Protein 4HBS (pdb70)

Radius of gyration: 21.09 Å; Cα contacts (8 Å, |Δi|>4): 948; chains: 1; bounding box: 51×58×43 Å

Nearest PDB structures (foldseek):
  4hbs-assembly1_A  TM=1.002E+00  e=2.192E-80  Bacteroides ovatus ATCC 8483
  6ff7-assembly1_v  TM=3.387E-01  e=4.790E-02  Homo sapiens
  7onb-assembly1_A  TM=3.421E-01  e=1.620E-01  Homo sapiens

Secondary structure (DSSP, 8-state):
---------GGG-EE----SSS-TT-EEEEEHHHHHHT--SEEEEE-SEEEEEE-TTS-EEEEESS-EEEEEETTTEEEEEE--S-B--BPTT-SGGGB----EESB-S-TTSTTBT-EE-SS--TT----HHHHHTT---SSEEEEE------S----EEEEE---SS---EEEEEEEEE---S-TTSS---EEEEEEEEE--SS-TT---B-TTS-BEEEEEETTEEEEEEESSS-TTSP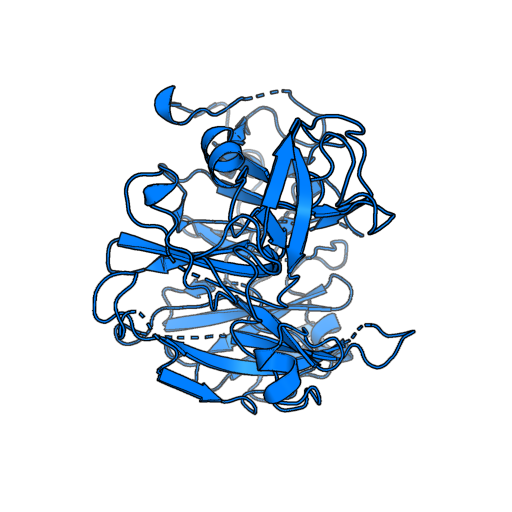EEEEEE-TTS-EEEESSPPPHHHHHHT-SS-TT--------EETTEE---B----SEE--BBSSSSS--B-----EE--SB-S-SS--B-S-B--EE-GGG-SSS-EEEE--B--SSGGGGSSSTTGGGSSS--EEEEESGGGGGTTS---

Sequence (393 aa):
NSEVKPQIDSEWNLELPNRSGQYWKVFVYKDLKYNALFTRSLGWNGGDGVFTTGLPDGNIFWSFNDSFYGVINENRSRGNCSFPRNSIVQTPGEKDENLVWLADYVQTNDPNADRYYQVRTHIRHPKATLSDEKIQAGEIDQDYLYWAGDATIYNNQQLWGAVDNTDPNNLRRFGTCLATYSLEGKPGDATYKLISRNDNFNDHTLGYGDTWEDEDGHIYLYTTSNYKVAVARTATRDLGSQWEYYVADPQGHFSWTTQYPSTQDAENSTIIPLESACSPWVFKKGDTYYIGQSWWFGRDVLFRSKHPYGPFVDQKTLFTLPEFLDKIGEQRYQHVYVNIHPALSRTGELVISTNTDCSNFWWDNFNAPGSADFYRPYFYRVFNWESLYDNDAPL

B-factor: mean 57.16, std 15.08, range [25.43, 150.7]

Foldseek 3Di:
DPDQDDDDDVVQVWAWDPDPQADPSKIKTFRVLVVVLQCDFAFFQFFADWAWDQAPVQKIKTKTAFTWHGGQDPQRFDDATATARMFIIAHPDSDNVRRQGPFQQLDCDDNPDPSHRYGYHPDAQPVFDDDPVVSNVRDYTDAKGWGDFHDDADPQKWWTFIFGCPDVVPSFTFWIKIWIAHCPDDRVDPRVDGPDIDSVLTRDRWQFRSEECDPVFKRKTWTDDQQFIWIKIAPGSPPSHQIWGFWADPVRDTDTHSDDDDSVGRRSLGLEDPPAGFGDYWDDDDQKIDWGAGQLFQFIKFIDSDPRHRTYDMGGNDGHDCFCPFDDGRHADHKHKDWDPSPDPDPWTKMKIAAHHPDPCCCRDDNRSSPRRHITIMTMPPSVCRCVPPDDD

Solvent-accessible surface area: 17628 Å² total

Structure (mmCIF, N/CA/C/O backbone):
data_4HBS
#
_entry.id   4HBS
#
_cell.length_a   104.400
_cell.length_b   104.400
_cell.length_c   116.131
_cell.angle_alpha   90.000
_cell.angle_beta   90.000
_cell.angle_gamma   120.000
#
_symmetry.space_group_name_H-M   'P 31 2 1'
#
loop_
_entity.id
_entity.type
_entity.pdbx_description
1 polymer 'Putative hydrolase'
2 non-polymer GLYCEROL
3 water water
#
loop_
_atom_site.group_PDB
_atom_site.id
_atom_site.type_symbol
_atom_site.label_atom_id
_atom_site.label_alt_id
_atom_site.label_comp_id
_atom_site.label_asym_id
_atom_site.label_entity_id
_atom_site.label_seq_id
_atom_site.pdbx_PDB_ins_code
_atom_site.Cartn_x
_atom_site.Cartn_y
_atom_site.Cartn_z
_atom_site.occupancy
_atom_site.B_iso_or_equiv
_atom_site.auth_seq_id
_atom_site.auth_comp_id
_atom_site.auth_asym_id
_atom_site.auth_atom_id
_atom_site.pdbx_PDB_model_num
ATOM 1 N N . ASN A 1 10 ? 46.884 38.126 1.254 1.00 105.11 28 ASN A N 1
ATOM 2 C CA . ASN A 1 10 ? 46.178 37.150 0.427 1.00 104.61 28 ASN A CA 1
ATOM 3 C C . ASN A 1 10 ? 44.766 36.901 0.983 1.00 107.16 28 ASN A C 1
ATOM 4 O O . ASN A 1 10 ? 44.624 36.300 2.053 1.00 105.62 28 ASN A O 1
ATOM 9 N N . SER A 1 11 ? 43.721 37.367 0.248 1.00 103.39 29 SER A N 1
ATOM 10 C CA . SER A 1 11 ? 42.308 37.222 0.655 1.00 101.66 29 SER A CA 1
ATOM 11 C C . SER A 1 11 ? 41.719 35.814 0.376 1.00 101.20 29 SER A C 1
ATOM 12 O O . SER A 1 11 ? 40.590 35.549 0.805 1.00 100.73 29 SER A O 1
ATOM 15 N N . GLU A 1 12 ? 42.450 34.939 -0.363 1.00 93.79 30 GLU A N 1
ATOM 16 C CA . GLU A 1 12 ? 41.952 33.605 -0.700 1.00 91.23 30 GLU A CA 1
ATOM 17 C C . GLU A 1 12 ? 41.913 32.691 0.546 1.00 89.79 30 GLU A C 1
ATOM 18 O O . GLU A 1 12 ? 42.893 32.619 1.288 1.00 88.61 30 GLU A O 1
ATOM 20 N N . VAL A 1 13 ? 40.757 32.013 0.767 1.00 82.66 31 VAL A N 1
ATOM 21 C CA . VAL A 1 13 ? 40.526 31.076 1.871 1.00 78.70 31 VAL A CA 1
ATOM 22 C C . VAL A 1 13 ? 40.258 29.707 1.231 1.00 79.40 31 VAL A C 1
ATOM 23 O O . VAL A 1 13 ? 39.140 29.432 0.792 1.00 79.22 31 VAL A O 1
ATOM 27 N N . LYS A 1 14 ? 41.316 28.888 1.098 1.00 73.57 32 LYS A N 1
ATOM 28 C CA . LYS A 1 14 ? 41.228 27.556 0.467 1.00 72.15 32 LYS A CA 1
ATOM 29 C C . LYS A 1 14 ? 40.369 26.586 1.321 1.00 72.61 32 LYS A C 1
ATOM 30 O O . LYS A 1 14 ? 40.890 25.937 2.242 1.00 71.56 32 LYS A O 1
ATOM 40 N N . PRO A 1 16 ? 38.777 23.382 2.597 1.00 63.06 34 PRO A N 1
ATOM 41 C CA . PRO A 1 16 ? 39.190 21.988 2.382 1.00 61.96 34 PRO A CA 1
ATOM 42 C C . PRO A 1 16 ? 38.019 21.074 2.046 1.00 65.70 34 PRO A C 1
ATOM 43 O O . PRO A 1 16 ? 36.934 21.237 2.603 1.00 65.68 34 PRO A O 1
ATOM 47 N N . GLN A 1 17 ? 38.232 20.141 1.095 1.00 62.46 35 GLN A N 1
ATOM 48 C CA . GLN A 1 17 ? 37.210 19.181 0.666 1.00 63.26 35 GLN A CA 1
ATOM 49 C C . GLN A 1 17 ? 37.409 17.917 1.467 1.00 64.99 35 GLN A C 1
ATOM 50 O O . GLN A 1 17 ? 38.364 17.176 1.212 1.00 64.45 35 GLN A O 1
ATOM 56 N N . ILE A 1 18 ? 36.550 17.698 2.483 1.00 59.83 36 ILE A N 1
ATOM 57 C CA . ILE A 1 18 ? 36.658 16.550 3.385 1.00 57.60 36 ILE A CA 1
ATOM 58 C C . ILE A 1 18 ? 35.622 15.485 3.011 1.00 62.55 36 ILE A C 1
ATOM 59 O O . ILE A 1 18 ? 34.431 15.764 2.995 1.00 62.88 36 ILE A O 1
ATOM 64 N N . ASP A 1 19 ? 36.087 14.257 2.751 1.00 60.19 37 ASP A N 1
ATOM 65 C CA . ASP A 1 19 ? 35.215 13.108 2.499 1.00 61.63 37 ASP A CA 1
ATOM 66 C C . ASP A 1 19 ? 34.689 12.671 3.859 1.00 64.40 37 ASP A C 1
ATOM 67 O O . ASP A 1 19 ? 35.467 12.595 4.809 1.00 62.45 37 ASP A O 1
ATOM 72 N N . SER A 1 20 ? 33.382 12.418 3.974 1.00 62.96 38 SER A N 1
ATOM 73 C CA . SER A 1 20 ? 32.779 11.995 5.242 1.00 62.55 38 SER A CA 1
ATOM 74 C C . SER A 1 20 ? 33.334 10.636 5.686 1.00 66.88 38 SER A C 1
ATOM 75 O O . SER A 1 20 ? 33.381 10.374 6.892 1.00 66.28 38 SER A O 1
ATOM 78 N N . GLU A 1 21 ? 33.801 9.797 4.716 1.00 63.83 39 GLU A N 1
ATOM 79 C CA . GLU A 1 21 ? 34.430 8.497 4.991 1.00 63.32 39 GLU A CA 1
ATOM 80 C C . GLU A 1 21 ? 35.696 8.653 5.887 1.00 65.00 39 GLU A C 1
ATOM 81 O O . GLU A 1 21 ? 35.978 7.754 6.681 1.00 64.69 39 GLU A O 1
ATOM 87 N N . TRP A 1 22 ? 36.424 9.809 5.786 1.00 59.24 40 TRP A N 1
ATOM 88 C CA . TRP A 1 22 ? 37.641 10.092 6.569 1.00 56.29 40 TRP A CA 1
ATOM 89 C C . TRP A 1 22 ? 37.371 10.216 8.083 1.00 58.21 40 TRP A C 1
ATOM 90 O O . TRP A 1 22 ? 38.313 10.117 8.871 1.00 57.31 40 TRP A O 1
ATOM 101 N N . ASN A 1 23 ? 36.106 10.450 8.484 1.00 53.64 41 ASN A N 1
ATOM 102 C CA . ASN A 1 23 ? 35.673 10.582 9.875 1.00 51.86 41 ASN A CA 1
ATOM 103 C C . ASN A 1 23 ? 36.526 11.634 10.641 1.00 53.59 41 ASN A C 1
ATOM 104 O O . ASN A 1 23 ? 37.050 11.377 11.730 1.00 52.86 41 ASN A O 1
ATOM 109 N N . LEU A 1 24 ? 36.642 12.826 10.043 1.00 49.13 42 LEU A N 1
ATOM 110 C CA . LEU A 1 24 ? 37.325 13.968 10.641 1.00 47.42 42 LEU A CA 1
ATOM 111 C C . LEU A 1 24 ? 36.272 14.831 11.351 1.00 50.41 42 LEU A C 1
ATOM 112 O O . LEU A 1 24 ? 35.131 14.914 10.887 1.00 50.36 42 LEU A O 1
ATOM 117 N N . GLU A 1 25 ? 36.638 15.438 12.486 1.00 45.46 43 GLU A N 1
ATOM 118 C CA . GLU A 1 25 ? 35.741 16.299 13.251 1.00 45.58 43 GLU A CA 1
ATOM 119 C C . GLU A 1 25 ? 36.453 17.636 13.429 1.00 51.05 43 GLU A C 1
ATOM 120 O O . GLU A 1 25 ? 37.493 17.669 14.081 1.00 51.16 43 GLU A O 1
ATOM 126 N N . LEU A 1 26 ? 35.944 18.725 12.798 1.00 47.98 44 LEU A N 1
ATOM 127 C CA . LEU A 1 26 ? 36.586 20.043 12.878 1.00 47.72 44 LEU A CA 1
ATOM 128 C C . LEU A 1 26 ? 36.654 20.519 14.313 1.00 56.55 44 LEU A C 1
ATOM 129 O O . LEU A 1 26 ? 35.700 20.323 15.060 1.00 57.38 44 LEU A O 1
ATOM 142 N N . PRO A 1 28 ? 37.057 23.609 17.192 1.00 68.47 46 PRO A N 1
ATOM 143 C CA . PRO A 1 28 ? 36.682 25.030 17.208 1.00 70.80 46 PRO A CA 1
ATOM 144 C C . PRO A 1 28 ? 37.888 25.958 17.183 1.00 79.56 46 PRO A C 1
ATOM 145 O O . PRO A 1 28 ? 38.977 25.556 17.611 1.00 78.35 46 PRO A O 1
ATOM 149 N N . ASN A 1 29 ? 37.704 27.182 16.630 1.00 80.53 47 ASN A N 1
ATOM 150 C CA . ASN A 1 29 ? 38.749 28.220 16.634 1.00 81.82 47 ASN A CA 1
ATOM 151 C C . ASN A 1 29 ? 39.183 28.348 18.100 1.00 86.60 47 ASN A C 1
ATOM 152 O O . ASN A 1 29 ? 38.352 28.662 18.957 1.00 86.70 47 ASN A O 1
ATOM 157 N N . ARG A 1 30 ? 40.429 27.970 18.407 1.00 83.16 48 ARG A N 1
ATOM 158 C CA . ARG A 1 30 ? 40.882 27.901 19.792 1.00 83.02 48 ARG A CA 1
ATOM 159 C C . ARG A 1 30 ? 41.193 29.297 20.343 1.00 89.16 48 ARG A C 1
ATOM 160 O O . ARG A 1 30 ? 40.483 29.790 21.222 1.00 89.83 48 ARG A O 1
ATOM 168 N N . SER A 1 31 ? 42.207 29.945 19.736 1.00 85.88 49 SER A N 1
ATOM 169 C CA . SER A 1 31 ? 42.838 31.237 20.091 1.00 86.52 49 SER A CA 1
ATOM 170 C C . SER A 1 31 ? 44.249 31.236 19.482 1.00 89.09 49 SER A C 1
ATOM 171 O O . SER A 1 31 ? 44.648 32.196 18.813 1.00 89.26 49 SER A O 1
ATOM 174 N N . GLY A 1 32 ? 44.973 30.126 19.719 1.00 83.49 50 GLY A N 1
ATOM 175 C CA . GLY A 1 32 ? 46.313 29.883 19.195 1.00 81.56 50 GLY A CA 1
ATOM 176 C C . GLY A 1 32 ? 46.366 29.714 17.681 1.00 80.51 50 GLY A C 1
ATOM 177 O O . GLY A 1 32 ? 47.362 30.118 17.061 1.00 81.46 50 GLY A O 1
ATOM 178 N N . GLN A 1 33 ? 45.288 29.141 17.056 1.00 70.40 51 GLN A N 1
ATOM 179 C CA . GLN A 1 33 ? 45.276 28.939 15.599 1.00 67.47 51 GLN A CA 1
ATOM 180 C C . GLN A 1 33 ? 44.635 30.093 14.798 1.00 67.24 51 GLN A C 1
ATOM 181 O O . GLN A 1 33 ? 43.680 30.748 15.239 1.00 67.28 51 GLN A O 1
ATOM 187 N N . TYR A 1 34 ? 45.196 30.284 13.573 1.00 60.05 52 TYR A N 1
ATOM 188 C CA . TYR A 1 34 ? 44.824 31.261 12.539 1.00 58.75 52 TYR A CA 1
ATOM 189 C C . TYR A 1 34 ? 43.503 30.825 11.936 1.00 60.00 52 TYR A C 1
ATOM 190 O O . TYR A 1 34 ? 43.293 29.633 11.755 1.00 59.61 52 TYR A O 1
ATOM 199 N N . TRP A 1 35 ? 42.600 31.758 11.662 1.00 55.03 53 TRP A N 1
ATOM 200 C CA . TRP A 1 35 ? 41.268 31.439 11.116 1.00 54.02 53 TRP A CA 1
ATOM 201 C C 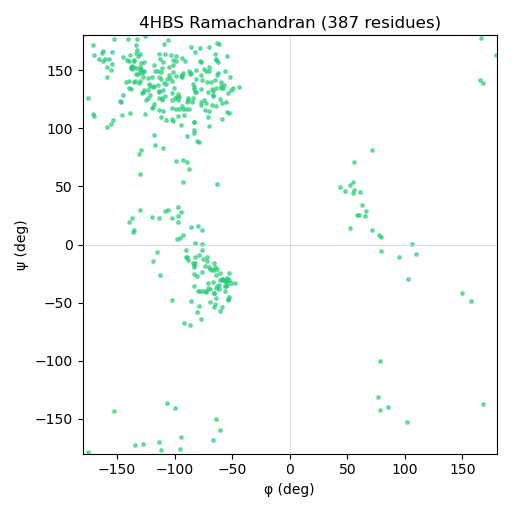. TRP A 1 35 ? 41.282 30.717 9.721 1.00 56.08 53 TRP A C 1
ATOM 202 O O . TRP A 1 35 ? 40.320 30.018 9.417 1.00 55.43 53 TRP A O 1
ATOM 213 N N . LYS A 1 36 ? 42.344 30.872 8.896 1.00 51.61 54 LYS A N 1
ATOM 214 C CA . LYS A 1 36 ? 42.419 30.173 7.593 1.00 51.37 54 LYS A CA 1
ATOM 215 C C . LYS A 1 36 ? 42.929 28.700 7.756 1.00 54.39 54 LYS A C 1
ATOM 216 O O . LYS A 1 36 ? 42.905 27.929 6.782 1.00 54.22 54 LYS A O 1
ATOM 222 N N . VAL A 1 37 ? 43.433 28.328 8.959 1.00 48.39 55 VAL A N 1
ATOM 223 C CA . VAL A 1 37 ? 43.961 26.995 9.210 1.00 46.16 55 VAL A CA 1
ATOM 224 C C . VAL A 1 37 ? 42.835 26.124 9.788 1.00 49.71 55 VAL A C 1
ATOM 225 O O . VAL A 1 37 ? 42.297 26.447 10.838 1.00 48.25 55 VAL A O 1
ATOM 229 N N . PHE A 1 38 ? 42.474 25.027 9.088 1.00 46.93 56 PHE A N 1
ATOM 230 C CA . PHE A 1 38 ? 41.421 24.105 9.527 1.00 46.05 56 PHE A CA 1
ATOM 231 C C . PHE A 1 38 ? 42.048 22.909 10.201 1.00 49.41 56 PHE A C 1
ATOM 232 O O . PHE A 1 38 ? 42.810 22.192 9.568 1.00 48.81 56 PHE A O 1
ATOM 240 N N . VAL A 1 39 ? 41.768 22.733 11.506 1.00 45.95 57 VAL A N 1
ATOM 241 C CA . VAL A 1 39 ? 42.289 21.640 12.330 1.00 44.51 57 VAL A CA 1
ATOM 242 C C . VAL A 1 39 ? 41.158 20.667 12.601 1.00 49.36 57 VAL A C 1
ATOM 243 O O . VAL A 1 39 ? 40.042 21.093 12.915 1.00 49.75 57 VAL A O 1
ATOM 247 N N . TYR A 1 40 ? 41.453 19.363 12.518 1.00 45.34 58 TYR A N 1
ATOM 248 C CA . TYR A 1 40 ? 40.471 18.310 12.728 1.00 44.39 58 TYR A CA 1
ATOM 249 C C . TYR A 1 40 ? 40.982 17.242 13.627 1.00 47.79 58 TYR A C 1
ATOM 250 O O . TYR A 1 40 ? 42.174 16.950 13.593 1.00 48.13 58 TYR A O 1
ATOM 259 N N . LYS A 1 41 ? 40.074 16.575 14.347 1.00 42.63 59 LYS A N 1
ATOM 260 C CA . LYS A 1 41 ? 40.392 15.381 15.110 1.00 41.26 59 LYS A CA 1
ATOM 261 C C . LYS A 1 41 ? 40.190 14.213 14.144 1.00 47.32 59 LYS A C 1
ATOM 262 O O . LYS A 1 41 ? 39.090 14.099 13.606 1.00 49.05 59 LYS A O 1
ATOM 268 N N . ASP A 1 42 ? 41.194 13.366 13.890 1.00 43.14 60 ASP A N 1
ATOM 269 C CA . ASP A 1 42 ? 40.978 12.203 13.009 1.00 44.09 60 ASP A CA 1
ATOM 270 C C . ASP A 1 42 ? 40.350 11.080 13.871 1.00 48.64 60 ASP A C 1
ATOM 271 O O . ASP A 1 42 ? 41.068 10.388 14.598 1.00 47.35 60 ASP A O 1
ATOM 276 N N . LEU A 1 43 ? 39.002 10.922 13.810 1.00 45.86 61 LEU A N 1
ATOM 277 C CA . LEU A 1 43 ? 38.311 9.927 14.632 1.00 44.86 61 LEU A CA 1
ATOM 278 C C . LEU A 1 43 ? 38.506 8.525 14.077 1.00 51.02 61 LEU A C 1
ATOM 279 O O . LEU A 1 43 ? 38.414 7.568 14.849 1.00 51.64 61 LEU A O 1
ATOM 284 N N . LYS A 1 44 ? 38.801 8.392 12.753 1.00 47.28 62 LYS A N 1
ATOM 285 C CA . LYS A 1 44 ? 39.068 7.089 12.113 1.00 46.92 62 LYS A CA 1
ATOM 286 C C . LYS A 1 44 ? 40.331 6.481 12.699 1.00 50.21 62 LYS A C 1
ATOM 287 O O . LYS A 1 44 ? 40.343 5.295 13.031 1.00 51.28 62 LYS A O 1
ATOM 293 N N . TYR A 1 45 ? 41.409 7.302 12.821 1.00 44.06 63 TYR A N 1
ATOM 294 C CA . TYR A 1 45 ? 42.690 6.840 13.361 1.00 41.02 63 TYR A CA 1
ATOM 295 C C . TYR A 1 45 ? 42.598 6.703 14.856 1.00 44.67 63 TYR A C 1
ATOM 296 O O . TYR A 1 45 ? 43.052 5.702 15.371 1.00 45.37 63 TYR A O 1
ATOM 305 N N . ASN A 1 46 ? 41.933 7.625 15.559 1.00 40.66 64 ASN A N 1
ATOM 306 C CA . ASN A 1 46 ? 41.732 7.466 17.004 1.00 39.61 64 ASN A CA 1
ATOM 307 C C . ASN A 1 46 ? 41.040 6.116 17.290 1.00 45.14 64 ASN A C 1
ATOM 308 O O . ASN A 1 46 ? 41.400 5.458 18.259 1.00 44.69 64 ASN A O 1
ATOM 313 N N . ALA A 1 47 ? 40.106 5.673 16.400 1.00 42.67 65 ALA A N 1
ATOM 314 C CA . ALA A 1 47 ? 39.405 4.389 16.543 1.00 42.51 65 ALA A CA 1
ATOM 315 C C . ALA A 1 47 ? 40.327 3.236 16.231 1.00 46.76 65 ALA A C 1
ATOM 316 O O . ALA A 1 47 ? 40.285 2.230 16.944 1.00 47.59 65 ALA A O 1
ATOM 318 N N . LEU A 1 48 ? 41.183 3.369 15.196 1.00 42.45 66 LEU A N 1
ATOM 319 C CA . LEU A 1 48 ? 42.139 2.312 14.857 1.00 42.45 66 LEU A CA 1
ATOM 320 C C . LEU A 1 48 ? 43.037 1.961 16.044 1.00 47.56 66 LEU A C 1
ATOM 321 O O . LEU A 1 48 ? 43.288 0.781 16.273 1.00 49.83 66 LEU A O 1
ATOM 326 N N . PHE A 1 49 ? 43.477 2.968 16.820 1.00 41.58 67 PHE A N 1
ATOM 327 C CA . PHE A 1 49 ? 44.335 2.760 17.979 1.00 39.67 67 PHE A CA 1
ATOM 328 C C . PHE A 1 49 ? 43.530 2.725 19.311 1.00 43.40 67 PHE A C 1
ATOM 329 O O . PHE A 1 49 ? 44.097 2.959 20.376 1.00 42.22 67 PHE A O 1
ATOM 337 N N . THR A 1 50 ? 42.219 2.371 19.242 1.00 41.30 68 THR A N 1
ATOM 338 C CA . THR A 1 50 ? 41.356 2.083 20.391 1.00 41.34 68 THR A CA 1
ATOM 339 C C . THR A 1 50 ? 41.143 0.603 20.263 1.00 47.67 68 THR A C 1
ATOM 340 O O . THR A 1 50 ? 40.187 0.187 19.604 1.00 49.89 68 THR A O 1
ATOM 344 N N . ARG A 1 51 ? 42.107 -0.201 20.768 1.00 42.70 69 ARG A N 1
ATOM 345 C CA . ARG A 1 51 ? 42.101 -1.662 20.617 1.00 42.72 69 ARG A CA 1
ATOM 346 C C . ARG A 1 51 ? 41.886 -2.364 21.952 1.00 47.57 69 ARG A C 1
ATOM 347 O O . ARG A 1 51 ? 42.103 -1.762 23.002 1.00 46.28 69 ARG A O 1
ATOM 355 N N . SER A 1 52 ? 41.439 -3.632 21.905 1.00 45.80 70 SER A N 1
ATOM 356 C CA . SER A 1 52 ? 41.142 -4.430 23.094 1.00 46.33 70 SER A CA 1
ATOM 357 C C . SER A 1 52 ? 42.066 -5.624 23.324 1.00 50.26 70 SER A C 1
ATOM 358 O O . SER A 1 52 ? 42.163 -6.072 24.468 1.00 51.16 70 SER A O 1
ATOM 361 N N . LEU A 1 53 ? 42.676 -6.189 22.262 1.00 45.07 71 LEU A N 1
ATOM 362 C CA . LEU A 1 53 ? 43.553 -7.353 22.371 1.00 44.15 71 LEU A CA 1
ATOM 363 C C . LEU A 1 53 ? 44.857 -7.053 21.684 1.00 49.27 71 LEU A C 1
ATOM 364 O O . LEU A 1 53 ? 44.838 -6.626 20.530 1.00 49.86 71 LEU A O 1
ATOM 369 N N . GLY A 1 54 ? 45.970 -7.309 22.355 1.00 45.86 72 GLY A N 1
ATOM 370 C CA . GLY A 1 54 ? 47.287 -7.022 21.795 1.00 45.44 72 GLY A CA 1
ATOM 371 C C . GLY A 1 54 ? 47.651 -5.584 22.073 1.00 47.34 72 GLY A C 1
ATOM 372 O O . GLY A 1 54 ? 47.345 -5.096 23.165 1.00 47.08 72 GLY A O 1
ATOM 373 N N . TRP A 1 55 ? 48.282 -4.872 21.102 1.00 42.19 73 TRP A N 1
ATOM 374 C CA . TRP A 1 55 ? 48.651 -3.463 21.341 1.00 40.32 73 TRP A CA 1
ATOM 375 C C . TRP A 1 55 ? 47.402 -2.714 21.739 1.00 44.67 73 TRP A C 1
ATOM 376 O O . TRP A 1 55 ? 46.428 -2.763 20.997 1.00 45.94 73 TRP A O 1
ATOM 387 N N . ASN A 1 56 ? 47.393 -2.071 22.902 1.00 39.04 74 ASN A N 1
ATOM 388 C CA . ASN A 1 56 ? 46.223 -1.323 23.336 1.00 38.41 74 ASN A CA 1
ATOM 389 C C . ASN A 1 56 ? 46.597 0.033 24.021 1.00 41.24 74 ASN A C 1
ATOM 390 O O . ASN A 1 56 ? 45.763 0.628 24.692 1.00 40.29 74 ASN A O 1
ATOM 395 N N . GLY A 1 57 ? 47.808 0.525 23.775 1.00 38.16 75 GLY A N 1
ATOM 396 C CA . GLY A 1 57 ? 48.319 1.761 24.362 1.00 37.15 75 GLY A CA 1
ATOM 397 C C . GLY A 1 57 ? 49.821 1.865 24.192 1.00 40.33 75 GLY A C 1
ATOM 398 O O . GLY A 1 57 ? 50.520 0.858 24.280 1.00 38.67 75 GLY A O 1
ATOM 399 N N . GLY A 1 58 ? 50.315 3.066 23.920 1.00 38.17 76 GLY A N 1
ATOM 400 C CA . GLY A 1 58 ? 51.725 3.254 23.630 1.00 38.02 76 GLY A CA 1
ATOM 401 C C . GLY A 1 58 ? 52.212 4.669 23.437 1.00 43.21 76 GLY A C 1
ATOM 402 O O . GLY A 1 58 ? 51.462 5.638 23.518 1.00 44.30 76 GLY A O 1
ATOM 403 N N . ASP A 1 59 ? 53.490 4.746 23.141 1.00 40.26 77 ASP A N 1
ATOM 404 C CA . ASP A 1 59 ? 54.366 5.913 23.087 1.00 39.94 77 ASP A CA 1
ATOM 405 C C . ASP A 1 59 ? 55.163 5.877 21.794 1.00 43.54 77 ASP A C 1
ATOM 406 O O . ASP A 1 59 ? 55.223 4.827 21.148 1.00 42.22 77 ASP A O 1
ATOM 411 N N . GLY A 1 60 ? 55.811 6.984 21.449 1.00 40.68 78 GLY A N 1
ATOM 412 C CA . GLY A 1 60 ? 56.568 7.096 20.206 1.00 40.43 78 GLY A CA 1
ATOM 413 C C . GLY A 1 60 ? 55.605 7.336 19.066 1.00 43.74 78 GLY A C 1
ATOM 414 O O . GLY A 1 60 ? 55.084 8.443 18.927 1.00 43.32 78 GLY A O 1
ATOM 415 N N . VAL A 1 61 ? 55.279 6.274 18.308 1.00 40.29 79 VAL A N 1
ATOM 416 C CA . VAL A 1 61 ? 54.311 6.322 17.204 1.00 40.50 79 VAL A CA 1
ATOM 417 C C . VAL A 1 61 ? 54.958 7.107 16.063 1.00 45.11 79 VAL A C 1
ATOM 418 O O . VAL A 1 61 ? 54.763 8.314 15.934 1.00 44.21 79 VAL A O 1
ATOM 422 N N . PHE A 1 62 ? 55.800 6.408 15.292 1.00 43.07 80 PHE A N 1
ATOM 423 C CA . PHE A 1 62 ? 56.549 6.952 14.154 1.00 43.15 80 PHE A CA 1
ATOM 424 C C . PHE A 1 62 ? 56.219 6.163 12.909 1.00 46.13 80 PHE A C 1
ATOM 425 O O . PHE A 1 62 ? 56.401 4.953 12.916 1.00 45.70 80 PHE A O 1
ATOM 433 N N . THR A 1 63 ? 55.793 6.835 11.824 1.00 42.95 81 THR A N 1
ATOM 434 C CA . THR A 1 63 ? 55.477 6.175 10.556 1.00 42.80 81 THR A CA 1
ATOM 435 C C . THR A 1 63 ? 56.611 6.338 9.553 1.00 48.59 81 THR A C 1
ATOM 436 O O . THR A 1 63 ? 57.436 7.254 9.659 1.00 48.48 81 THR A O 1
ATOM 440 N N . THR A 1 64 ? 56.633 5.440 8.570 1.00 46.04 82 THR A N 1
ATOM 441 C CA . THR A 1 64 ? 57.589 5.432 7.478 1.00 46.44 82 THR A CA 1
ATOM 442 C C . THR A 1 64 ? 56.926 4.714 6.335 1.00 51.66 82 THR A C 1
ATOM 443 O O . THR A 1 64 ? 56.809 3.483 6.378 1.00 51.93 82 THR A O 1
ATOM 447 N N . GLY A 1 65 ? 56.459 5.470 5.339 1.00 48.24 83 GLY A N 1
ATOM 448 C CA . GLY A 1 65 ? 55.859 4.884 4.151 1.00 49.41 83 GLY A CA 1
ATOM 449 C C . GLY A 1 65 ? 56.877 3.990 3.469 1.00 55.71 83 GLY A C 1
ATOM 450 O O . GLY A 1 65 ? 58.064 4.348 3.414 1.00 56.18 83 GLY A O 1
ATOM 451 N N . LEU A 1 66 ? 56.448 2.784 3.027 1.00 52.80 84 LEU A N 1
ATOM 452 C CA . LEU A 1 66 ? 57.337 1.816 2.381 1.00 53.58 84 LEU A CA 1
ATOM 453 C C . LEU A 1 66 ? 57.114 1.811 0.873 1.00 60.79 84 LEU A C 1
ATOM 454 O O . LEU A 1 66 ? 56.085 2.305 0.406 1.00 61.70 84 LEU A O 1
ATOM 459 N N . PRO A 1 67 ? 58.051 1.257 0.073 1.00 59.06 85 PRO A N 1
ATOM 460 C CA . PRO A 1 67 ? 57.857 1.274 -1.394 1.00 60.47 85 PRO A CA 1
ATOM 461 C C . PRO A 1 67 ? 56.766 0.322 -1.928 1.00 64.80 85 PRO A C 1
ATOM 462 O O . PRO A 1 67 ? 56.365 0.474 -3.081 1.00 66.11 85 PRO A O 1
ATOM 466 N N . ASP A 1 68 ? 56.289 -0.646 -1.109 1.00 59.76 86 ASP A N 1
ATOM 467 C CA . ASP A 1 68 ? 55.254 -1.611 -1.522 1.00 59.98 86 ASP A CA 1
ATOM 468 C C . ASP A 1 68 ? 53.819 -1.138 -1.175 1.00 62.20 86 ASP A C 1
ATOM 469 O O . ASP A 1 68 ? 52.878 -1.915 -1.333 1.00 62.62 86 ASP A O 1
ATOM 474 N N . GLY A 1 69 ? 53.663 0.110 -0.717 1.00 56.59 87 GLY A N 1
ATOM 475 C CA . GLY A 1 69 ? 52.362 0.667 -0.376 1.00 55.48 87 GLY A CA 1
ATOM 476 C C . GLY A 1 69 ? 51.990 0.556 1.087 1.00 58.37 87 GLY A C 1
ATOM 477 O O . GLY A 1 69 ? 51.001 1.164 1.505 1.00 57.77 87 GLY A O 1
ATOM 478 N N . ASN A 1 70 ? 52.763 -0.220 1.887 1.00 53.98 88 ASN A N 1
ATOM 479 C CA . ASN A 1 70 ? 52.498 -0.371 3.319 1.00 51.55 88 ASN A CA 1
ATOM 480 C C . ASN A 1 70 ? 53.164 0.759 4.077 1.00 53.45 88 ASN A C 1
ATOM 481 O O . ASN A 1 70 ? 53.952 1.508 3.496 1.00 53.33 88 ASN A O 1
ATOM 486 N N . ILE A 1 71 ? 52.842 0.885 5.383 1.00 48.02 89 ILE A N 1
ATOM 487 C CA . ILE A 1 71 ? 53.405 1.901 6.282 1.00 45.82 89 ILE A CA 1
ATOM 488 C C . ILE A 1 71 ? 53.964 1.188 7.496 1.00 50.39 89 ILE A C 1
ATOM 489 O O . ILE A 1 71 ? 53.288 0.333 8.074 1.00 49.75 89 ILE A O 1
ATOM 494 N N . PHE A 1 72 ? 55.187 1.551 7.894 1.00 47.20 90 PHE A N 1
ATOM 495 C CA . PHE A 1 72 ? 55.858 0.962 9.047 1.00 45.92 90 PHE A CA 1
ATOM 496 C C . PHE A 1 72 ? 55.628 1.863 10.267 1.00 47.94 90 PHE A C 1
ATOM 497 O O . PHE A 1 72 ? 55.922 3.044 10.203 1.00 46.62 90 PHE A O 1
ATOM 505 N N . TRP A 1 73 ? 55.128 1.299 11.371 1.00 44.06 91 TRP A N 1
ATOM 506 C CA . TRP A 1 73 ? 54.888 2.027 12.624 1.00 42.30 91 TRP A CA 1
ATOM 507 C C . TRP A 1 73 ? 55.811 1.501 13.688 1.00 45.05 91 TRP A C 1
ATOM 508 O O . TRP A 1 73 ? 55.866 0.281 13.851 1.00 46.22 91 TRP A O 1
ATOM 519 N N . SER A 1 74 ? 56.510 2.381 14.431 1.00 38.73 92 SER A N 1
ATOM 520 C CA . SER A 1 74 ? 57.348 1.955 15.558 1.00 37.79 92 SER A CA 1
ATOM 521 C C . SER A 1 74 ? 56.849 2.602 16.831 1.00 42.76 92 SER A C 1
ATOM 522 O O . SER A 1 74 ? 56.394 3.751 16.811 1.00 43.56 92 SER A O 1
ATOM 525 N N . PHE A 1 75 ? 56.921 1.864 17.940 1.00 38.71 93 PHE A N 1
ATOM 526 C CA . PHE A 1 75 ? 56.465 2.336 19.239 1.00 37.63 93 PHE A CA 1
ATOM 527 C C . PHE A 1 75 ? 57.529 2.132 20.252 1.00 45.31 93 PHE A C 1
ATOM 528 O O . PHE A 1 75 ? 58.377 1.250 20.101 1.00 46.46 93 PHE A O 1
ATOM 536 N N . ASN A 1 76 ? 57.462 2.933 21.318 1.00 42.51 94 ASN A N 1
ATOM 537 C CA . ASN A 1 76 ? 58.355 2.876 22.464 1.00 41.37 94 ASN A CA 1
ATOM 538 C C . ASN A 1 76 ? 57.566 2.099 23.516 1.00 45.60 94 ASN A C 1
ATOM 539 O O . ASN A 1 76 ? 56.887 1.126 23.134 1.00 48.04 94 ASN A O 1
ATOM 544 N N . ASP A 1 77 ? 57.621 2.478 24.807 1.00 38.94 95 ASP A N 1
ATOM 545 C CA . ASP A 1 77 ? 56.932 1.733 25.851 1.00 37.15 95 ASP A CA 1
ATOM 546 C C . ASP A 1 77 ? 55.449 1.594 25.515 1.00 42.15 95 ASP A C 1
ATOM 547 O O . ASP A 1 77 ? 54.768 2.609 25.410 1.00 41.06 95 ASP A O 1
ATOM 552 N N . SER A 1 78 ? 54.972 0.343 25.252 1.00 40.02 96 SER A N 1
ATOM 553 C CA . SER A 1 78 ? 53.580 0.072 24.874 1.00 39.97 96 SER A CA 1
ATOM 554 C C . SER A 1 78 ? 52.969 -1.069 25.664 1.00 42.92 96 SER A C 1
ATOM 555 O O . SER A 1 78 ? 53.658 -2.026 25.965 1.00 42.79 96 SER A O 1
ATOM 558 N N . PHE A 1 79 ? 51.647 -0.988 25.935 1.00 38.58 97 PHE A N 1
ATOM 559 C CA . PHE A 1 79 ? 50.886 -2.024 26.628 1.00 37.63 97 PHE A CA 1
ATOM 560 C C . PHE A 1 79 ? 50.353 -3.047 25.625 1.00 41.15 97 PHE A C 1
ATOM 561 O O . PHE A 1 79 ? 49.638 -2.685 24.695 1.00 40.28 97 PHE A O 1
ATOM 569 N N . TYR A 1 80 ? 50.681 -4.318 25.841 1.00 37.33 98 TYR A N 1
ATOM 570 C CA . TYR A 1 80 ? 50.213 -5.431 25.045 1.00 37.16 98 TYR A CA 1
ATOM 571 C C . TYR A 1 80 ? 49.476 -6.319 25.975 1.00 43.05 98 TYR A C 1
ATOM 572 O O . TYR A 1 80 ? 50.073 -6.775 26.937 1.00 42.81 98 TYR A O 1
ATOM 581 N N . GLY A 1 81 ? 48.180 -6.511 25.752 1.00 40.76 99 GLY A N 1
ATOM 582 C CA . GLY A 1 81 ? 47.371 -7.326 26.639 1.00 40.93 99 GLY A CA 1
ATOM 583 C C . GLY A 1 81 ? 45.886 -7.209 26.402 1.00 45.34 99 GLY A C 1
ATOM 584 O O . GLY A 1 81 ? 45.442 -7.174 25.254 1.00 45.12 99 GLY A O 1
ATOM 585 N N . VAL A 1 82 ? 45.115 -7.114 27.494 1.00 42.53 100 VAL A N 1
ATOM 586 C CA . VAL A 1 82 ? 43.653 -7.138 27.473 1.00 43.04 100 VAL A CA 1
ATOM 587 C C . VAL A 1 82 ? 43.013 -5.843 28.026 1.00 46.50 100 VAL A C 1
ATOM 588 O O . VAL A 1 82 ? 43.405 -5.368 29.090 1.00 45.80 100 VAL A O 1
ATOM 592 N N . ILE A 1 83 ? 41.987 -5.319 27.316 1.00 43.08 101 ILE A N 1
ATOM 593 C CA . ILE A 1 83 ? 41.189 -4.163 27.770 1.00 42.34 101 ILE A CA 1
ATOM 594 C C . ILE A 1 83 ? 39.809 -4.709 28.089 1.00 49.80 101 ILE A C 1
ATOM 595 O O . ILE A 1 83 ? 39.195 -5.363 27.236 1.00 51.65 101 ILE A O 1
ATOM 600 N N . ASN A 1 84 ? 39.318 -4.446 29.302 1.00 45.58 102 ASN A N 1
ATOM 601 C CA . ASN A 1 84 ? 38.042 -4.957 29.762 1.00 46.39 102 ASN A CA 1
ATOM 602 C C . ASN A 1 84 ? 36.922 -3.940 29.546 1.00 52.54 102 ASN A C 1
ATOM 603 O O . ASN A 1 84 ? 37.119 -2.906 28.908 1.00 51.66 102 ASN A O 1
ATOM 608 N N . GLU A 1 85 ? 35.730 -4.285 30.019 1.00 52.31 103 GLU A N 1
ATOM 609 C CA . GLU A 1 85 ? 34.526 -3.460 29.949 1.00 53.98 103 GLU A CA 1
ATOM 610 C C . GLU A 1 85 ? 34.818 -1.983 30.316 1.00 57.55 103 GLU A C 1
ATOM 611 O O . GLU A 1 85 ? 35.536 -1.709 31.295 1.00 56.53 103 GLU A O 1
ATOM 617 N N . ASN A 1 86 ? 34.259 -1.044 29.506 1.00 53.67 104 ASN A N 1
ATOM 618 C CA . ASN A 1 86 ? 34.390 0.419 29.655 1.00 51.44 104 ASN A CA 1
ATOM 619 C C . ASN A 1 86 ? 35.844 0.880 29.547 1.00 51.44 104 ASN A C 1
ATOM 620 O O . ASN A 1 86 ? 36.288 1.733 30.312 1.00 49.88 104 ASN A O 1
ATOM 625 N N . ARG A 1 87 ? 36.573 0.351 28.554 1.00 47.06 105 ARG A N 1
ATOM 626 C CA . ARG A 1 87 ? 37.965 0.731 28.299 1.00 44.60 105 ARG A CA 1
ATOM 627 C C . ARG A 1 87 ? 38.804 0.711 29.579 1.00 47.43 105 ARG A C 1
ATOM 628 O O . ARG A 1 87 ? 39.543 1.648 29.840 1.00 47.61 105 ARG A O 1
ATOM 636 N N . SER A 1 88 ? 38.666 -0.351 30.379 1.00 43.13 106 SER A N 1
ATOM 637 C CA . SER A 1 88 ? 39.385 -0.512 31.629 1.00 41.93 106 SER A CA 1
ATOM 638 C C . SER A 1 88 ? 40.514 -1.463 31.358 1.00 46.36 106 SER A C 1
ATOM 639 O O . SER A 1 88 ? 40.250 -2.629 31.108 1.00 48.52 106 SER A O 1
ATOM 642 N N . ARG A 1 89 ? 41.763 -0.973 31.281 1.00 41.16 107 ARG A N 1
ATOM 643 C CA . ARG A 1 89 ? 42.897 -1.837 30.947 1.00 40.31 107 ARG A CA 1
ATOM 644 C C . ARG A 1 89 ? 43.119 -2.894 32.023 1.00 47.62 107 ARG A C 1
ATOM 645 O O . ARG A 1 89 ? 43.086 -2.584 33.210 1.00 47.98 107 ARG A O 1
ATOM 653 N N . GLY A 1 90 ? 43.323 -4.132 31.575 1.00 45.82 108 GLY A N 1
ATOM 654 C CA . GLY A 1 90 ? 43.544 -5.284 32.433 1.00 47.23 108 GLY A CA 1
ATOM 655 C C . GLY A 1 90 ? 44.987 -5.744 32.402 1.00 53.65 108 GLY A C 1
ATOM 656 O O . GLY A 1 90 ? 45.900 -4.912 32.434 1.00 53.09 108 GLY A O 1
ATOM 657 N N . ASN A 1 91 ? 45.205 -7.077 32.310 1.00 52.11 109 ASN A N 1
ATOM 658 C CA . ASN A 1 91 ? 46.545 -7.652 32.324 1.00 52.28 109 ASN A CA 1
ATOM 659 C C . ASN A 1 91 ? 47.325 -7.349 31.047 1.00 56.27 109 ASN A C 1
ATOM 660 O O . ASN A 1 91 ? 46.947 -7.826 29.982 1.00 56.55 109 ASN A O 1
ATOM 665 N N . CYS A 1 92 ? 48.442 -6.567 31.171 1.00 52.36 110 CYS A N 1
ATOM 666 C CA . CYS A 1 92 ? 49.293 -6.156 30.046 1.00 50.89 110 CYS A CA 1
ATOM 667 C C . CYS A 1 92 ? 50.775 -6.306 30.334 1.00 50.14 110 CYS A C 1
ATOM 668 O O . CYS A 1 92 ? 51.215 -6.261 31.475 1.00 50.09 110 CYS A O 1
ATOM 671 N N . SER A 1 93 ? 51.537 -6.370 29.250 1.00 43.56 111 SER A N 1
ATOM 672 C CA . SER A 1 93 ? 52.989 -6.392 29.197 1.00 42.07 111 SER A CA 1
ATOM 673 C C . SER A 1 93 ? 53.397 -4.988 28.883 1.00 44.76 111 SER A C 1
ATOM 674 O O . SER A 1 93 ? 52.608 -4.289 28.265 1.00 45.37 111 SER A O 1
ATOM 677 N N . PHE A 1 94 ? 54.616 -4.566 29.190 1.00 39.09 112 PHE A N 1
ATOM 678 C CA . PHE A 1 94 ? 55.018 -3.208 28.847 1.00 36.89 112 PHE A CA 1
ATOM 679 C C . PHE A 1 94 ? 56.371 -3.210 28.105 1.00 41.73 112 PHE A C 1
ATOM 680 O O . PHE A 1 94 ? 57.326 -2.552 28.561 1.00 42.88 112 PHE A O 1
ATOM 688 N N . PRO A 1 95 ? 56.449 -3.888 26.910 1.00 36.34 113 PRO A N 1
ATOM 689 C CA . PRO A 1 95 ? 57.704 -3.905 26.132 1.00 35.68 113 PRO A CA 1
ATOM 690 C C . PRO A 1 95 ? 58.299 -2.524 25.873 1.00 39.56 113 PRO A C 1
ATOM 691 O O . PRO A 1 95 ? 57.555 -1.582 25.631 1.00 38.50 113 PRO A O 1
ATOM 695 N N . ARG A 1 96 ? 59.639 -2.414 25.878 1.00 37.61 114 ARG A N 1
ATOM 696 C CA . ARG A 1 96 ? 60.305 -1.123 25.659 1.00 37.01 114 ARG A CA 1
ATOM 697 C C . ARG A 1 96 ? 60.183 -0.622 24.237 1.00 42.38 114 ARG A C 1
ATOM 698 O O . ARG A 1 96 ? 60.280 0.580 24.026 1.00 42.64 114 ARG A O 1
ATOM 706 N N . ASN A 1 97 ? 59.887 -1.491 23.294 1.00 40.29 115 ASN A N 1
ATOM 707 C CA . ASN A 1 97 ? 59.643 -1.087 21.921 1.00 40.79 115 ASN A CA 1
ATOM 708 C C . ASN A 1 97 ? 58.992 -2.227 21.162 1.00 46.59 115 ASN A C 1
ATOM 709 O O . ASN A 1 97 ? 59.081 -3.393 21.564 1.00 46.41 115 ASN A O 1
ATOM 714 N N . SER A 1 98 ? 58.343 -1.881 20.069 1.00 43.08 116 SER A N 1
ATOM 715 C CA . SER A 1 98 ? 57.660 -2.839 19.218 1.00 43.00 116 SER A CA 1
ATOM 716 C C . SER A 1 98 ? 57.393 -2.199 17.892 1.00 45.71 116 SER A C 1
ATOM 717 O O . SER A 1 98 ? 57.541 -0.978 17.759 1.00 44.41 116 SER A O 1
ATOM 720 N N . ILE A 1 99 ? 57.053 -3.009 16.892 1.00 41.87 117 ILE A N 1
ATOM 721 C CA . ILE A 1 99 ? 56.783 -2.497 15.562 1.00 41.21 117 ILE A CA 1
ATOM 722 C C . ILE A 1 99 ? 55.503 -3.128 15.007 1.00 43.96 117 ILE A C 1
ATOM 723 O O . ILE A 1 99 ? 54.961 -4.097 15.557 1.00 44.73 117 ILE A O 1
ATOM 736 N N . VAL A 1 101 ? 53.156 -3.183 10.869 1.00 43.99 119 VAL A N 1
ATOM 737 C CA . VAL A 1 101 ? 53.059 -2.832 9.444 1.00 45.13 119 VAL A CA 1
ATOM 738 C C . VAL A 1 101 ? 51.600 -2.594 9.124 1.00 49.92 119 VAL A C 1
ATOM 739 O O . VAL A 1 101 ? 50.790 -3.488 9.347 1.00 50.15 119 VAL A O 1
ATOM 743 N N . GLN A 1 102 ? 51.262 -1.410 8.602 1.00 46.42 120 GLN A N 1
ATOM 744 C CA . GLN A 1 102 ? 49.903 -1.088 8.182 1.00 46.71 120 GLN A CA 1
ATOM 745 C C . GLN A 1 102 ? 49.811 -1.320 6.704 1.00 53.91 120 GLN A C 1
ATOM 746 O O . GLN A 1 102 ? 50.589 -0.717 5.969 1.00 54.86 120 GLN A O 1
ATOM 752 N N . THR A 1 103 ? 48.855 -2.153 6.249 1.00 51.38 121 THR A N 1
ATOM 753 C CA . THR A 1 103 ? 48.641 -2.419 4.825 1.00 52.41 121 THR A CA 1
ATOM 754 C C . THR A 1 103 ? 47.487 -1.555 4.320 1.00 58.09 121 THR A C 1
ATOM 755 O O . THR A 1 103 ? 46.670 -1.116 5.127 1.00 56.49 121 THR A O 1
ATOM 759 N N . PRO A 1 104 ? 47.334 -1.341 2.992 1.00 57.30 122 PRO A N 1
ATOM 760 C CA . PRO A 1 104 ? 46.180 -0.550 2.509 1.00 57.80 122 PRO A CA 1
ATOM 761 C C . PRO A 1 104 ? 44.827 -1.141 2.942 1.00 62.79 122 PRO A C 1
ATOM 762 O O . PRO A 1 104 ? 44.658 -2.362 2.862 1.00 64.06 122 PRO A O 1
ATOM 766 N N . GLY A 1 105 ? 43.908 -0.286 3.426 1.00 58.28 123 GLY A N 1
ATOM 767 C CA . GLY A 1 105 ? 42.572 -0.712 3.854 1.00 58.39 123 GLY A CA 1
ATOM 768 C C . GLY A 1 105 ? 41.959 0.122 4.964 1.00 61.12 123 GLY A C 1
ATOM 769 O O . GLY A 1 105 ? 40.760 0.406 4.933 1.00 61.85 123 GLY A O 1
ATOM 770 N N . GLU A 1 106 ? 42.777 0.486 5.972 1.00 55.22 124 GLU A N 1
ATOM 771 C CA . GLU A 1 106 ? 42.399 1.298 7.141 1.00 53.05 124 GLU A CA 1
ATOM 772 C C . GLU A 1 106 ? 41.306 0.641 8.048 1.00 57.50 124 GLU A C 1
ATOM 773 O O . GLU A 1 106 ? 40.514 1.344 8.697 1.00 57.24 124 GLU A O 1
ATOM 779 N N . LYS A 1 107 ? 41.342 -0.699 8.153 1.00 54.04 125 LYS A N 1
ATOM 780 C CA . LYS A 1 107 ? 40.516 -1.491 9.069 1.00 53.66 125 LYS A CA 1
ATOM 781 C C . LYS A 1 107 ? 41.517 -2.109 10.098 1.00 55.92 125 LYS A C 1
ATOM 782 O O . LYS A 1 107 ? 42.717 -2.076 9.835 1.00 54.87 125 LYS A O 1
ATOM 788 N N . ASP A 1 108 ? 41.068 -2.631 11.260 1.00 51.70 126 ASP A N 1
ATOM 789 C CA . ASP A 1 108 ? 42.017 -3.191 12.242 1.00 50.28 126 ASP A CA 1
ATOM 790 C C . ASP A 1 108 ? 42.795 -4.356 11.675 1.00 55.99 126 ASP A C 1
ATOM 791 O O . ASP A 1 108 ? 43.965 -4.532 12.016 1.00 55.64 126 ASP A O 1
ATOM 796 N N . GLU A 1 109 ? 42.148 -5.155 10.810 1.00 54.47 127 GLU A N 1
ATOM 797 C CA . GLU A 1 109 ? 42.786 -6.274 10.109 1.00 55.23 127 GLU A CA 1
ATOM 798 C C . GLU A 1 109 ? 44.060 -5.833 9.367 1.00 58.95 127 GLU A C 1
ATOM 799 O O . GLU A 1 109 ? 44.926 -6.671 9.124 1.00 60.03 127 GLU A O 1
ATOM 805 N N . ASN A 1 110 ? 44.169 -4.533 8.999 1.00 53.82 128 ASN A N 1
ATOM 806 C CA . ASN A 1 110 ? 45.318 -4.005 8.276 1.00 52.95 128 ASN A CA 1
ATOM 807 C C . ASN A 1 110 ? 46.491 -3.634 9.188 1.00 55.73 128 ASN A C 1
ATOM 808 O O . ASN A 1 110 ? 47.591 -3.472 8.679 1.00 56.23 128 ASN A O 1
ATOM 813 N N . LEU A 1 111 ? 46.286 -3.509 10.507 1.00 50.32 129 LEU A N 1
ATOM 814 C CA . LEU A 1 111 ? 47.377 -3.235 11.441 1.00 48.06 129 LEU A CA 1
ATOM 815 C C . LEU A 1 111 ? 48.048 -4.570 11.765 1.00 51.62 129 LEU A C 1
ATOM 816 O O . LEU A 1 111 ? 47.538 -5.310 12.604 1.00 52.68 129 LEU A O 1
ATOM 821 N N . VAL A 1 112 ? 49.144 -4.913 11.062 1.00 46.70 130 VAL A N 1
ATOM 822 C CA . VAL A 1 112 ? 49.842 -6.197 11.252 1.00 46.75 130 VAL A CA 1
ATOM 823 C C . VAL A 1 112 ? 50.923 -6.052 12.336 1.00 49.94 130 VAL A C 1
ATOM 824 O O . VAL A 1 112 ? 52.064 -5.703 12.030 1.00 49.14 130 VAL A O 1
ATOM 828 N N . TRP A 1 113 ? 50.564 -6.366 13.595 1.00 46.43 131 TRP A N 1
ATOM 829 C CA . TRP A 1 113 ? 51.480 -6.258 14.742 1.00 45.54 131 TRP A CA 1
ATOM 830 C C . TRP A 1 113 ? 52.539 -7.345 14.645 1.00 51.80 131 TRP A C 1
ATOM 831 O O . TRP A 1 113 ? 52.209 -8.531 14.801 1.00 53.67 131 TRP A O 1
ATOM 842 N N . LEU A 1 114 ? 53.808 -6.965 14.357 1.00 47.06 132 LEU A N 1
ATOM 843 C CA . LEU A 1 114 ? 54.910 -7.928 14.224 1.00 47.35 132 LEU A CA 1
ATOM 844 C C . LEU A 1 114 ? 55.494 -8.134 15.602 1.00 51.68 132 LEU A C 1
ATOM 845 O O . LEU A 1 114 ? 56.662 -7.802 15.865 1.00 51.46 132 LEU A O 1
ATOM 850 N N . ALA A 1 115 ? 54.672 -8.716 16.487 1.00 47.74 133 ALA A N 1
ATOM 851 C CA . ALA A 1 115 ? 54.969 -8.844 17.887 1.00 46.73 133 ALA A CA 1
ATOM 852 C C . ALA A 1 115 ? 55.459 -10.215 18.302 1.00 51.59 133 ALA A C 1
ATOM 853 O O . ALA A 1 115 ? 55.041 -11.235 17.760 1.00 52.71 133 ALA A O 1
ATOM 855 N N . ASP A 1 116 ? 56.321 -10.209 19.332 1.00 47.74 134 ASP A N 1
ATOM 856 C CA . ASP A 1 116 ? 56.926 -11.375 19.984 1.00 47.44 134 ASP A CA 1
ATOM 857 C C . ASP A 1 116 ? 55.975 -11.792 21.114 1.00 50.24 134 ASP A C 1
ATOM 858 O O . ASP A 1 116 ? 56.262 -11.552 22.281 1.00 49.47 134 ASP A O 1
ATOM 863 N N . TYR A 1 117 ? 54.809 -12.355 20.763 1.00 46.44 135 TYR A N 1
ATOM 864 C CA . TYR A 1 117 ? 53.807 -12.719 21.771 1.00 45.30 135 TYR A CA 1
ATOM 865 C C . TYR A 1 117 ? 54.295 -13.775 22.735 1.00 49.06 135 TYR A C 1
ATOM 866 O O . TYR A 1 117 ? 55.030 -14.670 22.334 1.00 49.37 135 TYR A O 1
ATOM 875 N N . VAL A 1 118 ? 53.852 -13.689 24.006 1.00 44.75 136 VAL A N 1
ATOM 876 C CA . VAL A 1 118 ? 54.187 -14.676 25.033 1.00 44.37 136 VAL A CA 1
ATOM 877 C C . VAL A 1 118 ? 53.276 -15.877 24.781 1.00 50.19 136 VAL A C 1
ATOM 878 O O . VAL A 1 118 ? 53.772 -17.005 24.592 1.00 51.94 136 VAL A O 1
ATOM 882 N N . GLN A 1 119 ? 51.956 -15.626 24.693 1.00 45.26 137 GLN A N 1
ATOM 883 C CA . GLN A 1 119 ? 50.979 -16.670 24.353 1.00 46.32 137 GLN A CA 1
ATOM 884 C C . GLN A 1 119 ? 49.685 -16.009 23.819 1.00 52.75 137 GLN A C 1
ATOM 885 O O . GLN A 1 119 ? 49.311 -14.911 24.265 1.00 50.89 137 GLN A O 1
ATOM 891 N N . THR A 1 120 ? 49.037 -16.660 22.836 1.00 51.79 138 THR A N 1
ATOM 892 C CA . THR A 1 120 ? 47.782 -16.173 22.231 1.00 52.15 138 THR A CA 1
ATOM 893 C C . THR A 1 120 ? 46.793 -17.339 22.055 1.00 59.32 138 THR A C 1
ATOM 894 O O . THR A 1 120 ? 45.853 -17.220 21.273 1.00 59.95 138 THR A O 1
ATOM 898 N N . ASN A 1 121 ? 46.956 -18.424 22.851 1.00 57.78 139 ASN A N 1
ATOM 899 C CA . ASN A 1 121 ? 46.165 -19.664 22.739 1.00 59.80 139 ASN A CA 1
ATOM 900 C C . ASN A 1 121 ? 45.080 -19.765 23.807 1.00 66.29 139 ASN A C 1
ATOM 901 O O . ASN A 1 121 ? 43.952 -20.114 23.468 1.00 67.99 139 ASN A O 1
ATOM 906 N N . ASP A 1 122 ? 45.407 -19.507 25.080 1.00 62.73 140 ASP A N 1
ATOM 907 C CA . ASP A 1 122 ? 44.435 -19.638 26.162 1.00 63.67 140 ASP A CA 1
ATOM 908 C C . ASP A 1 122 ? 44.014 -18.260 26.669 1.00 65.71 140 ASP A C 1
ATOM 909 O O . ASP A 1 122 ? 44.789 -17.617 27.383 1.00 64.47 140 ASP A O 1
ATOM 914 N N . PRO A 1 123 ? 42.774 -17.799 26.360 1.00 62.05 141 PRO A N 1
ATOM 915 C CA . PRO A 1 123 ? 42.324 -16.490 26.880 1.00 60.37 141 PRO A CA 1
ATOM 916 C C . PRO A 1 123 ? 42.137 -16.457 28.390 1.00 64.73 141 PRO A C 1
ATOM 917 O O . PRO A 1 123 ? 42.139 -15.375 28.977 1.00 62.97 141 PRO A O 1
ATOM 921 N N . ASN A 1 124 ? 41.954 -17.632 29.013 1.00 63.33 142 ASN A N 1
ATOM 922 C CA . ASN A 1 124 ? 41.768 -17.744 30.452 1.00 63.41 142 ASN A CA 1
ATOM 923 C C . ASN A 1 124 ? 43.111 -17.906 31.196 1.00 66.71 142 ASN A C 1
ATOM 924 O O . ASN A 1 124 ? 43.117 -17.769 32.421 1.00 67.11 142 ASN A O 1
ATOM 929 N N . ALA A 1 125 ? 44.250 -18.147 30.477 1.00 61.66 143 ALA A N 1
ATOM 930 C CA . ALA A 1 125 ? 45.568 -18.256 31.120 1.00 60.29 143 ALA A CA 1
ATOM 931 C C . ALA A 1 125 ? 46.295 -16.928 31.122 1.00 61.07 143 ALA A C 1
ATOM 932 O O . ALA A 1 125 ? 46.036 -16.060 30.288 1.00 59.35 143 ALA A O 1
ATOM 934 N N . ASP A 1 126 ? 47.282 -16.826 32.005 1.00 57.08 144 ASP A N 1
ATOM 935 C CA . ASP A 1 126 ? 48.096 -15.627 32.183 1.00 55.21 144 ASP A CA 1
ATOM 936 C C . ASP A 1 126 ? 48.916 -15.323 30.909 1.00 56.69 144 ASP A C 1
ATOM 937 O O . ASP A 1 126 ? 49.112 -16.204 30.071 1.00 58.24 144 ASP A O 1
ATOM 942 N N . ARG A 1 127 ? 49.359 -14.059 30.769 1.00 48.80 145 ARG A N 1
ATOM 943 C CA . ARG A 1 127 ? 50.197 -13.551 29.671 1.00 45.78 145 ARG A CA 1
ATOM 944 C C . ARG A 1 127 ? 49.511 -13.573 28.308 1.00 49.06 145 ARG A C 1
ATOM 945 O O . ARG A 1 127 ? 50.195 -13.514 27.290 1.00 47.27 145 ARG A O 1
ATOM 953 N N . TYR A 1 128 ? 48.169 -13.543 28.277 1.00 47.46 146 TYR A N 1
ATOM 954 C CA . TYR A 1 128 ? 47.417 -13.561 27.014 1.00 47.70 146 TYR A CA 1
ATOM 955 C C . TYR A 1 128 ? 47.625 -12.276 26.218 1.00 51.24 146 TYR A C 1
ATOM 956 O O . TYR A 1 128 ? 47.342 -11.185 26.704 1.00 50.86 146 TYR A O 1
ATOM 965 N N . TYR A 1 129 ? 48.153 -12.424 25.001 1.00 47.89 147 TYR A N 1
ATOM 966 C CA . TYR A 1 129 ? 48.452 -11.354 24.061 1.00 46.33 147 TYR A CA 1
ATOM 967 C C . TYR A 1 129 ? 49.458 -10.340 24.625 1.00 48.67 147 TYR A C 1
ATOM 968 O O . TYR A 1 129 ? 49.556 -9.226 24.114 1.00 48.70 147 TYR A O 1
ATOM 977 N N . GLN A 1 130 ? 50.305 -10.790 25.579 1.00 43.39 148 GLN A N 1
ATOM 978 C CA . GLN A 1 130 ? 51.400 -10.002 26.141 1.00 41.06 148 GLN A CA 1
ATOM 979 C C . GLN A 1 130 ? 52.600 -10.203 25.210 1.00 45.50 148 GLN A C 1
ATOM 980 O O . GLN A 1 130 ? 52.696 -11.241 24.549 1.00 45.73 148 GLN A O 1
ATOM 986 N N . VAL A 1 131 ? 53.447 -9.174 25.072 1.00 41.02 149 VAL A N 1
ATOM 987 C CA . VAL A 1 131 ? 54.551 -9.157 24.120 1.00 40.12 149 VAL A CA 1
ATOM 988 C C . VAL A 1 131 ? 55.872 -8.831 24.807 1.00 45.67 149 VAL A C 1
ATOM 989 O O . VAL A 1 131 ? 55.878 -8.260 25.897 1.00 45.84 149 VAL A O 1
ATOM 993 N N . ARG A 1 132 ? 56.990 -9.241 24.169 1.00 42.81 150 ARG A N 1
ATOM 994 C CA . ARG A 1 132 ? 58.356 -8.959 24.611 1.00 42.48 150 ARG A CA 1
ATOM 995 C C . ARG A 1 132 ? 58.947 -7.803 23.788 1.00 47.05 150 ARG A C 1
ATOM 996 O O . ARG A 1 132 ? 58.542 -7.601 22.642 1.00 46.98 150 ARG A O 1
ATOM 1004 N N . THR A 1 133 ? 59.928 -7.079 24.353 1.00 43.34 151 THR A N 1
ATOM 1005 C CA . THR A 1 133 ? 60.623 -5.975 23.667 1.00 42.71 151 THR A CA 1
ATOM 1006 C C . THR A 1 133 ? 61.127 -6.450 22.261 1.00 48.97 151 THR A C 1
ATOM 1007 O O . THR A 1 133 ? 61.698 -7.544 22.156 1.00 51.10 151 THR A O 1
ATOM 1011 N N . HIS A 1 134 ? 60.890 -5.648 21.195 1.00 43.09 152 HIS A N 1
ATOM 1012 C CA . HIS A 1 134 ? 61.296 -6.030 19.847 1.00 42.75 152 HIS A CA 1
ATOM 1013 C C . HIS A 1 134 ? 62.822 -6.090 19.735 1.00 49.37 152 HIS A C 1
ATOM 1014 O O . HIS A 1 134 ? 63.341 -7.122 19.304 1.00 51.84 152 HIS A O 1
ATOM 1021 N N . ILE A 1 135 ? 63.538 -4.995 20.110 1.00 43.77 153 ILE A N 1
ATOM 1022 C CA . ILE A 1 135 ? 64.997 -4.952 20.034 1.00 42.84 153 ILE A CA 1
ATOM 1023 C C . ILE A 1 135 ? 65.523 -4.598 21.421 1.00 48.26 153 ILE A C 1
ATOM 1024 O O . ILE A 1 135 ? 65.129 -3.598 22.028 1.00 48.74 153 ILE A O 1
ATOM 1029 N N . ARG A 1 136 ? 66.392 -5.458 21.926 1.00 44.80 154 ARG A N 1
ATOM 1030 C CA . ARG A 1 136 ? 66.945 -5.391 23.266 1.00 44.01 154 ARG A CA 1
ATOM 1031 C C . ARG A 1 136 ? 68.320 -4.751 23.233 1.00 50.49 154 ARG A C 1
ATOM 1032 O O . ARG A 1 136 ? 69.076 -4.996 22.295 1.00 52.71 154 ARG A O 1
ATOM 1040 N N . HIS A 1 137 ? 68.678 -3.982 24.266 1.00 46.62 155 HIS A N 1
ATOM 1041 C CA . HIS A 1 137 ? 70.002 -3.388 24.317 1.00 47.36 155 HIS A CA 1
ATOM 1042 C C . HIS A 1 137 ? 71.046 -4.416 24.828 1.00 52.60 155 HIS A C 1
ATOM 1043 O O . HIS A 1 137 ? 70.858 -5.006 25.900 1.00 52.54 155 HIS A O 1
ATOM 1050 N N . PRO A 1 138 ? 72.199 -4.562 24.135 1.00 48.89 156 PRO A N 1
ATOM 1051 C CA . PRO A 1 138 ? 73.241 -5.492 24.606 1.00 48.94 156 PRO A CA 1
ATOM 1052 C C . PRO A 1 138 ? 73.665 -5.346 26.069 1.00 51.98 156 PRO A C 1
ATOM 1053 O O . PRO A 1 138 ? 74.024 -6.351 26.671 1.00 53.36 156 PRO A O 1
ATOM 1057 N N . LYS A 1 139 ? 73.651 -4.114 26.637 1.00 46.22 157 LYS A N 1
ATOM 1058 C CA . LYS A 1 139 ? 74.038 -3.885 28.038 1.00 45.50 157 LYS A CA 1
ATOM 1059 C C . LYS A 1 139 ? 72.950 -4.344 29.043 1.00 49.62 157 LYS A C 1
ATOM 1060 O O . LYS A 1 139 ? 73.241 -4.370 30.235 1.00 50.39 157 LYS A O 1
ATOM 1066 N N . ALA A 1 140 ? 71.698 -4.658 28.590 1.00 45.18 158 ALA A N 1
ATOM 1067 C CA . ALA A 1 140 ? 70.603 -5.070 29.484 1.00 44.16 158 ALA A CA 1
ATOM 1068 C C . ALA A 1 140 ? 70.916 -6.396 30.108 1.00 50.19 158 ALA A C 1
ATOM 1069 O O . ALA A 1 140 ? 71.262 -7.337 29.396 1.00 51.87 158 ALA A O 1
ATOM 1071 N N . THR A 1 141 ? 70.807 -6.474 31.442 1.00 46.43 159 THR A N 1
ATOM 1072 C CA . THR A 1 141 ? 71.227 -7.629 32.227 1.00 47.20 159 THR A CA 1
ATOM 1073 C C . THR A 1 141 ? 70.168 -8.722 32.469 1.00 51.28 159 THR A C 1
ATOM 1074 O O . THR A 1 141 ? 70.564 -9.789 32.954 1.00 52.39 159 THR A O 1
ATOM 1078 N N . LEU A 1 142 ? 68.854 -8.510 32.154 1.00 46.27 160 LEU A N 1
ATOM 1079 C CA . LEU A 1 142 ? 67.872 -9.604 32.363 1.00 45.42 160 LEU A CA 1
ATOM 1080 C C . LEU A 1 142 ? 68.280 -10.825 31.528 1.00 50.35 160 LEU A C 1
ATOM 1081 O O . LEU A 1 142 ? 68.693 -10.682 30.364 1.00 49.83 160 LEU A O 1
ATOM 1086 N N . SER A 1 143 ? 68.135 -12.020 32.116 1.00 46.55 161 SER A N 1
ATOM 1087 C CA . SER A 1 143 ? 68.590 -13.249 31.504 1.00 46.55 161 SER A CA 1
ATOM 1088 C C . SER A 1 143 ? 67.633 -13.682 30.419 1.00 51.18 161 SER A C 1
ATOM 1089 O O . SER A 1 143 ? 66.454 -13.341 30.462 1.00 50.09 161 SER A O 1
ATOM 1092 N N . ASP A 1 144 ? 68.131 -14.481 29.473 1.00 48.61 162 ASP A N 1
ATOM 1093 C CA . ASP A 1 144 ? 67.331 -15.010 28.364 1.00 47.88 162 ASP A CA 1
ATOM 1094 C C . ASP A 1 144 ? 66.100 -15.793 28.898 1.00 50.51 162 ASP A C 1
ATOM 1095 O O . ASP A 1 144 ? 65.031 -15.764 28.270 1.00 50.51 162 ASP A O 1
ATOM 1100 N N . GLU A 1 145 ? 66.240 -16.430 30.086 1.00 44.45 163 GLU A N 1
ATOM 1101 C CA . GLU A 1 145 ? 65.149 -17.163 30.732 1.00 43.11 163 GLU A CA 1
ATOM 1102 C C . GLU A 1 145 ? 64.095 -16.159 31.207 1.00 44.39 163 GLU A C 1
ATOM 1103 O O . GLU A 1 145 ? 62.930 -16.310 30.870 1.00 43.60 163 GLU A O 1
ATOM 1109 N N . LYS A 1 146 ? 64.517 -15.094 31.931 1.00 39.39 164 LYS A N 1
ATOM 1110 C CA . LYS A 1 146 ? 63.596 -14.040 32.408 1.00 37.31 164 LYS A CA 1
ATOM 1111 C C . LYS A 1 146 ? 62.915 -13.335 31.228 1.00 39.76 164 LYS A C 1
ATOM 1112 O O . LYS A 1 146 ? 61.736 -13.031 31.306 1.00 38.62 164 LYS A O 1
ATOM 1118 N N . ILE A 1 147 ? 63.656 -13.105 30.117 1.00 36.88 165 ILE A N 1
ATOM 1119 C CA . ILE A 1 147 ? 63.105 -12.520 28.886 1.00 34.91 165 ILE A CA 1
ATOM 1120 C C . ILE A 1 147 ? 62.098 -13.478 28.287 1.00 41.22 165 ILE A C 1
ATOM 1121 O O . ILE A 1 147 ? 61.048 -13.016 27.855 1.00 41.25 165 ILE A O 1
ATOM 1126 N N . GLN A 1 148 ? 62.381 -14.805 28.280 1.00 39.92 166 GLN A N 1
ATOM 1127 C CA . GLN A 1 148 ? 61.411 -15.791 27.783 1.00 40.58 166 GLN A CA 1
ATOM 1128 C C . GLN A 1 148 ? 60.190 -15.762 28.668 1.00 45.70 166 GLN A C 1
ATOM 1129 O O . GLN A 1 148 ? 59.082 -15.838 28.157 1.00 44.80 166 GLN A O 1
ATOM 1135 N N . ALA A 1 149 ? 60.387 -15.579 29.994 1.00 44.62 167 ALA A N 1
ATOM 1136 C CA . ALA A 1 149 ? 59.300 -15.500 30.966 1.00 45.26 167 ALA A CA 1
ATOM 1137 C C . ALA A 1 149 ? 58.553 -14.144 30.941 1.00 51.72 167 ALA A C 1
ATOM 1138 O O . ALA A 1 149 ? 57.762 -13.890 31.844 1.00 52.84 167 ALA A O 1
ATOM 1140 N N . GLY A 1 150 ? 58.777 -13.304 29.924 1.00 48.44 168 GLY A N 1
ATOM 1141 C CA . GLY A 1 150 ? 58.069 -12.044 29.751 1.00 47.09 168 GLY A CA 1
ATOM 1142 C C . GLY A 1 150 ? 58.520 -10.873 30.597 1.00 51.05 168 GLY A C 1
ATOM 1143 O O . GLY A 1 150 ? 57.883 -9.818 30.522 1.00 51.85 168 GLY A O 1
ATOM 1144 N N . GLU A 1 151 ? 59.633 -10.998 31.376 1.00 45.96 169 GLU A N 1
ATOM 1145 C CA . GLU A 1 151 ? 60.138 -9.850 32.144 1.00 44.31 169 GLU A CA 1
ATOM 1146 C C . GLU A 1 151 ? 60.677 -8.832 31.127 1.00 46.37 169 GLU A C 1
ATOM 1147 O O . GLU A 1 151 ? 61.261 -9.237 30.118 1.00 45.63 169 GLU A O 1
ATOM 1153 N N . ILE A 1 152 ? 60.432 -7.525 31.350 1.00 42.17 170 ILE A N 1
ATOM 1154 C CA . ILE A 1 152 ? 60.898 -6.472 30.443 1.00 40.35 170 ILE A CA 1
ATOM 1155 C C . ILE A 1 152 ? 62.074 -5.706 31.094 1.00 45.00 170 ILE A C 1
ATOM 1156 O O . ILE A 1 152 ? 62.066 -5.459 32.303 1.00 44.83 170 ILE A O 1
ATOM 1161 N N . ASP A 1 153 ? 63.065 -5.313 30.268 1.00 41.79 171 ASP A N 1
ATOM 1162 C CA . ASP A 1 153 ? 64.272 -4.587 30.702 1.00 41.45 171 ASP A CA 1
ATOM 1163 C C . ASP A 1 153 ? 63.970 -3.217 31.188 1.00 43.11 171 ASP A C 1
ATOM 1164 O O . ASP A 1 153 ? 63.292 -2.460 30.493 1.00 40.85 171 ASP A O 1
ATOM 1169 N N . GLN A 1 154 ? 64.521 -2.860 32.355 1.00 40.38 172 GLN A N 1
ATOM 1170 C CA . GLN A 1 154 ? 64.344 -1.530 32.929 1.00 38.94 172 GLN A CA 1
ATOM 1171 C C . GLN A 1 154 ? 65.643 -0.772 33.016 1.00 43.45 172 GLN A C 1
ATOM 1172 O O . GLN A 1 154 ? 65.587 0.415 33.317 1.00 43.21 172 GLN A O 1
ATOM 1178 N N . ASP A 1 155 ? 66.795 -1.415 32.698 1.00 40.70 173 ASP A N 1
ATOM 1179 C CA . ASP A 1 155 ? 68.123 -0.815 32.834 1.00 41.47 173 ASP A CA 1
ATOM 1180 C C . ASP A 1 155 ? 68.557 -0.125 31.554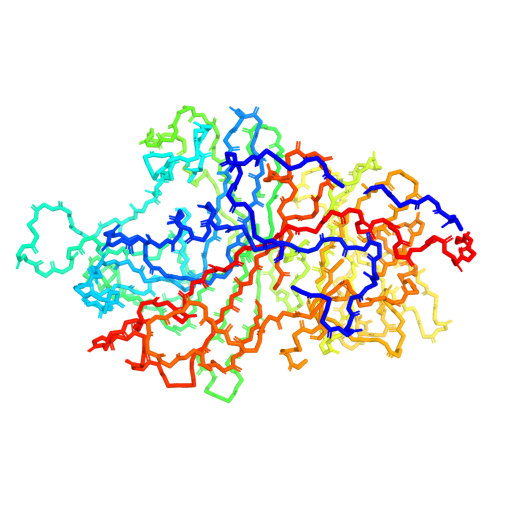 1.00 45.87 173 ASP A C 1
ATOM 1181 O O . ASP A 1 155 ? 68.659 1.109 31.536 1.00 45.31 173 ASP A O 1
ATOM 1186 N N . TYR A 1 156 ? 68.808 -0.905 30.485 1.00 42.81 174 TYR A N 1
ATOM 1187 C CA . TYR A 1 156 ? 69.248 -0.391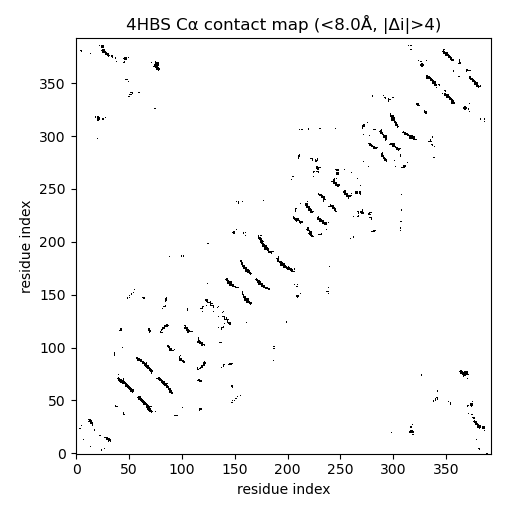 29.190 1.00 42.54 174 TYR A CA 1
ATOM 1188 C C . TYR A 1 156 ? 68.206 -0.742 28.152 1.00 45.90 174 TYR A C 1
ATOM 1189 O O . TYR A 1 156 ? 67.679 -1.856 28.170 1.00 45.96 174 TYR A O 1
ATOM 1198 N N . LEU A 1 157 ? 67.870 0.195 27.276 1.00 42.19 175 LEU A N 1
ATOM 1199 C CA . LEU A 1 157 ? 66.843 -0.076 26.267 1.00 42.24 175 LEU A CA 1
ATOM 1200 C C . LEU A 1 157 ? 67.049 0.759 25.015 1.00 45.88 175 LEU A C 1
ATOM 1201 O O . LEU A 1 157 ? 67.986 1.554 24.945 1.00 45.23 175 LEU A O 1
ATOM 1206 N N . TYR A 1 158 ? 66.178 0.525 24.012 1.00 41.89 176 TYR A N 1
ATOM 1207 C CA . TYR A 1 158 ? 66.179 1.216 22.738 1.00 41.25 176 TYR A CA 1
ATOM 1208 C C . TYR A 1 158 ? 64.834 1.873 22.517 1.00 45.89 176 TYR A C 1
ATOM 1209 O O . TYR A 1 158 ? 63.804 1.252 22.782 1.00 44.82 176 TYR A O 1
ATOM 1218 N N . TRP A 1 159 ? 64.830 3.109 22.009 1.00 42.88 177 TRP A N 1
ATOM 1219 C CA . TRP A 1 159 ? 63.601 3.784 21.633 1.00 42.40 177 TRP A CA 1
ATOM 1220 C C . TRP A 1 159 ? 63.768 4.269 20.186 1.00 47.99 177 TRP A C 1
ATOM 1221 O O . TRP A 1 159 ? 64.893 4.480 19.724 1.00 48.77 177 TRP A O 1
ATOM 1232 N N . ALA A 1 160 ? 62.654 4.317 19.445 1.00 43.87 178 ALA A N 1
ATOM 1233 C CA . ALA A 1 160 ? 62.641 4.602 18.018 1.00 44.03 178 ALA A CA 1
ATOM 1234 C C . ALA A 1 160 ? 63.277 5.906 17.623 1.00 50.34 178 ALA A C 1
ATOM 1235 O O . ALA A 1 160 ? 63.074 6.922 18.275 1.00 51.52 178 ALA A O 1
ATOM 1237 N N . GLY A 1 161 ? 64.047 5.849 16.550 1.00 47.31 179 GLY A N 1
ATOM 1238 C CA . GLY A 1 161 ? 64.602 6.994 15.858 1.00 47.24 179 GLY A CA 1
ATOM 1239 C C . GLY A 1 161 ? 63.866 6.986 14.545 1.00 50.47 179 GLY A C 1
ATOM 1240 O O . GLY A 1 161 ? 62.971 6.149 14.358 1.00 50.37 179 GLY A O 1
ATOM 1241 N N . ASP A 1 162 ? 64.193 7.879 13.634 1.00 46.83 180 ASP A N 1
ATOM 1242 C CA . ASP A 1 162 ? 63.494 7.867 12.343 1.00 47.46 180 ASP A CA 1
ATOM 1243 C C . ASP A 1 162 ? 64.147 6.799 11.421 1.00 52.17 180 ASP A C 1
ATOM 1244 O O . ASP A 1 162 ? 65.224 6.287 11.738 1.00 52.45 180 ASP A O 1
ATOM 1249 N N . ALA A 1 163 ? 63.478 6.440 10.319 1.00 48.63 181 ALA A N 1
ATOM 1250 C CA . ALA A 1 163 ? 63.989 5.426 9.400 1.00 49.67 181 ALA A CA 1
ATOM 1251 C C . ALA A 1 163 ? 63.796 5.849 7.961 1.00 55.56 181 ALA A C 1
ATOM 1252 O O . ALA A 1 163 ? 62.889 6.644 7.660 1.00 55.58 181 ALA A O 1
ATOM 1254 N N . THR A 1 164 ? 64.665 5.321 7.071 1.00 52.32 182 THR A N 1
ATOM 1255 C CA . THR A 1 164 ? 64.647 5.607 5.633 1.00 53.56 182 THR A CA 1
ATOM 1256 C C . THR A 1 164 ? 64.763 4.317 4.856 1.00 59.91 182 THR A C 1
ATOM 1257 O O . THR A 1 164 ? 65.164 3.293 5.416 1.00 59.62 182 THR A O 1
ATOM 1261 N N . ILE A 1 165 ? 64.444 4.381 3.548 1.00 57.35 183 ILE A N 1
ATOM 1262 C CA . ILE A 1 165 ? 64.575 3.254 2.634 1.00 58.00 183 ILE A CA 1
ATOM 1263 C C . ILE A 1 165 ? 65.834 3.469 1.797 1.00 62.73 183 ILE A C 1
ATOM 1264 O O . ILE A 1 165 ? 66.053 4.561 1.257 1.00 62.19 183 ILE A O 1
ATOM 1269 N N . TYR A 1 166 ? 66.671 2.437 1.723 1.00 60.50 184 TYR A N 1
ATOM 1270 C CA . TYR A 1 166 ? 67.896 2.445 0.932 1.00 62.10 184 TYR A CA 1
ATOM 1271 C C . TYR A 1 166 ? 68.122 1.024 0.413 1.00 67.74 184 TYR A C 1
ATOM 1272 O O . TYR A 1 166 ? 68.158 0.094 1.225 1.00 67.03 184 TYR A O 1
ATOM 1281 N N . ASN A 1 167 ? 68.216 0.851 -0.938 1.00 65.68 185 ASN A N 1
ATOM 1282 C CA . ASN A 1 167 ? 68.430 -0.437 -1.621 1.00 67.10 185 ASN A CA 1
ATOM 1283 C C . ASN A 1 167 ? 67.358 -1.469 -1.213 1.00 69.59 185 ASN A C 1
ATOM 1284 O O . ASN A 1 167 ? 67.691 -2.581 -0.790 1.00 69.27 185 ASN A O 1
ATOM 1289 N N . ASN A 1 168 ? 66.068 -1.081 -1.361 1.00 64.97 186 ASN A N 1
ATOM 1290 C CA . ASN A 1 168 ? 64.875 -1.885 -1.010 1.00 64.11 186 ASN A CA 1
ATOM 1291 C C . ASN A 1 168 ? 65.048 -2.580 0.367 1.00 66.09 186 ASN A C 1
ATOM 1292 O O . ASN A 1 168 ? 64.861 -3.800 0.518 1.00 66.70 186 ASN A O 1
ATOM 1297 N N . GLN A 1 169 ? 65.453 -1.776 1.350 1.00 59.16 187 GLN A N 1
ATOM 1298 C CA . GLN A 1 169 ? 65.671 -2.189 2.733 1.00 56.55 187 GLN A CA 1
ATOM 1299 C C . GLN A 1 169 ? 65.462 -0.993 3.587 1.00 58.22 187 GLN A C 1
ATOM 1300 O O . GLN A 1 169 ? 65.874 0.099 3.180 1.00 59.09 187 GLN A O 1
ATOM 1314 N N . GLN A 1 171 ? 66.470 1.140 6.721 1.00 49.83 189 GLN A N 1
ATOM 1315 C CA . GLN A 1 171 ? 67.528 1.409 7.691 1.00 48.72 189 GLN A CA 1
ATOM 1316 C C . GLN A 1 171 ? 66.929 2.279 8.757 1.00 49.65 189 GLN A C 1
ATOM 1317 O O . GLN A 1 171 ? 66.377 3.334 8.426 1.00 49.22 189 GLN A O 1
ATOM 1331 N N . LEU A 1 173 ? 67.279 3.947 12.968 1.00 42.46 191 LEU A N 1
ATOM 1332 C CA . LEU A 1 173 ? 68.088 4.241 14.144 1.00 42.60 191 LEU A CA 1
ATOM 1333 C C . LEU A 1 173 ? 67.292 3.931 15.420 1.00 48.28 191 LEU A C 1
ATOM 1334 O O . LEU A 1 173 ? 66.129 4.319 15.542 1.00 47.98 191 LEU A O 1
ATOM 1339 N N . TRP A 1 174 ? 67.935 3.267 16.368 1.00 45.39 192 TRP A N 1
ATOM 1340 C CA . TRP A 1 174 ? 67.385 2.954 17.669 1.00 44.75 192 TRP A CA 1
ATOM 1341 C C . TRP A 1 174 ? 68.286 3.670 18.698 1.00 49.53 192 TRP A C 1
ATOM 1342 O O . TRP A 1 174 ? 69.495 3.438 18.706 1.00 50.20 192 TRP A O 1
ATOM 1353 N N . GLY A 1 175 ? 67.709 4.556 19.504 1.00 45.27 193 GLY A N 1
ATOM 1354 C CA . GLY A 1 175 ? 68.446 5.325 20.499 1.00 45.05 193 GLY A CA 1
ATOM 1355 C C . GLY A 1 175 ? 68.630 4.573 21.796 1.00 48.86 193 GLY A C 1
ATOM 1356 O O . GLY A 1 175 ? 67.639 4.159 22.396 1.00 48.21 193 GLY A O 1
ATOM 1357 N N . ALA A 1 176 ? 69.904 4.375 22.233 1.00 45.34 194 ALA A N 1
ATOM 1358 C CA . ALA A 1 176 ? 70.243 3.649 23.470 1.00 44.51 194 ALA A CA 1
ATOM 1359 C C . ALA A 1 176 ? 69.939 4.511 24.669 1.00 48.70 194 ALA A C 1
ATOM 1360 O O . ALA A 1 176 ? 70.444 5.619 24.728 1.00 49.81 194 ALA A O 1
ATOM 1362 N N . VAL A 1 177 ? 69.112 4.031 25.622 1.00 43.90 195 VAL A N 1
ATOM 1363 C CA . VAL A 1 177 ? 68.697 4.821 26.795 1.00 42.01 195 VAL A CA 1
ATOM 1364 C C . VAL A 1 177 ? 69.097 4.134 28.100 1.00 46.70 195 VAL A C 1
ATOM 1365 O O . VAL A 1 177 ? 68.799 2.958 28.274 1.00 45.54 195 VAL A O 1
ATOM 1369 N N . ASP A 1 178 ? 69.777 4.880 29.012 1.00 45.44 196 ASP A N 1
ATOM 1370 C CA . ASP A 1 178 ? 70.229 4.393 30.324 1.00 46.55 196 ASP A CA 1
ATOM 1371 C C . ASP A 1 178 ? 69.300 4.902 31.440 1.00 51.07 196 ASP A C 1
ATOM 1372 O O . ASP A 1 178 ? 69.220 6.119 31.666 1.00 50.90 196 ASP A O 1
ATOM 1377 N N . ASN A 1 179 ? 68.628 3.958 32.160 1.00 47.61 197 ASN A N 1
ATOM 1378 C CA . ASN A 1 179 ? 67.703 4.271 33.266 1.00 46.73 197 ASN A CA 1
ATOM 1379 C C . ASN A 1 179 ? 68.248 3.766 34.612 1.00 53.29 197 ASN A C 1
ATOM 1380 O O . ASN A 1 179 ? 67.476 3.614 35.560 1.00 53.50 197 ASN A O 1
ATOM 1385 N N . THR A 1 180 ? 69.573 3.566 34.731 1.00 51.25 198 THR A N 1
ATOM 1386 C CA . THR A 1 180 ? 70.149 3.090 35.990 1.00 51.69 198 THR A CA 1
ATOM 1387 C C . THR A 1 180 ? 70.391 4.251 36.986 1.00 58.18 198 THR A C 1
ATOM 1388 O O . THR A 1 180 ? 70.501 3.967 38.176 1.00 60.00 198 THR A O 1
ATOM 1392 N N . ASP A 1 181 ? 70.453 5.537 36.531 1.00 54.09 199 ASP A N 1
ATOM 1393 C CA . ASP A 1 181 ? 70.624 6.679 37.451 1.00 54.25 199 ASP A CA 1
ATOM 1394 C C . ASP A 1 181 ? 69.224 7.179 37.840 1.00 56.72 199 ASP A C 1
ATOM 1395 O O . ASP A 1 181 ? 68.535 7.711 36.971 1.00 56.39 199 ASP A O 1
ATOM 1400 N N . PRO A 1 182 ? 68.754 7.035 39.106 1.00 51.74 200 PRO A N 1
ATOM 1401 C CA . PRO A 1 182 ? 67.393 7.509 39.437 1.00 50.46 200 PRO A CA 1
ATOM 1402 C C . PRO A 1 182 ? 67.208 9.021 39.337 1.00 55.41 200 PRO A C 1
ATOM 1403 O O . PRO A 1 182 ? 66.071 9.475 39.189 1.00 54.08 200 PRO A O 1
ATOM 1407 N N . ASN A 1 183 ? 68.307 9.802 39.422 1.00 53.58 201 ASN A N 1
ATOM 1408 C CA . ASN A 1 183 ? 68.226 11.251 39.288 1.00 53.99 201 ASN A CA 1
ATOM 1409 C C . ASN A 1 183 ? 68.152 11.592 37.786 1.00 59.62 201 ASN A C 1
ATOM 1410 O O . ASN A 1 183 ? 67.155 12.144 37.311 1.00 60.12 201 ASN A O 1
ATOM 1415 N N . ASN A 1 184 ? 69.168 11.163 37.033 1.00 55.63 202 ASN A N 1
ATOM 1416 C CA . ASN A 1 184 ? 69.273 11.396 35.594 1.00 53.93 202 ASN A CA 1
ATOM 1417 C C . ASN A 1 184 ? 68.668 10.210 34.794 1.00 54.30 202 ASN A C 1
ATOM 1418 O O . ASN A 1 184 ? 69.401 9.410 34.189 1.00 54.30 202 ASN A O 1
ATOM 1423 N N . LEU A 1 185 ? 67.322 10.099 34.794 1.00 47.35 203 LEU A N 1
ATOM 1424 C CA . LEU A 1 185 ? 66.653 9.019 34.052 1.00 45.03 203 LEU A CA 1
ATOM 1425 C C . LEU A 1 185 ? 66.535 9.355 32.583 1.00 49.99 203 LEU A C 1
ATOM 1426 O O . LEU A 1 185 ? 66.548 10.527 32.206 1.00 51.45 203 LEU A O 1
ATOM 1439 N N . ARG A 1 187 ? 68.684 8.726 30.126 1.00 46.08 205 ARG A N 1
ATOM 1440 C CA . ARG A 1 187 ? 69.928 9.276 29.580 1.00 45.37 205 ARG A CA 1
ATOM 1441 C C . ARG A 1 187 ? 70.303 8.611 28.233 1.00 50.43 205 ARG A C 1
ATOM 1442 O O . ARG A 1 187 ? 70.660 7.425 28.200 1.00 50.72 205 ARG A O 1
ATOM 1450 N N . ARG A 1 188 ? 70.243 9.391 27.125 1.00 46.39 206 ARG A N 1
ATOM 1451 C CA . ARG A 1 188 ? 70.669 8.921 25.795 1.00 45.56 206 ARG A CA 1
ATOM 1452 C C . ARG A 1 188 ? 72.159 8.710 25.833 1.00 51.34 206 ARG A C 1
ATOM 1453 O O . ARG A 1 188 ? 72.878 9.601 26.293 1.00 53.08 206 ARG A O 1
ATOM 1461 N N . PHE A 1 189 ? 72.637 7.534 25.421 1.00 47.76 207 PHE A N 1
ATOM 1462 C CA . PHE A 1 189 ? 74.070 7.240 25.470 1.00 47.98 207 PHE A CA 1
ATOM 1463 C C . PHE A 1 189 ? 74.613 6.564 24.225 1.00 53.82 207 PHE A C 1
ATOM 1464 O O . PHE A 1 189 ? 75.779 6.178 24.236 1.00 56.45 207 PHE A O 1
ATOM 1472 N N . GLY A 1 190 ? 73.841 6.490 23.149 1.00 49.35 208 GLY A N 1
ATOM 1473 C CA . GLY A 1 190 ? 74.320 5.854 21.931 1.00 49.96 208 GLY A CA 1
ATOM 1474 C C . GLY A 1 190 ? 73.214 5.571 20.954 1.00 53.87 208 GLY A C 1
ATOM 1475 O O . GLY A 1 190 ? 72.049 5.838 21.251 1.00 52.56 208 GLY A O 1
ATOM 1476 N N . THR A 1 191 ? 73.577 5.033 19.774 1.00 51.19 209 THR A N 1
ATOM 1477 C CA . THR A 1 191 ? 72.624 4.689 18.713 1.00 50.12 209 THR A CA 1
ATOM 1478 C C . THR A 1 191 ? 72.990 3.355 18.093 1.00 54.75 209 THR A C 1
ATOM 1479 O O . THR A 1 191 ? 74.165 2.979 18.064 1.00 55.12 209 THR A O 1
ATOM 1483 N N . CYS A 1 192 ? 71.972 2.653 17.577 1.00 50.73 210 CYS A N 1
ATOM 1484 C CA . CYS A 1 192 ? 72.133 1.399 16.869 1.00 50.88 210 CYS A CA 1
ATOM 1485 C C . CYS A 1 192 ? 71.568 1.566 15.499 1.00 52.95 210 CYS A C 1
ATOM 1486 O O . CYS A 1 192 ? 70.493 2.135 15.391 1.00 51.84 210 CYS A O 1
ATOM 1489 N N . LEU A 1 193 ? 72.253 1.070 14.451 1.00 49.43 211 LEU A N 1
ATOM 1490 C CA . LEU A 1 193 ? 71.726 1.122 13.090 1.00 49.59 211 LEU A CA 1
ATOM 1491 C C . LEU A 1 193 ? 71.200 -0.256 12.753 1.00 54.95 211 LEU A C 1
ATOM 1492 O O . LEU A 1 193 ? 71.991 -1.186 12.583 1.00 55.79 211 LEU A O 1
ATOM 1497 N N . ALA A 1 194 ? 69.860 -0.391 12.685 1.00 51.02 212 ALA A N 1
ATOM 1498 C CA . ALA A 1 194 ? 69.169 -1.646 12.374 1.00 51.08 212 ALA A CA 1
ATOM 1499 C C . ALA A 1 194 ? 68.730 -1.649 10.915 1.00 56.89 212 ALA A C 1
ATOM 1500 O O . ALA A 1 194 ? 68.195 -0.641 10.457 1.00 56.84 212 ALA A O 1
ATOM 1502 N N . THR A 1 195 ? 68.955 -2.754 10.179 1.00 54.56 213 THR A N 1
ATOM 1503 C CA . THR A 1 195 ? 68.538 -2.865 8.764 1.00 55.07 213 THR A CA 1
ATOM 1504 C C . THR A 1 195 ? 67.457 -3.940 8.681 1.00 58.55 213 THR A C 1
ATOM 1505 O O . THR A 1 195 ? 67.682 -5.055 9.154 1.00 59.32 213 THR A O 1
ATOM 1509 N N . TYR A 1 196 ? 66.287 -3.604 8.101 1.00 53.00 214 TYR A N 1
ATOM 1510 C CA . TYR A 1 196 ? 65.153 -4.515 7.991 1.00 52.44 214 TYR A CA 1
ATOM 1511 C C . TYR A 1 196 ? 64.881 -4.929 6.525 1.00 59.24 214 TYR A C 1
ATOM 1512 O O . TYR A 1 196 ? 64.987 -4.099 5.617 1.00 59.90 214 TYR A O 1
ATOM 1521 N N . SER A 1 197 ? 64.487 -6.192 6.300 1.00 56.41 215 SER A N 1
ATOM 1522 C CA . SER A 1 197 ? 64.162 -6.661 4.951 1.00 57.65 215 SER A CA 1
ATOM 1523 C C . SER A 1 197 ? 62.747 -6.261 4.580 1.00 62.11 215 SER A C 1
ATOM 1524 O O . SER A 1 197 ? 61.880 -6.177 5.455 1.00 60.65 215 SER A O 1
ATOM 1527 N N . LEU A 1 198 ? 62.505 -6.053 3.270 1.00 59.86 216 LEU A N 1
ATOM 1528 C CA . LEU A 1 198 ? 61.186 -5.709 2.724 1.00 59.21 216 LEU A CA 1
ATOM 1529 C C . LEU A 1 198 ? 60.747 -6.797 1.724 1.00 65.08 216 LEU A C 1
ATOM 1530 O O . LEU A 1 198 ? 59.897 -6.557 0.863 1.00 66.01 216 LEU A O 1
ATOM 1535 N N . GLU A 1 199 ? 61.306 -8.003 1.884 1.00 62.36 217 GLU A N 1
ATOM 1536 C CA . GLU A 1 199 ? 61.047 -9.174 1.053 1.00 64.07 217 GLU A CA 1
ATOM 1537 C C . GLU A 1 199 ? 59.843 -9.922 1.645 1.00 68.46 217 GLU A C 1
ATOM 1538 O O . GLU A 1 199 ? 59.850 -10.240 2.833 1.00 67.36 217 GLU A O 1
ATOM 1544 N N . GLY A 1 200 ? 58.828 -10.181 0.827 1.00 66.16 218 GLY A N 1
ATOM 1545 C CA . GLY A 1 200 ? 57.624 -10.888 1.249 1.00 66.29 218 GLY A CA 1
ATOM 1546 C C . GLY A 1 200 ? 56.447 -9.968 1.495 1.00 70.66 218 GLY A C 1
ATOM 1547 O O . GLY A 1 200 ? 56.352 -8.892 0.895 1.00 70.44 218 GLY A O 1
ATOM 1548 N N . LYS A 1 201 ? 55.538 -10.406 2.375 1.00 66.98 219 LYS A N 1
ATOM 1549 C CA . LYS A 1 201 ? 54.337 -9.675 2.784 1.00 65.55 219 LYS A CA 1
ATOM 1550 C C . LYS A 1 201 ? 54.277 -9.659 4.318 1.00 70.53 219 LYS A C 1
ATOM 1551 O O . LYS A 1 201 ? 54.777 -10.604 4.922 1.00 70.51 219 LYS A O 1
ATOM 1557 N N . PRO A 1 202 ? 53.692 -8.628 4.995 1.00 66.82 220 PRO A N 1
ATOM 1558 C CA . PRO A 1 202 ? 53.655 -8.645 6.478 1.00 65.49 220 PRO A CA 1
ATOM 1559 C C . PRO A 1 202 ? 53.138 -9.975 7.036 1.00 71.05 220 PRO A C 1
ATOM 1560 O O . PRO A 1 202 ? 52.196 -10.549 6.484 1.00 71.54 220 PRO A O 1
ATOM 1564 N N . GLY A 1 203 ? 53.826 -10.498 8.054 1.00 68.19 221 GLY A N 1
ATOM 1565 C CA . GLY A 1 203 ? 53.523 -11.809 8.619 1.00 69.01 221 GLY A CA 1
ATOM 1566 C C . GLY A 1 203 ? 54.509 -12.865 8.141 1.00 75.34 221 GLY A C 1
ATOM 1567 O O . GLY A 1 203 ? 54.768 -13.826 8.872 1.00 76.28 221 GLY A O 1
ATOM 1568 N N . ASP A 1 204 ? 55.084 -12.709 6.893 1.00 71.84 222 ASP A N 1
ATOM 1569 C CA . ASP A 1 204 ? 56.118 -13.622 6.353 1.00 71.71 222 ASP A CA 1
ATOM 1570 C C . ASP A 1 204 ? 57.282 -13.729 7.304 1.00 72.74 222 ASP A C 1
ATOM 1571 O O . ASP A 1 204 ? 57.487 -12.852 8.145 1.00 71.40 222 ASP A O 1
ATOM 1576 N N . ALA A 1 205 ? 58.083 -14.759 7.132 1.00 68.49 223 ALA A N 1
ATOM 1577 C CA . ALA A 1 205 ? 59.287 -14.926 7.920 1.00 66.76 223 ALA A CA 1
ATOM 1578 C C . ALA A 1 205 ? 60.321 -13.850 7.526 1.00 68.81 223 ALA A C 1
ATOM 1579 O O . ALA A 1 205 ? 60.995 -13.303 8.393 1.00 67.78 223 ALA A O 1
ATOM 1581 N N . THR A 1 206 ? 60.401 -13.518 6.226 1.00 65.06 224 THR A N 1
ATOM 1582 C CA . THR A 1 206 ? 61.351 -12.538 5.703 1.00 64.32 224 THR A CA 1
ATOM 1583 C C . THR A 1 206 ? 60.921 -11.073 5.911 1.00 66.22 224 THR A C 1
ATOM 1584 O O . THR A 1 206 ? 61.774 -10.237 6.205 1.00 64.76 224 THR A O 1
ATOM 1588 N N . TYR A 1 207 ? 59.625 -10.757 5.729 1.00 61.98 225 TYR A N 1
ATOM 1589 C CA . TYR A 1 207 ? 59.128 -9.375 5.798 1.00 59.87 225 TYR A CA 1
ATOM 1590 C C . TYR A 1 207 ? 59.297 -8.701 7.169 1.00 62.21 225 TYR A C 1
ATOM 1591 O O . TYR A 1 207 ? 58.735 -9.158 8.175 1.00 62.05 225 TYR A O 1
ATOM 1608 N N . LYS A 1 209 ? 62.006 -8.491 8.871 1.00 56.03 227 LYS A N 1
ATOM 1609 C CA . LYS A 1 209 ? 62.924 -9.222 9.734 1.00 55.45 227 LYS A CA 1
ATOM 1610 C C . LYS A 1 209 ? 64.170 -8.363 9.862 1.00 60.51 227 LYS A C 1
ATOM 1611 O O . LYS A 1 209 ? 64.584 -7.749 8.870 1.00 60.09 227 LYS A O 1
ATOM 1613 N N . LEU A 1 210 ? 64.749 -8.287 11.082 1.00 57.72 228 LEU A N 1
ATOM 1614 C CA . LEU A 1 210 ? 65.983 -7.532 11.331 1.00 57.69 228 LEU A CA 1
ATOM 1615 C C . LEU A 1 210 ? 67.168 -8.269 10.658 1.00 63.16 228 LEU A C 1
ATOM 1616 O O . LEU A 1 210 ? 67.616 -9.302 11.165 1.00 64.27 228 LEU A O 1
ATOM 1621 N N . ILE A 1 211 ? 67.619 -7.767 9.487 1.00 58.98 229 ILE A N 1
ATOM 1622 C CA . ILE A 1 211 ? 68.726 -8.355 8.713 1.00 60.13 229 ILE A CA 1
ATOM 1623 C C . ILE A 1 211 ? 70.088 -8.111 9.377 1.00 63.31 229 ILE A C 1
ATOM 1624 O O . ILE A 1 211 ? 70.949 -8.997 9.332 1.00 63.61 229 ILE A O 1
ATOM 1629 N N . SER A 1 212 ? 70.317 -6.907 9.923 1.00 58.24 230 SER A N 1
ATOM 1630 C CA . SER A 1 212 ? 71.598 -6.594 10.564 1.00 57.74 230 SER A CA 1
ATOM 1631 C C . SER A 1 212 ? 71.431 -5.499 11.591 1.00 57.90 230 SER A C 1
ATOM 1632 O O . SER A 1 212 ? 70.569 -4.639 11.431 1.00 57.61 230 SER A O 1
ATOM 1635 N N . ARG A 1 213 ? 72.265 -5.529 12.632 1.00 51.93 231 ARG A N 1
ATOM 1636 C CA . ARG A 1 213 ? 72.262 -4.532 13.696 1.00 49.87 231 ARG A CA 1
ATOM 1637 C C . ARG A 1 213 ? 73.696 -4.160 14.068 1.00 56.14 231 ARG A C 1
ATOM 1638 O O . ARG A 1 213 ? 74.550 -5.046 14.197 1.00 57.50 231 ARG A O 1
ATOM 1646 N N . ASN A 1 214 ? 73.969 -2.846 14.192 1.00 52.13 232 ASN A N 1
ATOM 1647 C CA . ASN A 1 214 ? 75.264 -2.331 14.621 1.00 52.44 232 ASN A CA 1
ATOM 1648 C C . ASN A 1 214 ? 75.003 -1.606 15.901 1.00 56.48 232 ASN A C 1
ATOM 1649 O O . ASN A 1 214 ? 74.786 -0.404 15.886 1.00 56.25 232 ASN A O 1
ATOM 1654 N N . ASP A 1 215 ? 75.008 -2.330 17.023 1.00 53.44 233 ASP A N 1
ATOM 1655 C CA . ASP A 1 215 ? 74.718 -1.716 18.328 1.00 52.00 233 ASP A CA 1
ATOM 1656 C C . ASP A 1 215 ? 75.775 -0.695 18.778 1.00 56.44 233 ASP A C 1
ATOM 1657 O O . ASP A 1 215 ? 75.473 0.098 19.663 1.00 54.99 233 ASP A O 1
ATOM 1662 N N . ASN A 1 216 ? 76.983 -0.687 18.151 1.00 55.85 234 ASN A N 1
ATOM 1663 C CA . ASN A 1 216 ? 78.056 0.274 18.446 1.00 57.12 234 ASN A CA 1
ATOM 1664 C C . ASN A 1 216 ? 78.173 1.340 17.317 1.00 61.12 234 ASN A C 1
ATOM 1665 O O . ASN A 1 216 ? 79.265 1.866 17.100 1.00 61.61 234 ASN A O 1
ATOM 1670 N N . PHE A 1 217 ? 77.046 1.676 16.628 1.00 56.63 235 PHE A N 1
ATOM 1671 C CA . PHE A 1 217 ? 77.016 2.679 15.549 1.00 56.61 235 PHE A CA 1
ATOM 1672 C C . PHE A 1 217 ? 77.501 4.059 16.102 1.00 61.05 235 PHE A C 1
ATOM 1673 O O . PHE A 1 217 ? 78.452 4.630 15.571 1.00 61.29 235 PHE A O 1
ATOM 1681 N N . ASN A 1 218 ? 76.876 4.542 17.192 1.00 57.61 236 ASN A N 1
ATOM 1682 C CA . ASN A 1 218 ? 77.278 5.765 17.921 1.00 58.11 236 ASN A CA 1
ATOM 1683 C C . ASN A 1 218 ? 77.381 5.483 19.389 1.00 62.72 236 ASN A C 1
ATOM 1684 O O . ASN A 1 218 ? 76.792 4.517 19.879 1.00 61.58 236 ASN A O 1
ATOM 1689 N N . ASP A 1 219 ? 78.047 6.381 20.112 1.00 60.20 237 ASP A N 1
ATOM 1690 C CA . ASP A 1 219 ? 78.045 6.426 21.573 1.00 59.63 237 ASP A CA 1
ATOM 1691 C C . ASP A 1 219 ? 77.720 7.894 21.934 1.00 63.88 237 ASP A C 1
ATOM 1692 O O . ASP A 1 219 ? 78.080 8.385 22.993 1.00 64.72 237 ASP A O 1
ATOM 1697 N N . HIS A 1 220 ? 76.955 8.549 21.042 1.00 59.66 238 HIS A N 1
ATOM 1698 C CA . HIS A 1 220 ? 76.619 9.953 21.090 1.00 59.09 238 HIS A CA 1
ATOM 1699 C C . HIS A 1 220 ? 75.559 10.238 22.123 1.00 59.95 238 HIS A C 1
ATOM 1700 O O . HIS A 1 220 ? 74.560 9.523 22.225 1.00 58.45 238 HIS A O 1
ATOM 1707 N N . THR A 1 221 ? 75.737 11.364 22.797 1.00 55.47 239 THR A N 1
ATOM 1708 C CA . THR A 1 221 ? 74.844 11.893 23.825 1.00 53.33 239 THR A CA 1
ATOM 1709 C C . THR A 1 221 ? 73.626 12.550 23.131 1.00 55.98 239 THR A C 1
ATOM 1710 O O . THR A 1 221 ? 72.501 12.404 23.605 1.00 54.42 239 THR A O 1
ATOM 1714 N N . LEU A 1 222 ? 73.870 13.268 22.013 1.00 52.71 240 LEU A N 1
ATOM 1715 C CA . LEU A 1 222 ? 72.836 13.939 21.232 1.00 51.87 240 LEU A CA 1
ATOM 1716 C C . LEU A 1 222 ? 72.167 12.912 20.305 1.00 55.03 240 LEU A C 1
ATOM 1717 O O . LEU A 1 222 ? 72.835 12.014 19.786 1.00 55.34 240 LEU A O 1
ATOM 1722 N N . GLY A 1 223 ? 70.861 13.041 20.118 1.00 50.14 241 GLY A N 1
ATOM 1723 C CA . GLY A 1 223 ? 70.091 12.113 19.304 1.00 48.91 241 GLY A CA 1
ATOM 1724 C C . GLY A 1 223 ? 69.935 12.508 17.856 1.00 54.06 241 GLY A C 1
ATOM 1725 O O . GLY A 1 223 ? 68.803 12.579 17.382 1.00 54.38 241 GLY A O 1
ATOM 1726 N N . TYR A 1 224 ? 71.053 12.781 17.125 1.00 50.73 242 TYR A N 1
ATOM 1727 C CA . TYR A 1 224 ? 70.973 13.135 15.697 1.00 50.48 242 TYR A CA 1
ATOM 1728 C C . TYR A 1 224 ? 70.304 12.004 14.955 1.00 57.18 242 TYR A C 1
ATOM 1729 O O . TYR A 1 224 ? 70.756 10.862 15.067 1.00 58.29 242 TYR A O 1
ATOM 1738 N N . GLY A 1 225 ? 69.196 12.305 14.287 1.00 54.54 243 GLY A N 1
ATOM 1739 C CA . GLY A 1 225 ? 68.425 11.321 13.540 1.00 54.64 243 GLY A CA 1
ATOM 1740 C C . GLY A 1 225 ? 67.118 10.890 14.181 1.00 58.19 243 GLY A C 1
ATOM 1741 O O . GLY A 1 225 ? 66.406 10.064 13.594 1.00 57.70 243 GLY A O 1
ATOM 1742 N N . ASP A 1 226 ? 66.761 11.447 15.382 1.00 54.14 244 ASP A N 1
ATOM 1743 C CA . ASP A 1 226 ? 65.469 11.138 16.030 1.00 52.35 244 ASP A CA 1
ATOM 1744 C C . ASP A 1 226 ? 64.331 11.466 15.043 1.00 55.15 244 ASP A C 1
ATOM 1745 O O . ASP A 1 226 ? 63.313 10.771 15.018 1.00 55.44 244 ASP A O 1
ATOM 1750 N N . THR A 1 227 ? 64.530 12.539 14.241 1.00 49.28 245 THR A N 1
ATOM 1751 C CA . THR A 1 227 ? 63.713 12.923 13.097 1.00 47.71 245 THR A CA 1
ATOM 1752 C C . THR A 1 227 ? 64.703 13.049 11.934 1.00 50.23 245 THR A C 1
ATOM 1753 O O . THR A 1 227 ? 65.912 13.206 12.160 1.00 49.47 245 THR A O 1
ATOM 1765 N N . TRP A 1 229 ? 65.128 14.035 7.337 1.00 48.56 247 TRP A N 1
ATOM 1766 C CA . TRP A 1 229 ? 64.625 14.612 6.100 1.00 49.56 247 TRP A CA 1
ATOM 1767 C C . TRP A 1 229 ? 65.522 14.175 4.932 1.00 57.77 247 TRP A C 1
ATOM 1768 O O . TRP A 1 229 ? 66.667 14.612 4.851 1.00 59.30 247 TRP A O 1
ATOM 1779 N N . GLU A 1 230 ? 65.009 13.315 4.039 1.00 55.79 248 GLU A N 1
ATOM 1780 C CA . GLU A 1 230 ? 65.751 12.870 2.861 1.00 57.84 248 GLU A CA 1
ATOM 1781 C C . GLU A 1 230 ? 65.558 13.953 1.792 1.00 63.37 248 GLU A C 1
ATOM 1782 O O . GLU A 1 230 ? 64.455 14.095 1.267 1.00 62.89 248 GLU A O 1
ATOM 1788 N N . ASP A 1 231 ? 66.605 14.772 1.543 1.00 61.58 249 ASP A N 1
ATOM 1789 C CA . ASP A 1 231 ? 66.541 15.912 0.613 1.00 63.00 249 ASP A CA 1
ATOM 1790 C C . ASP A 1 231 ? 66.936 15.551 -0.822 1.00 69.04 249 ASP A C 1
ATOM 1791 O O . ASP A 1 231 ? 67.671 14.596 -1.045 1.00 68.97 249 ASP A O 1
ATOM 1796 N N . GLU A 1 232 ? 66.476 16.371 -1.791 1.00 67.46 250 GLU A N 1
ATOM 1797 C CA . GLU A 1 232 ? 66.804 16.252 -3.218 1.00 69.85 250 GLU A CA 1
ATOM 1798 C C . GLU A 1 232 ? 68.320 16.246 -3.475 1.00 75.80 250 GLU A C 1
ATOM 1799 O O . GLU A 1 232 ? 68.756 15.682 -4.486 1.00 77.56 250 GLU A O 1
ATOM 1805 N N . ASP A 1 233 ? 69.124 16.909 -2.589 1.00 71.36 251 ASP A N 1
ATOM 1806 C CA . ASP A 1 233 ? 70.582 17.016 -2.765 1.00 72.53 251 ASP A CA 1
ATOM 1807 C C . ASP A 1 233 ? 71.401 15.750 -2.344 1.00 76.67 251 ASP A C 1
ATOM 1808 O O . ASP A 1 233 ? 72.623 15.854 -2.205 1.00 78.04 251 ASP A O 1
ATOM 1813 N N . GLY A 1 234 ? 70.750 14.591 -2.176 1.00 71.12 252 GLY A N 1
ATOM 1814 C CA . GLY A 1 234 ? 71.438 13.347 -1.854 1.00 70.25 252 GLY A CA 1
ATOM 1815 C C . GLY A 1 234 ? 71.889 13.151 -0.422 1.00 71.63 252 GLY A C 1
ATOM 1816 O O . GLY A 1 234 ? 72.588 12.178 -0.156 1.00 72.04 252 GLY A O 1
ATOM 1817 N N . HIS A 1 235 ? 71.501 14.040 0.517 1.00 65.59 253 HIS A N 1
ATOM 1818 C CA . HIS A 1 235 ? 71.848 13.900 1.937 1.00 63.34 253 HIS A CA 1
ATOM 1819 C C . HIS A 1 235 ? 70.605 13.657 2.752 1.00 63.35 253 HIS A C 1
ATOM 1820 O O . HIS A 1 235 ? 69.558 14.259 2.467 1.00 62.71 253 HIS A O 1
ATOM 1827 N N . ILE A 1 236 ? 70.719 12.824 3.799 1.00 56.58 254 ILE A N 1
ATOM 1828 C CA . ILE A 1 236 ? 69.643 12.609 4.747 1.00 53.43 254 ILE A CA 1
ATOM 1829 C C . ILE A 1 236 ? 69.947 13.537 5.879 1.00 55.00 254 ILE A C 1
ATOM 1830 O O . ILE A 1 236 ? 70.989 13.386 6.499 1.00 54.94 254 ILE A O 1
ATOM 1835 N N . TYR A 1 237 ? 69.089 14.514 6.142 1.00 50.59 255 TYR A N 1
ATOM 1836 C CA . TYR A 1 237 ? 69.311 15.443 7.245 1.00 49.99 255 TYR A CA 1
ATOM 1837 C C . TYR A 1 237 ? 68.814 14.785 8.515 1.00 52.69 255 TYR A C 1
ATOM 1838 O O . TYR A 1 237 ? 67.778 14.132 8.491 1.00 52.11 255 TYR A O 1
ATOM 1847 N N . LEU A 1 238 ? 69.627 14.859 9.584 1.00 48.48 256 LEU A N 1
ATOM 1848 C CA . LEU A 1 238 ? 69.401 14.233 10.888 1.00 46.30 256 LEU A CA 1
ATOM 1849 C C . LEU A 1 238 ? 69.318 15.330 11.943 1.00 50.74 256 LEU A C 1
ATOM 1850 O O . LEU A 1 238 ? 70.284 16.075 12.091 1.00 52.94 256 LEU A O 1
ATOM 1855 N N . TYR A 1 239 ? 68.180 15.473 12.636 1.00 44.71 257 TYR A N 1
ATOM 1856 C CA . TYR A 1 239 ? 68.005 16.538 13.628 1.00 44.67 257 TYR A CA 1
ATOM 1857 C C . TYR A 1 239 ? 67.996 16.011 15.045 1.00 50.09 257 TYR A C 1
ATOM 1858 O O . TYR A 1 239 ? 67.771 14.821 15.283 1.00 49.13 257 TYR A O 1
ATOM 1867 N N . THR A 1 240 ? 68.178 16.932 15.994 1.00 47.95 258 THR A N 1
ATOM 1868 C CA . THR A 1 240 ? 68.112 16.648 17.425 1.00 47.73 258 THR A CA 1
ATOM 1869 C C . THR A 1 240 ? 67.921 17.938 18.166 1.00 53.90 258 THR A C 1
ATOM 1870 O O . THR A 1 240 ? 68.081 19.012 17.576 1.00 55.10 258 THR A O 1
ATOM 1874 N N . THR A 1 241 ? 67.572 17.836 19.452 1.00 50.19 259 THR A N 1
ATOM 1875 C CA . THR A 1 241 ? 67.472 18.975 20.339 1.00 50.61 259 THR A CA 1
ATOM 1876 C C . THR A 1 241 ? 68.235 18.680 21.598 1.00 54.91 259 THR A C 1
ATOM 1877 O O . THR A 1 241 ? 68.430 17.519 21.959 1.00 53.11 259 THR A O 1
ATOM 1881 N N . SER A 1 242 ? 68.715 19.745 22.230 1.00 54.23 260 SER A N 1
ATOM 1882 C CA . SER A 1 242 ? 69.418 19.730 23.510 1.00 54.89 260 SER A CA 1
ATOM 1883 C C . SER A 1 242 ? 69.015 21.021 24.219 1.00 59.70 260 SER A C 1
ATOM 1884 O O . SER A 1 242 ? 69.326 22.089 23.703 1.00 60.77 260 SER A O 1
ATOM 1887 N N . ASN A 1 243 ? 68.239 20.939 25.321 1.00 55.47 261 ASN A N 1
ATOM 1888 C CA . ASN A 1 243 ? 67.717 22.127 26.031 1.00 56.08 261 ASN A CA 1
ATOM 1889 C C . ASN A 1 243 ? 66.922 23.027 25.063 1.00 59.59 261 ASN A C 1
ATOM 1890 O O . ASN A 1 243 ? 67.130 24.244 24.997 1.00 59.83 261 ASN A O 1
ATOM 1895 N N . TYR A 1 244 ? 66.031 22.380 24.284 1.00 55.18 262 TYR A N 1
ATOM 1896 C CA . TYR A 1 244 ? 65.129 22.990 23.311 1.00 54.83 262 TYR A CA 1
ATOM 1897 C C . TYR A 1 244 ? 65.842 23.809 22.196 1.00 59.70 262 TYR A C 1
ATOM 1898 O O . TYR A 1 244 ? 65.211 24.664 21.575 1.00 60.13 262 TYR A O 1
ATOM 1907 N N . LYS A 1 245 ? 67.121 23.488 21.895 1.00 56.23 263 LYS A N 1
ATOM 1908 C CA . LYS A 1 245 ? 67.891 24.111 20.809 1.00 56.59 263 LYS A CA 1
ATOM 1909 C C . LYS A 1 245 ? 68.011 23.058 19.752 1.00 60.34 263 LYS A C 1
ATOM 1910 O O . LYS A 1 245 ? 68.382 21.942 20.094 1.00 60.12 263 LYS A O 1
ATOM 1916 N N . VAL A 1 246 ? 67.642 23.368 18.485 1.00 56.09 264 VAL A N 1
ATOM 1917 C CA . VAL A 1 246 ? 67.624 22.388 17.387 1.00 54.30 264 VAL A CA 1
ATOM 1918 C C . VAL A 1 246 ? 68.931 22.396 16.629 1.00 59.47 264 VAL A C 1
ATOM 1919 O O . VAL A 1 246 ? 69.247 23.399 16.001 1.00 60.77 264 VAL A O 1
ATOM 1923 N N . ALA A 1 247 ? 69.673 21.273 16.649 1.00 55.50 265 ALA A N 1
ATOM 1924 C CA . ALA A 1 247 ? 70.933 21.111 15.908 1.00 56.17 265 ALA A CA 1
ATOM 1925 C C . ALA A 1 247 ? 70.708 20.120 14.762 1.00 58.11 265 ALA A C 1
ATOM 1926 O O . ALA A 1 247 ? 69.791 19.309 14.833 1.00 55.48 265 ALA A O 1
ATOM 1928 N N . VAL A 1 248 ? 71.532 20.181 13.723 1.00 56.62 266 VAL A N 1
ATOM 1929 C CA . VAL A 1 248 ? 71.383 19.307 12.553 1.00 56.68 266 VAL A CA 1
ATOM 1930 C C . VAL A 1 248 ? 72.735 18.681 12.109 1.00 62.98 266 VAL A C 1
ATOM 1931 O O . VAL A 1 248 ? 73.803 19.294 12.237 1.00 63.86 266 VAL A O 1
ATOM 1935 N N . ALA A 1 249 ? 72.644 17.445 11.592 1.00 59.21 267 ALA A N 1
ATOM 1936 C CA . ALA A 1 249 ? 73.742 16.681 10.999 1.00 60.10 267 ALA A CA 1
ATOM 1937 C C . ALA A 1 249 ? 73.234 16.104 9.692 1.00 64.20 267 ALA A C 1
ATOM 1938 O O . ALA A 1 249 ? 72.035 16.215 9.431 1.00 63.84 267 ALA A O 1
ATOM 1940 N N . ARG A 1 250 ? 74.095 15.505 8.861 1.00 60.50 268 ARG A N 1
ATOM 1941 C CA . ARG A 1 250 ? 73.616 14.909 7.612 1.00 59.81 268 ARG A CA 1
ATOM 1942 C C . ARG A 1 250 ? 74.537 13.792 7.133 1.00 64.15 268 ARG A C 1
ATOM 1943 O O . ARG A 1 250 ? 75.731 13.800 7.420 1.00 64.84 268 ARG A O 1
ATOM 1951 N N . THR A 1 251 ? 73.971 12.869 6.353 1.00 59.74 269 THR A N 1
ATOM 1952 C CA . THR A 1 251 ? 74.689 11.730 5.782 1.00 60.04 269 THR A CA 1
ATOM 1953 C C . THR A 1 251 ? 75.310 12.138 4.455 1.00 65.67 269 THR A C 1
ATOM 1954 O O . THR A 1 251 ? 74.758 12.991 3.761 1.00 66.49 269 THR A O 1
ATOM 1958 N N . ALA A 1 252 ? 76.442 11.539 4.092 1.00 62.66 270 ALA A N 1
ATOM 1959 C CA . ALA A 1 252 ? 77.119 11.868 2.836 1.00 64.09 270 ALA A CA 1
ATOM 1960 C C . ALA A 1 252 ? 76.282 11.468 1.608 1.00 69.55 270 ALA A C 1
ATOM 1961 O O . ALA A 1 252 ? 76.211 12.227 0.639 1.00 70.91 270 ALA A O 1
ATOM 1963 N N . THR A 1 253 ? 75.654 10.284 1.654 1.00 65.47 271 THR A N 1
ATOM 1964 C CA . THR A 1 253 ? 74.819 9.754 0.568 1.00 65.37 271 THR A CA 1
ATOM 1965 C C . THR A 1 253 ? 73.447 9.352 1.155 1.00 68.37 271 THR A C 1
ATOM 1966 O O . THR A 1 253 ? 73.174 9.637 2.329 1.00 66.44 271 THR A O 1
ATOM 1970 N N . ARG A 1 254 ? 72.591 8.674 0.353 1.00 65.38 272 ARG A N 1
ATOM 1971 C CA . ARG A 1 254 ? 71.275 8.218 0.838 1.00 62.75 272 ARG A CA 1
ATOM 1972 C C . ARG A 1 254 ? 71.398 6.966 1.745 1.00 64.43 272 ARG A C 1
ATOM 1973 O O . ARG A 1 254 ? 70.384 6.525 2.285 1.00 61.00 272 ARG A O 1
ATOM 1981 N N . ASP A 1 255 ? 72.631 6.399 1.910 1.00 62.64 273 ASP A N 1
ATOM 1982 C CA . ASP A 1 255 ? 72.879 5.299 2.845 1.00 62.20 273 ASP A CA 1
ATOM 1983 C C . ASP A 1 255 ? 72.942 5.916 4.249 1.00 66.26 273 ASP A C 1
ATOM 1984 O O . ASP A 1 255 ? 73.785 6.777 4.500 1.00 67.24 273 ASP A O 1
ATOM 1989 N N . LEU A 1 256 ? 72.058 5.506 5.156 1.00 60.76 274 LEU A N 1
ATOM 1990 C CA . LEU A 1 256 ? 72.068 6.020 6.526 1.00 58.86 274 LEU A CA 1
ATOM 1991 C C . LEU A 1 256 ? 73.436 5.731 7.206 1.00 64.10 274 LEU A C 1
ATOM 1992 O O . LEU A 1 256 ? 73.891 6.534 8.020 1.00 64.30 274 LEU A O 1
ATOM 1997 N N . GLY A 1 257 ? 74.099 4.635 6.808 1.00 61.05 275 GLY A N 1
ATOM 1998 C CA . GLY A 1 257 ? 75.417 4.268 7.317 1.00 61.86 275 GLY A CA 1
ATOM 1999 C C . GLY A 1 257 ? 76.601 5.056 6.764 1.00 67.80 275 GLY A C 1
ATOM 2000 O O . GLY A 1 257 ? 77.739 4.774 7.151 1.00 67.77 275 GLY A O 1
ATOM 2001 N N . SER A 1 258 ? 76.363 6.059 5.850 1.00 65.47 276 SER A N 1
ATOM 2002 C CA . SER A 1 258 ? 77.413 6.932 5.283 1.00 66.64 276 SER A CA 1
ATOM 2003 C C . SER A 1 258 ? 78.103 7.728 6.350 1.00 71.82 276 SER A C 1
ATOM 2004 O O . SER A 1 258 ? 77.608 7.789 7.473 1.00 71.03 276 SER A O 1
ATOM 2007 N N . GLN A 1 259 ? 79.181 8.437 5.987 1.00 69.89 277 GLN A N 1
ATOM 2008 C CA . GLN A 1 259 ? 79.876 9.306 6.932 1.00 69.77 277 GLN A CA 1
ATOM 2009 C C . GLN A 1 259 ? 78.969 10.474 7.304 1.00 73.11 277 GLN A C 1
ATOM 2010 O O . GLN A 1 259 ? 78.332 11.075 6.431 1.00 73.60 277 GLN A O 1
ATOM 2016 N N . TRP A 1 260 ? 78.882 10.764 8.602 1.00 67.95 278 TRP A N 1
ATOM 2017 C CA . TRP A 1 260 ? 78.069 11.865 9.098 1.00 66.03 278 TRP A CA 1
ATOM 2018 C C . TRP A 1 260 ? 78.919 13.105 9.228 1.00 69.73 278 TRP A C 1
ATOM 2019 O O . TRP A 1 260 ? 80.110 13.008 9.543 1.00 69.78 278 TRP A O 1
ATOM 2030 N N . GLU A 1 261 ? 78.314 14.271 8.969 1.00 65.60 279 GLU A N 1
ATOM 2031 C CA . GLU A 1 261 ? 78.952 15.565 9.171 1.00 66.20 279 GLU A CA 1
ATOM 2032 C C . GLU A 1 261 ? 77.938 16.447 9.870 1.00 69.24 279 GLU A C 1
ATOM 2033 O O . GLU A 1 261 ? 76.740 16.343 9.611 1.00 67.62 279 GLU A O 1
ATOM 2039 N N . TYR A 1 262 ? 78.414 17.247 10.817 1.00 66.46 280 TYR A N 1
ATOM 2040 C CA . TYR A 1 262 ? 77.601 18.034 11.728 1.00 64.78 280 TYR A CA 1
ATOM 2041 C C . TYR A 1 262 ? 77.702 19.515 11.438 1.00 69.90 280 TYR A C 1
ATOM 2042 O O . TYR A 1 262 ? 78.806 20.031 11.287 1.00 72.11 280 TYR A O 1
ATOM 2051 N N . TYR A 1 263 ? 76.552 20.204 11.375 1.00 64.86 281 TYR A N 1
ATOM 2052 C CA . TYR A 1 263 ? 76.498 21.653 11.170 1.00 65.80 281 TYR A CA 1
ATOM 2053 C C . TYR A 1 263 ? 76.703 22.261 12.548 1.00 73.07 281 TYR A C 1
ATOM 2054 O O . TYR A 1 263 ? 75.837 22.126 13.425 1.00 71.89 281 TYR A O 1
ATOM 2063 N N . VAL A 1 264 ? 77.908 22.802 12.782 1.00 73.27 282 VAL A N 1
ATOM 2064 C CA . VAL A 1 264 ? 78.313 23.346 14.073 1.00 74.08 282 VAL A CA 1
ATOM 2065 C C . VAL A 1 264 ? 78.837 24.765 13.861 1.00 81.76 282 VAL A C 1
ATOM 2066 O O . VAL A 1 264 ? 79.462 25.048 12.839 1.00 82.53 282 VAL A O 1
ATOM 2070 N N . ALA A 1 265 ? 78.553 25.648 14.836 1.00 80.83 283 ALA A N 1
ATOM 2071 C CA . ALA A 1 265 ? 78.863 27.070 14.794 1.00 83.99 283 ALA A CA 1
ATOM 2072 C C . ALA A 1 265 ? 80.157 27.424 15.514 1.00 94.42 283 ALA A C 1
ATOM 2073 O O . ALA A 1 265 ? 80.327 27.080 16.687 1.00 93.93 283 ALA A O 1
ATOM 2075 N N . ASP A 1 266 ? 81.038 28.187 14.824 1.00 96.18 284 ASP A N 1
ATOM 2076 C CA . ASP A 1 266 ? 82.309 28.697 15.366 1.00 99.49 284 ASP A CA 1
ATOM 2077 C C . ASP A 1 266 ? 82.001 29.787 16.438 1.00 106.93 284 ASP A C 1
ATOM 2078 O O . ASP A 1 266 ? 80.838 30.212 16.543 1.00 105.07 284 ASP A O 1
ATOM 2080 N N . PRO A 1 267 ? 82.993 30.275 17.242 1.00 107.44 285 PRO A N 1
ATOM 2081 C CA . PRO A 1 267 ? 82.670 31.328 18.241 1.00 108.05 285 PRO A CA 1
ATOM 2082 C C . PRO A 1 267 ? 82.189 32.661 17.619 1.00 112.77 285 PRO A C 1
ATOM 2083 O O . PRO A 1 267 ? 81.459 33.415 18.277 1.00 111.76 285 PRO A O 1
ATOM 2087 N N . GLN A 1 268 ? 82.516 32.899 16.319 1.00 109.93 286 GLN A N 1
ATOM 2088 C CA . GLN A 1 268 ? 82.112 34.092 15.575 1.00 110.60 286 GLN A CA 1
ATOM 2089 C C . GLN A 1 268 ? 80.698 33.921 14.935 1.00 110.92 286 GLN A C 1
ATOM 2090 O O . GLN A 1 268 ? 80.349 34.693 14.038 1.00 111.64 286 GLN A O 1
ATOM 2096 N N . GLY A 1 269 ? 79.922 32.908 15.374 1.00 103.10 287 GLY A N 1
ATOM 2097 C CA . GLY A 1 269 ? 78.600 32.608 14.833 1.00 100.09 287 GLY A CA 1
ATOM 2098 C C . GLY A 1 269 ? 78.622 32.018 13.431 1.00 102.46 287 GLY A C 1
ATOM 2099 O O . GLY A 1 269 ? 77.567 31.904 12.799 1.00 100.28 287 GLY A O 1
ATOM 2100 N N . HIS A 1 270 ? 79.817 31.602 12.943 1.00 99.98 288 HIS A N 1
ATOM 2101 C CA . HIS A 1 270 ? 80.004 31.074 11.591 1.00 100.00 288 HIS A CA 1
ATOM 2102 C C . HIS A 1 270 ? 79.753 29.575 11.558 1.00 99.12 288 HIS A C 1
ATOM 2103 O O . HIS A 1 270 ? 80.507 28.819 12.177 1.00 99.17 288 HIS A O 1
ATOM 2110 N N . PHE A 1 271 ? 78.732 29.137 10.803 1.00 91.09 289 PHE A N 1
ATOM 2111 C CA . PHE A 1 271 ? 78.423 27.711 10.673 1.00 87.18 289 PHE A CA 1
ATOM 2112 C C . PHE A 1 271 ? 79.233 27.063 9.569 1.00 90.74 289 PHE A C 1
ATOM 2113 O O . PHE A 1 271 ? 79.472 27.683 8.528 1.00 92.26 289 PHE A O 1
ATOM 2121 N N . SER A 1 272 ? 79.586 25.785 9.770 1.00 84.53 290 SER A N 1
ATOM 2122 C CA . SER A 1 272 ? 80.332 24.990 8.787 1.00 84.19 290 SER A CA 1
ATOM 2123 C C . SER A 1 272 ? 80.125 23.508 9.061 1.00 82.45 290 SER A C 1
ATOM 2124 O O . SER A 1 272 ? 79.859 23.129 10.203 1.00 79.91 290 SER A O 1
ATOM 2127 N N . TRP A 1 273 ? 80.223 22.678 8.019 1.00 76.64 291 TRP A N 1
ATOM 2128 C CA . TRP A 1 273 ? 80.056 21.231 8.160 1.00 73.46 291 TRP A CA 1
ATOM 2129 C C . TRP A 1 273 ? 81.379 20.592 8.611 1.00 77.00 291 TRP A C 1
ATOM 2130 O O . TRP A 1 273 ? 82.413 20.828 7.981 1.00 79.01 291 TRP A O 1
ATOM 2141 N N . THR A 1 274 ? 81.352 19.817 9.714 1.00 70.25 292 THR A N 1
ATOM 2142 C CA . THR A 1 274 ? 82.535 19.122 10.233 1.00 70.22 292 THR A CA 1
ATOM 2143 C C . THR A 1 274 ? 82.224 17.655 10.404 1.00 72.57 292 THR A C 1
ATOM 2144 O O . THR A 1 274 ? 81.094 17.307 10.728 1.00 69.52 292 THR A O 1
ATOM 2148 N N . THR A 1 275 ? 83.232 16.800 10.249 1.00 70.55 293 THR A N 1
ATOM 2149 C CA . THR A 1 275 ? 83.060 15.362 10.417 1.00 68.95 293 THR A CA 1
ATOM 2150 C C . THR A 1 275 ? 83.115 14.965 11.902 1.00 72.10 293 THR A C 1
ATOM 2151 O O . THR A 1 275 ? 82.671 13.861 12.236 1.00 70.21 293 THR A O 1
ATOM 2155 N N . GLN A 1 276 ? 83.626 15.856 12.794 1.00 69.59 294 GLN A N 1
ATOM 2156 C CA . GLN A 1 276 ? 83.737 15.549 14.221 1.00 68.85 294 GLN A CA 1
ATOM 2157 C C . GLN A 1 276 ? 82.421 15.777 14.958 1.00 70.12 294 GLN A C 1
ATOM 2158 O O . GLN A 1 276 ? 81.816 16.840 14.832 1.00 68.57 294 GLN A O 1
ATOM 2164 N N . TYR A 1 277 ? 81.999 14.777 15.760 1.00 65.94 295 TYR A N 1
ATOM 2165 C CA . TYR A 1 277 ? 80.790 14.870 16.581 1.00 63.93 295 TYR A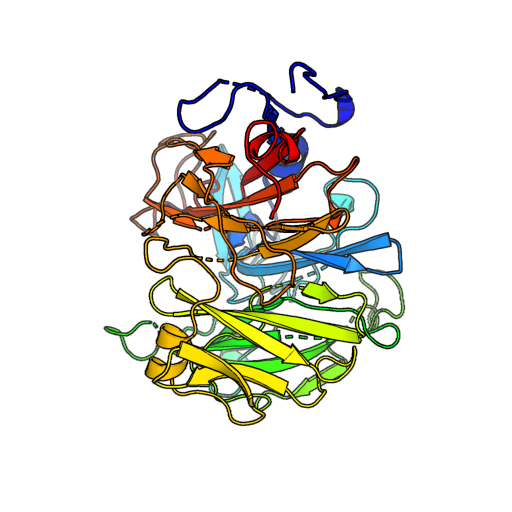 CA 1
ATOM 2166 C C . TYR A 1 277 ? 80.956 16.035 17.570 1.00 67.97 295 TYR A C 1
ATOM 2167 O O . TYR A 1 277 ? 81.968 16.081 18.268 1.00 69.05 295 TYR A O 1
ATOM 2176 N N . PRO A 1 278 ? 80.023 17.010 17.613 1.00 63.46 296 PRO A N 1
ATOM 2177 C CA . PRO A 1 278 ? 80.231 18.174 18.481 1.00 64.27 296 PRO A CA 1
ATOM 2178 C C . PRO A 1 278 ? 79.955 17.919 19.944 1.00 69.57 296 PRO A C 1
ATOM 2179 O O . PRO A 1 278 ? 79.161 17.043 20.282 1.00 69.13 296 PRO A O 1
ATOM 2183 N N . SER A 1 279 ? 80.538 18.750 20.816 1.00 67.09 297 SER A N 1
ATOM 2184 C CA . SER A 1 279 ? 80.225 18.688 22.238 1.00 65.99 297 SER A CA 1
ATOM 2185 C C . SER A 1 279 ? 78.798 19.207 22.410 1.00 68.05 297 SER A C 1
ATOM 2186 O O . SER A 1 279 ? 78.339 19.992 21.578 1.00 67.81 297 SER A O 1
ATOM 2189 N N . THR A 1 280 ? 78.088 18.765 23.449 1.00 63.33 298 THR A N 1
ATOM 2190 C CA . THR A 1 280 ? 76.711 19.233 23.707 1.00 61.44 298 THR A CA 1
ATOM 2191 C C . THR A 1 280 ? 76.674 20.787 23.744 1.00 66.89 298 THR A C 1
ATOM 2192 O O . THR A 1 280 ? 75.810 21.396 23.113 1.00 65.96 298 THR A O 1
ATOM 2196 N N . GLN A 1 281 ? 77.652 21.405 24.444 1.00 64.84 299 GLN A N 1
ATOM 2197 C CA . GLN A 1 281 ? 77.802 22.862 24.552 1.00 65.46 299 GLN A CA 1
ATOM 2198 C C . GLN A 1 281 ? 77.853 23.494 23.157 1.00 69.05 299 GLN A C 1
ATOM 2199 O O . GLN A 1 281 ? 77.147 24.472 22.908 1.00 68.46 299 GLN A O 1
ATOM 2205 N N . ASP A 1 282 ? 78.669 22.908 22.242 1.00 65.52 300 ASP A N 1
ATOM 2206 C CA . ASP A 1 282 ? 78.799 23.403 20.868 1.00 65.82 300 ASP A CA 1
ATOM 2207 C C . ASP A 1 282 ? 77.552 23.144 20.035 1.00 68.76 300 ASP A C 1
ATOM 2208 O O . ASP A 1 282 ? 77.195 23.997 19.229 1.00 69.30 300 ASP A O 1
ATOM 2213 N N . ALA A 1 283 ? 76.884 21.993 20.206 1.00 63.57 301 ALA A N 1
ATOM 2214 C CA . ALA A 1 283 ? 75.655 21.716 19.454 1.00 61.79 301 ALA A CA 1
ATOM 2215 C C . ALA A 1 283 ? 74.546 22.740 19.825 1.00 65.96 301 ALA A C 1
ATOM 2216 O O . ALA A 1 283 ? 73.813 23.174 18.941 1.00 66.34 301 ALA A O 1
ATOM 2218 N N . GLU A 1 284 ? 74.478 23.175 21.106 1.00 61.51 302 GLU A N 1
ATOM 2219 C CA . GLU A 1 284 ? 73.489 24.163 21.566 1.00 60.18 302 GLU A CA 1
ATOM 2220 C C . GLU A 1 284 ? 73.790 25.583 21.022 1.00 65.90 302 GLU A C 1
ATOM 2221 O O . GLU A 1 284 ? 72.849 26.329 20.722 1.00 65.35 302 GLU A O 1
ATOM 2227 N N . ASN A 1 285 ? 75.087 25.940 20.848 1.00 64.09 303 ASN A N 1
ATOM 2228 C CA . ASN A 1 285 ? 75.472 27.240 20.252 1.00 65.81 303 ASN A CA 1
ATOM 2229 C C . ASN A 1 285 ? 75.121 27.281 18.749 1.00 68.09 303 ASN A C 1
ATOM 2230 O O . ASN A 1 285 ? 75.012 28.365 18.179 1.00 68.58 303 ASN A O 1
ATOM 2235 N N . SER A 1 286 ? 74.968 26.086 18.119 1.00 62.73 304 SER A N 1
ATOM 2236 C CA . SER A 1 286 ? 74.650 25.882 16.702 1.00 61.80 304 SER A CA 1
ATOM 2237 C C . SER A 1 286 ? 73.144 25.636 16.454 1.00 63.16 304 SER A C 1
ATOM 2238 O O . SER A 1 286 ? 72.793 24.869 15.551 1.00 62.09 304 SER A O 1
ATOM 2241 N N . THR A 1 287 ? 72.255 26.248 17.267 1.00 58.81 305 THR A N 1
ATOM 2242 C CA . THR A 1 287 ? 70.805 26.092 17.091 1.00 56.79 305 THR A CA 1
ATOM 2243 C C . THR A 1 287 ? 70.390 26.588 15.683 1.00 61.33 305 THR A C 1
ATOM 2244 O O . THR A 1 287 ? 70.877 27.639 15.253 1.00 64.09 305 THR A O 1
ATOM 2248 N N . ILE A 1 288 ? 69.540 25.822 14.954 1.00 54.45 306 ILE A N 1
ATOM 2249 C CA . ILE A 1 288 ? 69.103 26.222 13.612 1.00 54.12 306 ILE A CA 1
ATOM 2250 C C . ILE A 1 288 ? 67.711 26.900 13.641 1.00 58.72 306 ILE A C 1
ATOM 2251 O O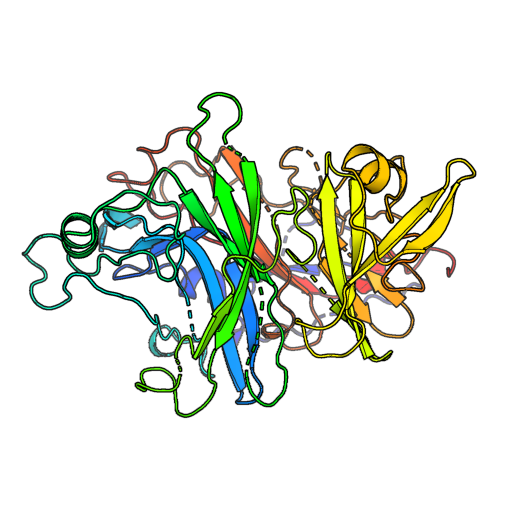 . ILE A 1 288 ? 67.218 27.261 12.585 1.00 59.61 306 ILE A O 1
ATOM 2256 N N . ILE A 1 289 ? 67.128 27.136 14.832 1.00 55.45 307 ILE A N 1
ATOM 2257 C CA . ILE A 1 289 ? 65.858 27.875 15.019 1.00 55.22 307 ILE A CA 1
ATOM 2258 C C . ILE A 1 289 ? 66.250 29.211 15.675 1.00 63.47 307 ILE A C 1
ATOM 2259 O O . ILE A 1 289 ? 67.421 29.352 16.046 1.00 65.34 307 ILE A O 1
ATOM 2264 N N . PRO A 1 290 ? 65.356 30.207 15.868 1.00 60.77 308 PRO A N 1
ATOM 2265 C CA . PRO A 1 290 ? 65.802 31.459 16.521 1.00 62.11 308 PRO A CA 1
ATOM 2266 C C . PRO A 1 290 ? 66.258 31.232 17.970 1.00 68.11 308 PRO A C 1
ATOM 2267 O O . PRO A 1 290 ? 65.885 30.232 18.600 1.00 66.50 308 PRO A O 1
ATOM 2271 N N . LEU A 1 291 ? 67.072 32.162 18.500 1.00 67.55 309 LEU A N 1
ATOM 2272 C CA . LEU A 1 291 ? 67.618 32.057 19.874 1.00 67.71 309 LEU A CA 1
ATOM 2273 C C . LEU A 1 291 ? 66.535 32.354 20.936 1.00 70.21 309 LEU A C 1
ATOM 2274 O O . LEU A 1 291 ? 66.655 31.950 22.100 1.00 68.00 309 LEU A O 1
ATOM 2279 N N . GLU A 1 292 ? 65.459 33.009 20.491 1.00 67.72 310 GLU A N 1
ATOM 2280 C CA . GLU A 1 292 ? 64.303 33.411 21.294 1.00 67.34 310 GLU A CA 1
ATOM 2281 C C . GLU A 1 292 ? 63.169 32.343 21.182 1.00 68.09 310 GLU A C 1
ATOM 2282 O O . GLU A 1 292 ? 62.079 32.543 21.730 1.00 67.06 310 GLU A O 1
ATOM 2288 N N . SER A 1 293 ? 63.445 31.203 20.497 1.00 62.41 311 SER A N 1
ATOM 2289 C CA . SER A 1 293 ? 62.500 30.112 20.313 1.00 59.63 311 SER A CA 1
ATOM 2290 C C . SER A 1 293 ? 63.021 28.867 20.936 1.00 62.09 311 SER A C 1
ATOM 2291 O O . SER A 1 293 ? 64.231 28.675 21.059 1.00 62.37 311 SER A O 1
ATOM 2294 N N . ALA A 1 294 ? 62.100 27.996 21.295 1.00 57.10 312 ALA A N 1
ATOM 2295 C CA . ALA A 1 294 ? 62.379 26.709 21.910 1.00 55.05 312 ALA A CA 1
ATOM 2296 C C . ALA A 1 294 ? 61.401 25.717 21.366 1.00 57.84 312 ALA A C 1
ATOM 2297 O O . ALA A 1 294 ? 60.249 26.079 21.127 1.00 57.11 312 ALA A O 1
ATOM 2299 N N . CYS A 1 295 ? 61.846 24.506 21.076 1.00 54.66 313 CYS A N 1
ATOM 2300 C CA . CYS A 1 295 ? 60.943 23.481 20.570 1.00 54.30 313 CYS A CA 1
ATOM 2301 C C . CYS A 1 295 ? 61.556 22.092 20.770 1.00 58.34 313 CYS A C 1
ATOM 2302 O O . CYS A 1 295 ? 62.770 21.979 20.946 1.00 59.05 313 CYS A O 1
ATOM 2305 N N . SER A 1 296 ? 60.716 21.047 20.752 1.00 53.71 314 SER A N 1
ATOM 2306 C CA . SER A 1 296 ? 61.163 19.660 20.906 1.00 53.08 314 SER A CA 1
ATOM 2307 C C . SER A 1 296 ? 60.591 18.785 19.786 1.00 55.97 314 SER A C 1
ATOM 2308 O O . SER A 1 296 ? 59.507 19.065 19.268 1.00 56.20 314 SER A O 1
ATOM 2319 N N . PRO A 1 298 ? 61.634 18.298 16.537 1.00 49.82 316 PRO A N 1
ATOM 2320 C CA . PRO A 1 298 ? 61.383 19.066 15.309 1.00 49.51 316 PRO A CA 1
ATOM 2321 C C . PRO A 1 298 ? 61.277 18.153 14.102 1.00 52.95 316 PRO A C 1
ATOM 2322 O O . PRO A 1 298 ? 62.152 17.319 13.904 1.00 53.36 316 PRO A O 1
ATOM 2326 N N . TRP A 1 299 ? 60.208 18.292 13.318 1.00 48.69 317 TRP A N 1
ATOM 2327 C CA . TRP A 1 299 ? 59.977 17.505 12.109 1.00 48.36 317 TRP A CA 1
ATOM 2328 C C . TRP A 1 299 ? 60.133 18.394 10.953 1.00 54.88 317 TRP A C 1
ATOM 2329 O O . TRP A 1 299 ? 59.326 19.308 10.812 1.00 55.87 317 TRP A O 1
ATOM 2340 N N . VAL A 1 300 ? 61.148 18.157 10.098 1.00 52.27 318 VAL A N 1
ATOM 2341 C CA . VAL A 1 300 ? 61.382 18.986 8.907 1.00 52.43 318 VAL A CA 1
ATOM 2342 C C . VAL A 1 300 ? 60.907 18.255 7.634 1.00 55.13 318 VAL A C 1
ATOM 2343 O O . VAL A 1 300 ? 61.002 17.022 7.531 1.00 54.13 318 VAL A O 1
ATOM 2347 N N . PHE A 1 301 ? 60.356 19.048 6.696 1.00 51.00 319 PHE A N 1
ATOM 2348 C CA . PHE A 1 301 ? 59.892 18.611 5.385 1.00 50.67 319 PHE A CA 1
ATOM 2349 C C . PHE A 1 301 ? 59.879 19.823 4.428 1.00 54.81 319 PHE A C 1
ATOM 2350 O O . PHE A 1 301 ? 59.865 20.955 4.899 1.00 53.62 319 PHE A O 1
ATOM 2358 N N . LYS A 1 302 ? 59.898 19.576 3.104 1.00 52.63 320 LYS A N 1
ATOM 2359 C CA . LYS A 1 302 ? 59.922 20.618 2.080 1.00 54.52 320 LYS A CA 1
ATOM 2360 C C . LYS A 1 302 ? 58.654 20.589 1.269 1.00 60.95 320 LYS A C 1
ATOM 2361 O O . LYS A 1 302 ? 58.209 19.515 0.876 1.00 61.23 320 LYS A O 1
ATOM 2367 N N . LYS A 1 303 ? 58.093 21.761 0.988 1.00 58.32 321 LYS A N 1
ATOM 2368 C CA . LYS A 1 303 ? 56.915 21.914 0.140 1.00 58.94 321 LYS A CA 1
ATOM 2369 C C . LYS A 1 303 ? 57.190 23.138 -0.716 1.00 65.64 321 LYS A C 1
ATOM 2370 O O . LYS A 1 303 ? 57.373 24.235 -0.181 1.00 65.62 321 LYS A O 1
ATOM 2376 N N . GLY A 1 304 ? 57.343 22.925 -2.017 1.00 63.95 322 GLY A N 1
ATOM 2377 C CA . GLY A 1 304 ? 57.715 23.986 -2.936 1.00 65.96 322 GLY A CA 1
ATOM 2378 C C . GLY A 1 304 ? 59.196 24.259 -2.790 1.00 71.57 322 GLY A C 1
ATOM 2379 O O . GLY A 1 304 ? 59.993 23.318 -2.752 1.00 70.15 322 GLY A O 1
ATOM 2380 N N . ASP A 1 305 ? 59.570 25.539 -2.650 1.00 70.92 323 ASP A N 1
ATOM 2381 C CA . ASP A 1 305 ? 60.959 25.958 -2.457 1.00 72.42 323 ASP A CA 1
ATOM 2382 C C . ASP A 1 305 ? 61.156 26.430 -1.008 1.00 75.38 323 ASP A C 1
ATOM 2383 O O . ASP A 1 305 ? 62.027 27.268 -0.753 1.00 76.63 323 ASP A O 1
ATOM 2388 N N . THR A 1 306 ? 60.358 25.883 -0.051 1.00 68.56 324 THR A N 1
ATOM 2389 C CA . THR A 1 306 ? 60.441 26.262 1.354 1.00 66.30 324 THR A CA 1
ATOM 2390 C C . THR A 1 306 ? 60.519 25.021 2.239 1.00 67.02 324 THR A C 1
ATOM 2391 O O . THR A 1 306 ? 59.816 24.035 1.996 1.00 66.23 324 THR A O 1
ATOM 2395 N N . TYR A 1 307 ? 61.373 25.087 3.275 1.00 61.01 325 TYR A N 1
ATOM 2396 C CA . TYR A 1 307 ? 61.507 24.048 4.277 1.00 58.01 325 TYR A CA 1
ATOM 2397 C C . TYR A 1 307 ? 60.692 24.475 5.442 1.00 60.71 325 TYR A C 1
ATOM 2398 O O . TYR A 1 307 ? 60.837 25.606 5.883 1.00 61.20 325 TYR A O 1
ATOM 2407 N N . TYR A 1 308 ? 59.790 23.615 5.910 1.00 55.49 326 TYR A N 1
ATOM 2408 C CA . TYR A 1 308 ? 58.942 23.893 7.061 1.00 53.43 326 TYR A CA 1
ATOM 2409 C C . TYR A 1 308 ? 59.323 22.960 8.165 1.00 53.90 326 TYR A C 1
ATOM 2410 O O . TYR A 1 308 ? 59.576 21.787 7.903 1.00 53.17 326 TYR A O 1
ATOM 2427 N N . ILE A 1 310 ? 58.080 21.572 12.064 1.00 47.17 328 ILE A N 1
ATOM 2428 C CA . ILE A 1 310 ? 56.952 21.542 13.009 1.00 46.10 328 ILE A CA 1
ATOM 2429 C C . ILE A 1 310 ? 57.438 20.895 14.276 1.00 49.24 328 ILE A C 1
ATOM 2430 O O . ILE A 1 310 ? 57.963 19.793 14.237 1.00 48.98 328 ILE A O 1
ATOM 2435 N N . GLY A 1 311 ? 57.259 21.575 15.385 1.00 45.56 329 GLY A N 1
ATOM 2436 C CA . GLY A 1 311 ? 57.684 21.078 16.682 1.00 44.58 329 GLY A CA 1
ATOM 2437 C C . GLY A 1 311 ? 56.736 21.474 17.779 1.00 48.01 329 GLY A C 1
ATOM 2438 O O . GLY A 1 311 ? 55.921 22.377 17.609 1.00 48.90 329 GLY A O 1
ATOM 2439 N N . GLN A 1 312 ? 56.817 20.781 18.892 1.00 43.93 330 GLN A N 1
ATOM 2440 C CA . GLN A 1 312 ? 55.997 21.072 20.051 1.00 43.79 330 GLN A CA 1
ATOM 2441 C C . GLN A 1 312 ? 56.653 22.171 20.830 1.00 51.49 330 GLN A C 1
ATOM 2442 O O . GLN A 1 312 ? 57.864 22.124 21.012 1.00 52.76 330 GLN A O 1
ATOM 2448 N N . SER A 1 313 ? 55.883 23.139 21.337 1.00 49.06 331 SER A N 1
ATOM 2449 C CA . SER A 1 313 ? 56.464 24.215 22.143 1.00 49.70 331 SER A CA 1
ATOM 2450 C C . SER A 1 313 ? 57.058 23.616 23.429 1.00 52.99 331 SER A C 1
ATOM 2451 O O . SER A 1 313 ? 56.729 22.485 23.797 1.00 51.61 331 SER A O 1
ATOM 2462 N N . TRP A 1 315 ? 58.512 22.731 27.358 1.00 53.59 333 TRP A N 1
ATOM 2463 C CA A TRP A 1 315 ? 58.036 22.163 28.619 0.50 53.77 333 TRP A CA 1
ATOM 2464 C CA B TRP A 1 315 ? 57.958 22.323 28.652 0.50 52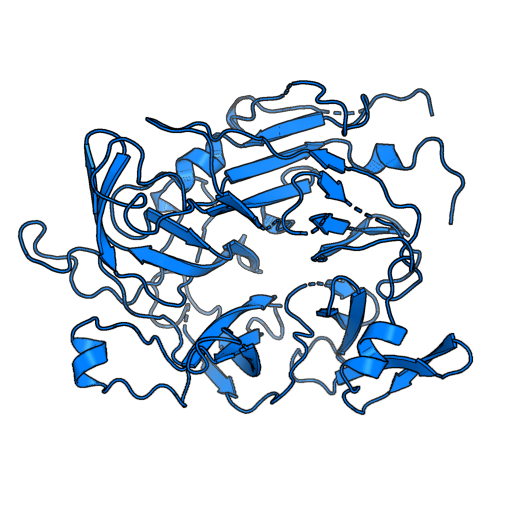.53 333 TRP A CA 1
ATOM 2465 C C . TRP A 1 315 ? 56.611 21.610 28.479 1.00 55.91 333 TRP A C 1
ATOM 2466 O O . TRP A 1 315 ? 55.664 21.958 29.199 1.00 56.06 333 TRP A O 1
ATOM 2487 N N . PHE A 1 316 ? 56.504 20.655 27.537 1.00 51.25 334 PHE A N 1
ATOM 2488 C CA . PHE A 1 316 ? 55.272 19.920 27.238 1.00 50.28 334 PHE A CA 1
ATOM 2489 C C . PHE A 1 316 ? 54.108 20.868 26.918 1.00 54.12 334 PHE A C 1
ATOM 2490 O O . PHE A 1 316 ? 52.987 20.687 27.420 1.00 54.54 334 PHE A O 1
ATOM 2498 N N . GLY A 1 317 ? 54.390 21.881 26.113 1.00 48.91 335 GLY A N 1
ATOM 2499 C CA . GLY A 1 317 ? 53.383 22.855 25.747 1.00 48.09 335 GLY A CA 1
ATOM 2500 C C . GLY A 1 317 ? 52.395 22.251 24.783 1.00 49.24 335 GLY A C 1
ATOM 2501 O O . GLY A 1 317 ? 52.734 21.341 24.025 1.00 47.66 335 GLY A O 1
ATOM 2502 N N . ARG A 1 318 ? 51.163 22.718 24.845 1.00 45.44 336 ARG A N 1
ATOM 2503 C CA . ARG A 1 318 ? 50.106 22.251 23.967 1.00 43.97 336 ARG A CA 1
ATOM 2504 C C . ARG A 1 318 ? 50.190 22.987 22.649 1.00 47.04 336 ARG A C 1
ATOM 2505 O O . ARG A 1 318 ? 49.609 22.500 21.686 1.00 46.32 336 ARG A O 1
ATOM 2513 N N . ASP A 1 319 ? 50.911 24.143 22.569 1.00 44.71 337 ASP A N 1
ATOM 2514 C CA . ASP A 1 319 ? 51.062 24.870 21.293 1.00 45.73 337 ASP A CA 1
ATOM 2515 C C . ASP A 1 319 ? 52.023 24.123 20.341 1.00 49.64 337 ASP A C 1
ATOM 2516 O O . ASP A 1 319 ? 53.163 23.860 20.711 1.00 49.04 337 ASP A O 1
ATOM 2521 N N . VAL A 1 3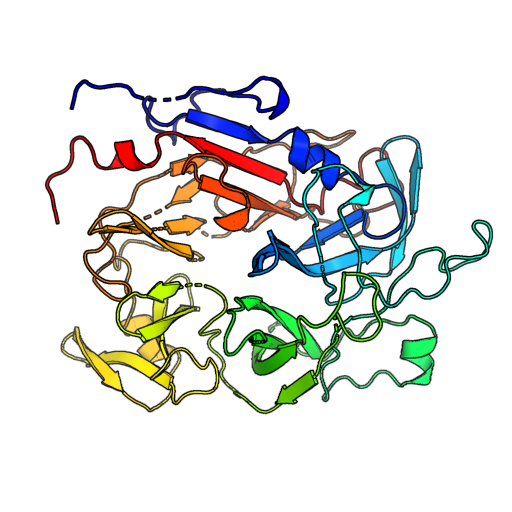20 ? 51.533 23.755 19.135 1.00 46.82 338 VAL A N 1
ATOM 2522 C CA . VAL A 1 320 ? 52.327 23.102 18.083 1.00 46.30 338 VAL A CA 1
ATOM 2523 C C . VAL A 1 320 ? 52.902 24.220 17.246 1.00 50.56 338 VAL A C 1
ATOM 2524 O O . VAL A 1 320 ? 52.130 24.978 16.659 1.00 51.70 338 VAL A O 1
ATOM 2528 N N . LEU A 1 321 ? 54.237 24.354 17.211 1.00 45.38 339 LEU A N 1
ATOM 2529 C CA . LEU A 1 321 ? 54.916 25.445 16.512 1.00 45.40 339 LEU A CA 1
ATOM 2530 C C . LEU A 1 321 ? 55.340 25.096 15.108 1.00 49.71 339 LEU A C 1
ATOM 2531 O O . LEU A 1 321 ? 55.578 23.931 14.803 1.00 48.77 339 LEU A O 1
ATOM 2544 N N . PHE A 1 323 ? 58.069 26.725 11.898 1.00 50.60 341 PHE A N 1
ATOM 2545 C CA . PHE A 1 323 ? 59.118 27.642 11.414 1.00 51.47 341 PHE A CA 1
ATOM 2546 C C . PHE A 1 323 ? 59.386 27.343 9.965 1.00 55.99 341 PHE A C 1
ATOM 2547 O O . PHE A 1 323 ? 59.071 26.243 9.516 1.00 55.46 341 PHE A O 1
ATOM 2555 N N . ARG A 1 324 ? 60.029 28.264 9.243 1.00 53.42 342 ARG A N 1
ATOM 2556 C CA . ARG A 1 324 ? 60.369 28.027 7.844 1.00 54.06 342 ARG A CA 1
ATOM 2557 C C . ARG A 1 324 ? 61.805 28.447 7.525 1.00 60.03 342 ARG A C 1
ATOM 2558 O O . ARG A 1 324 ? 62.373 29.294 8.214 1.00 60.48 342 ARG A O 1
ATOM 2566 N N . SER A 1 325 ? 62.368 27.872 6.447 1.00 57.09 343 SER A N 1
ATOM 2567 C CA . SER A 1 325 ? 63.717 28.191 5.958 1.00 58.11 343 SER A CA 1
ATOM 2568 C C . SER A 1 325 ? 63.848 27.908 4.459 1.00 62.92 343 SER A C 1
ATOM 2569 O O . SER A 1 325 ? 63.017 27.209 3.872 1.00 60.80 343 SER A O 1
ATOM 2572 N N . LYS A 1 326 ? 64.922 28.438 3.860 1.00 62.09 344 LYS A N 1
ATOM 2573 C CA . LYS A 1 326 ? 65.238 28.215 2.452 1.00 63.52 344 LYS A CA 1
ATOM 2574 C C . LYS A 1 326 ? 66.144 26.954 2.312 1.00 68.86 344 LYS A C 1
ATOM 2575 O O . LYS A 1 326 ? 66.431 26.551 1.182 1.00 70.52 344 LYS A O 1
ATOM 2577 N N . HIS A 1 327 ? 66.576 26.320 3.466 1.00 63.38 345 HIS A N 1
ATOM 2578 C CA . HIS A 1 327 ? 67.443 25.125 3.498 1.00 62.31 345 HIS A CA 1
ATOM 2579 C C . HIS A 1 327 ? 67.016 24.152 4.596 1.00 62.50 345 HIS A C 1
ATOM 2580 O O . HIS A 1 327 ? 66.451 24.596 5.604 1.00 60.63 345 HIS A O 1
ATOM 2587 N N . PRO A 1 328 ? 67.395 22.842 4.495 1.00 57.66 346 PRO A N 1
ATOM 2588 C CA . PRO A 1 328 ? 67.049 21.887 5.571 1.00 55.06 346 PRO A CA 1
ATOM 2589 C C . PRO A 1 328 ? 67.843 22.090 6.869 1.00 57.81 346 PRO A C 1
ATOM 2590 O O . PRO A 1 328 ? 67.517 21.477 7.880 1.00 55.14 346 PRO A O 1
ATOM 2594 N N . TYR A 1 329 ? 68.886 22.926 6.821 1.00 56.80 347 TYR A N 1
ATOM 2595 C CA . TYR A 1 329 ? 69.754 23.314 7.943 1.00 56.96 347 TYR A CA 1
ATOM 2596 C C . TYR A 1 329 ? 69.720 24.827 8.234 1.00 65.35 347 TYR A C 1
ATOM 2597 O O . TYR A 1 329 ? 70.247 25.275 9.260 1.00 64.81 347 TYR A O 1
ATOM 2606 N N . GLY A 1 330 ? 69.181 25.600 7.290 1.00 66.07 348 GLY A N 1
ATOM 2607 C CA . GLY A 1 330 ? 69.260 27.049 7.269 1.00 68.04 348 GLY A CA 1
ATOM 2608 C C . GLY A 1 330 ? 68.585 27.676 8.438 1.00 72.92 348 GLY A C 1
ATOM 2609 O O . GLY A 1 330 ? 67.935 26.983 9.232 1.00 72.23 348 GLY A O 1
ATOM 2610 N N . PRO A 1 331 ? 68.714 28.996 8.573 1.00 69.95 349 PRO A N 1
ATOM 2611 C CA . PRO A 1 331 ? 68.034 29.657 9.684 1.00 68.64 349 PRO A CA 1
ATOM 2612 C C . PRO A 1 331 ? 66.525 29.421 9.606 1.00 69.11 349 PRO A C 1
ATOM 2613 O O . PRO A 1 331 ? 65.881 29.889 8.664 1.00 69.89 349 PRO A O 1
ATOM 2617 N N . PHE A 1 332 ? 65.993 28.584 10.517 1.00 61.52 350 PHE A N 1
ATOM 2618 C CA . PHE A 1 332 ? 64.552 28.380 10.615 1.00 59.27 350 PHE A CA 1
ATOM 2619 C C . PHE A 1 332 ? 64.062 29.624 11.332 1.00 62.96 350 PHE A C 1
ATOM 2620 O O . PHE A 1 332 ? 64.624 30.002 12.364 1.00 62.54 350 PHE A O 1
ATOM 2628 N N . VAL A 1 333 ? 63.139 30.347 10.700 1.00 59.11 351 VAL A N 1
ATOM 2629 C CA . VAL A 1 333 ? 62.677 31.641 11.186 1.00 59.05 351 VAL A CA 1
ATOM 2630 C C . VAL A 1 333 ? 61.162 31.723 11.158 1.00 61.51 351 VAL A C 1
ATOM 2631 O O . VAL A 1 333 ? 60.496 30.787 10.724 1.00 59.30 351 VAL A O 1
ATOM 2635 N N . ASP A 1 334 ? 60.633 32.855 11.655 1.00 59.44 352 ASP A N 1
ATOM 2636 C CA . ASP A 1 334 ? 59.223 33.209 11.642 1.00 58.98 352 ASP A CA 1
ATOM 2637 C C . ASP A 1 334 ? 58.388 32.127 12.312 1.00 60.66 352 ASP A C 1
ATOM 2638 O O . ASP A 1 334 ? 57.657 31.378 11.656 1.00 60.00 352 ASP A O 1
ATOM 2643 N N . GLN A 1 335 ? 58.516 32.036 13.636 1.00 55.59 353 GLN A N 1
ATOM 2644 C CA . GLN A 1 335 ? 57.759 31.058 14.404 1.00 53.14 353 GLN A CA 1
ATOM 2645 C C . GLN A 1 335 ? 56.289 31.394 14.299 1.00 57.16 353 GLN A C 1
ATOM 2646 O O . GLN A 1 335 ? 55.933 32.573 14.264 1.00 58.94 353 GLN A O 1
ATOM 2652 N N . LYS A 1 336 ? 55.447 30.375 14.204 1.00 51.28 354 LYS A N 1
ATOM 2653 C CA . LYS A 1 336 ? 53.991 30.525 14.162 1.00 50.31 354 LYS A CA 1
ATOM 2654 C C . LYS A 1 336 ? 53.380 29.450 15.043 1.00 52.66 354 LYS A C 1
ATOM 2655 O O . LYS A 1 336 ? 53.996 28.402 15.209 1.00 52.77 354 LYS A O 1
ATOM 2661 N N . THR A 1 337 ? 52.195 29.680 15.605 1.00 47.46 355 THR A N 1
ATOM 2662 C CA . THR A 1 337 ? 51.512 28.648 16.373 1.00 45.70 355 THR A CA 1
ATOM 2663 C C . THR A 1 337 ? 50.515 28.015 15.405 1.00 51.20 355 THR A C 1
ATOM 2664 O O . THR A 1 337 ? 49.574 28.679 14.958 1.00 51.86 355 THR A O 1
ATOM 2668 N N . LEU A 1 338 ? 50.775 26.753 15.015 1.00 47.85 356 LEU A N 1
ATOM 2669 C CA . LEU A 1 338 ? 49.919 26.017 14.082 1.00 47.99 356 LEU A CA 1
ATOM 2670 C C . LEU A 1 338 ? 48.560 25.804 14.722 1.00 52.18 356 LEU A C 1
ATOM 2671 O O . LEU A 1 338 ? 47.539 26.205 14.159 1.00 53.13 356 LEU A O 1
ATOM 2676 N N . PHE A 1 339 ? 48.560 25.280 15.943 1.00 47.66 357 PHE A N 1
ATOM 2677 C CA . PHE A 1 339 ? 47.359 25.109 16.750 1.00 46.72 357 PHE A CA 1
ATOM 2678 C C . PHE A 1 339 ? 47.730 24.694 18.180 1.00 48.64 357 PHE A C 1
ATOM 2679 O O . PHE A 1 339 ? 48.891 24.400 18.455 1.00 47.64 357 PHE A O 1
ATOM 2687 N N . THR A 1 340 ? 46.742 24.676 19.069 1.00 44.89 358 THR A N 1
ATOM 2688 C CA . THR A 1 340 ? 46.908 24.310 20.474 1.00 43.59 358 THR A CA 1
ATOM 2689 C C . THR A 1 340 ? 46.219 22.992 20.733 1.00 47.02 358 THR A C 1
ATOM 2690 O O . THR A 1 340 ? 45.032 22.868 20.458 1.00 48.09 358 THR A O 1
ATOM 2694 N N . LEU A 1 341 ? 46.948 22.009 21.264 1.00 41.49 359 LEU A N 1
ATOM 2695 C CA . LEU A 1 341 ? 46.399 20.679 21.513 1.00 40.11 359 LEU A CA 1
ATOM 2696 C C . LEU A 1 341 ? 45.403 20.712 22.647 1.00 44.45 359 LEU A C 1
ATOM 2697 O O . LEU A 1 341 ? 45.560 21.530 23.543 1.00 44.76 359 LEU A O 1
ATOM 2702 N N . PRO A 1 342 ? 44.367 19.843 22.638 1.00 41.45 360 PRO A N 1
ATOM 2703 C CA . PRO A 1 342 ? 43.356 19.890 23.706 1.00 41.93 360 PRO A CA 1
ATOM 2704 C C . PRO A 1 342 ? 43.889 19.754 25.123 1.00 48.93 360 PRO A C 1
ATOM 2705 O O . PRO A 1 342 ? 44.880 19.071 25.365 1.00 48.02 360 PRO A O 1
ATOM 2709 N N . GLU A 1 343 ? 43.185 20.390 26.066 1.00 47.95 361 GLU A N 1
ATOM 2710 C CA . GLU A 1 343 ? 43.493 20.338 27.495 1.00 47.74 361 GLU A CA 1
ATOM 2711 C C . GLU A 1 343 ? 42.879 19.039 28.106 1.00 49.46 361 GLU A C 1
ATOM 2712 O O . GLU A 1 343 ? 43.394 18.520 29.105 1.00 48.34 361 GLU A O 1
ATOM 2718 N N . PHE A 1 344 ? 41.794 18.507 27.463 1.00 44.97 362 PHE A N 1
ATOM 2719 C CA . PHE A 1 344 ? 41.051 17.311 27.887 1.00 43.76 362 PHE A CA 1
ATOM 2720 C C . PHE A 1 344 ? 41.010 16.237 26.801 1.00 46.48 362 PHE A C 1
ATOM 2721 O O . PHE A 1 344 ? 40.886 16.570 25.620 1.00 45.04 362 PHE A O 1
ATOM 2729 N N . LEU A 1 345 ? 41.076 14.949 27.203 1.00 43.19 363 LEU A N 1
ATOM 2730 C CA . LEU A 1 345 ? 41.012 13.814 26.270 1.00 42.92 363 LEU A CA 1
ATOM 2731 C C . LEU A 1 345 ? 39.587 13.304 26.122 1.00 49.66 363 LEU A C 1
ATOM 2732 O O . LEU A 1 345 ? 38.850 13.292 27.099 1.00 49.37 363 LEU A O 1
ATOM 2737 N N . ASP A 1 346 ? 39.202 12.860 24.901 1.00 48.74 364 ASP A N 1
ATOM 2738 C CA . ASP A 1 346 ? 37.872 12.275 24.636 1.00 50.20 364 ASP A CA 1
ATOM 2739 C C . ASP A 1 346 ? 37.948 10.842 25.158 1.00 51.53 364 ASP A C 1
ATOM 2740 O O . ASP A 1 346 ? 38.358 9.921 24.457 1.00 51.92 364 ASP A O 1
ATOM 2745 N N . LYS A 1 347 ? 37.628 10.709 26.440 1.00 45.19 365 LYS A N 1
ATOM 2746 C CA . LYS A 1 347 ? 37.805 9.539 27.272 1.00 43.52 365 LYS A CA 1
ATOM 2747 C C . LYS A 1 347 ? 36.657 9.254 28.218 1.00 47.45 365 LYS A C 1
ATOM 2748 O O . LYS A 1 347 ? 36.037 10.201 28.705 1.00 49.34 365 LYS A O 1
ATOM 2754 N N . ILE A 1 348 ? 36.524 7.998 28.664 1.00 40.75 366 ILE A N 1
ATOM 2755 C CA . ILE A 1 348 ? 35.639 7.665 29.773 1.00 40.19 366 ILE A CA 1
ATOM 2756 C C . ILE A 1 348 ? 36.420 8.109 31.050 1.00 44.20 366 ILE A C 1
ATOM 2757 O O . ILE A 1 348 ? 37.643 8.033 31.069 1.00 42.64 366 ILE A O 1
ATOM 2762 N N . GLY A 1 349 ? 35.728 8.577 32.077 1.00 42.30 367 GLY A N 1
ATOM 2763 C CA . GLY A 1 349 ? 36.375 8.980 33.324 1.00 41.78 367 GLY A CA 1
ATOM 2764 C C . GLY A 1 349 ? 37.045 10.340 33.280 1.00 46.50 367 GLY A C 1
ATOM 2765 O O . GLY A 1 349 ? 36.508 11.283 32.676 1.00 47.91 367 GLY A O 1
ATOM 2766 N N . GLU A 1 350 ? 38.224 10.462 33.947 1.00 41.11 368 GLU A N 1
ATOM 2767 C CA . GLU A 1 350 ? 38.937 11.734 34.040 1.00 39.80 368 GLU A CA 1
ATOM 2768 C C . GLU A 1 350 ? 39.600 12.099 32.713 1.00 43.61 368 GLU A C 1
ATOM 2769 O O . GLU A 1 350 ? 40.561 11.464 32.327 1.00 42.85 368 GLU A O 1
ATOM 2775 N N . GLN A 1 351 ? 39.159 13.196 32.088 1.00 39.94 369 GLN A N 1
ATOM 2776 C CA . GLN A 1 351 ? 39.705 13.656 30.809 1.00 38.55 369 GLN A CA 1
ATOM 2777 C C . GLN A 1 351 ? 41.030 14.448 30.968 1.00 43.54 369 GLN A C 1
ATOM 2778 O O . GLN A 1 351 ? 41.846 14.454 30.031 1.00 42.16 369 GLN A O 1
ATOM 2784 N N . ARG A 1 352 ? 41.248 15.114 32.140 1.00 41.62 370 ARG A N 1
ATOM 2785 C CA . ARG A 1 352 ? 42.498 15.853 32.409 1.00 41.52 370 ARG A CA 1
ATOM 2786 C C . ARG A 1 352 ? 43.674 14.862 32.396 1.00 45.30 370 ARG A C 1
ATOM 2787 O O . ARG A 1 352 ? 43.481 13.698 32.732 1.00 46.66 370 ARG A O 1
ATOM 2795 N N . TYR A 1 353 ? 44.862 15.292 31.965 1.00 40.23 371 TYR A N 1
ATOM 2796 C CA . TYR A 1 353 ? 46.046 14.409 31.885 1.00 38.50 371 TYR A CA 1
ATOM 2797 C C . TYR A 1 353 ? 47.292 15.171 32.331 1.00 43.10 371 TYR A C 1
ATOM 2798 O O . TYR A 1 353 ? 47.186 16.355 32.658 1.00 42.88 371 TYR A O 1
ATOM 2807 N N . GLN A 1 354 ? 48.463 14.497 32.383 1.00 40.71 372 GLN A N 1
ATOM 2808 C CA . GLN A 1 354 ? 49.702 15.133 32.849 1.00 41.57 372 GLN A CA 1
ATOM 2809 C C . GLN A 1 354 ? 50.421 15.855 31.727 1.00 47.56 372 GLN A C 1
ATOM 2810 O O . GLN A 1 354 ? 50.475 17.084 31.756 1.00 48.58 372 GLN A O 1
ATOM 2816 N N . HIS A 1 355 ? 50.985 15.114 30.756 1.00 44.65 373 HIS A N 1
ATOM 2817 C CA . HIS A 1 355 ? 51.792 15.695 29.681 1.00 44.84 373 HIS A CA 1
ATOM 2818 C C . HIS A 1 355 ? 51.366 15.253 28.314 1.00 47.06 373 HIS A C 1
ATOM 2819 O O . HIS A 1 355 ? 50.959 14.117 28.124 1.00 46.53 373 HIS A O 1
ATOM 2826 N N . VAL A 1 356 ? 51.535 16.139 27.352 1.00 42.35 374 VAL A N 1
ATOM 2827 C CA . VAL A 1 356 ? 51.339 15.844 25.956 1.00 41.73 374 VAL A CA 1
ATOM 2828 C C . VAL A 1 356 ? 52.752 15.966 25.377 1.00 47.30 374 VAL A C 1
ATOM 2829 O O . VAL A 1 356 ? 53.490 16.892 25.730 1.00 48.40 374 VAL A O 1
ATOM 2833 N N . TYR A 1 357 ? 53.176 14.989 24.610 1.00 42.86 375 TYR A N 1
ATOM 2834 C CA . TYR A 1 357 ? 54.534 15.002 24.088 1.00 42.28 375 TYR A CA 1
ATOM 2835 C C . TYR A 1 357 ? 54.597 14.215 22.801 1.00 44.67 375 TYR A C 1
ATOM 2836 O O . TYR A 1 357 ? 53.556 13.761 22.319 1.00 44.45 375 TYR A O 1
ATOM 2853 N N . VAL A 1 359 ? 54.904 15.133 19.607 1.00 43.48 377 VAL A N 1
ATOM 2854 C CA . VAL A 1 359 ? 54.002 15.635 18.579 1.00 43.51 377 VAL A CA 1
ATOM 2855 C C . VAL A 1 359 ? 54.705 15.321 17.275 1.00 47.60 377 VAL A C 1
ATOM 2856 O O . VAL A 1 359 ? 55.704 15.966 16.948 1.00 48.21 377 VAL A O 1
ATOM 2860 N N . ASN A 1 360 ? 54.254 14.231 16.611 1.00 42.94 378 ASN A N 1
ATOM 2861 C CA . ASN A 1 360 ? 54.849 13.676 15.401 1.00 42.35 378 ASN A CA 1
ATOM 2862 C C . ASN A 1 360 ? 54.058 13.965 14.177 1.00 46.41 378 ASN A C 1
ATOM 2863 O O . ASN A 1 360 ? 52.849 14.091 14.240 1.00 46.35 378 ASN A O 1
ATOM 2868 N N . ILE A 1 361 ? 54.764 14.001 13.041 1.00 43.51 379 ILE A N 1
ATOM 2869 C CA . ILE A 1 361 ? 54.253 14.326 11.710 1.00 44.04 379 ILE A CA 1
ATOM 2870 C C . ILE A 1 361 ? 54.260 13.029 10.890 1.00 48.99 379 ILE A C 1
ATOM 2871 O O . ILE A 1 361 ? 55.183 12.228 11.048 1.00 50.16 379 ILE A O 1
ATOM 2876 N N . HIS A 1 362 ? 53.202 12.779 10.073 1.00 44.63 380 HIS A N 1
ATOM 2877 C CA . HIS A 1 362 ? 53.047 11.519 9.307 1.00 43.23 380 HIS A CA 1
ATOM 2878 C C . HIS A 1 362 ? 52.708 11.774 7.828 1.00 47.30 380 HIS A C 1
ATOM 2879 O O . HIS A 1 362 ? 51.568 11.583 7.400 1.00 47.11 380 HIS A O 1
ATOM 2886 N N . PRO A 1 363 ? 53.722 12.135 7.016 1.00 44.34 381 PRO A N 1
ATOM 2887 C CA . PRO A 1 363 ? 53.493 12.336 5.569 1.00 45.17 381 PRO A CA 1
ATOM 2888 C C . PRO A 1 363 ? 52.846 11.152 4.852 1.00 49.64 381 PRO A C 1
ATOM 2889 O O . PRO A 1 363 ? 52.082 11.369 3.927 1.00 50.91 381 PRO A O 1
ATOM 2893 N N . ALA A 1 364 ? 53.161 9.909 5.267 1.00 45.92 382 ALA A N 1
ATOM 2894 C CA . ALA A 1 364 ? 52.598 8.691 4.672 1.00 45.98 382 ALA A CA 1
ATOM 2895 C C . ALA A 1 364 ? 51.057 8.618 4.790 1.00 50.29 382 ALA A C 1
ATOM 2896 O O . ALA A 1 364 ? 50.415 8.016 3.925 1.00 51.23 382 ALA A O 1
ATOM 2898 N N . LEU A 1 365 ? 50.471 9.214 5.857 1.00 45.59 383 LEU A N 1
ATOM 2899 C CA . LEU A 1 365 ? 49.017 9.194 6.081 1.00 45.06 383 LEU A CA 1
ATOM 2900 C C . LEU A 1 365 ? 48.301 10.340 5.401 1.00 49.64 383 LEU A C 1
ATOM 2901 O O . LEU A 1 365 ? 47.075 10.306 5.321 1.00 50.16 383 LEU A O 1
ATOM 2906 N N . SER A 1 366 ? 49.039 11.364 4.935 1.00 45.65 384 SER A N 1
ATOM 2907 C CA . SER A 1 366 ? 48.453 12.528 4.280 1.00 45.80 384 SER A CA 1
ATOM 2908 C C . SER A 1 366 ? 47.768 12.110 2.973 1.00 52.06 384 SER A C 1
ATOM 2909 O O . SER A 1 366 ? 48.412 11.514 2.091 1.00 53.41 384 SER A O 1
ATOM 2912 N N . ARG A 1 367 ? 46.444 12.349 2.893 1.00 47.69 385 ARG A N 1
ATOM 2913 C CA . ARG A 1 367 ? 45.635 11.991 1.735 1.00 48.35 385 ARG A CA 1
ATOM 2914 C C . ARG A 1 367 ? 45.704 13.055 0.614 1.00 56.02 385 ARG A C 1
ATOM 2915 O O . ARG A 1 367 ? 45.663 12.678 -0.559 1.00 57.50 385 ARG A O 1
ATOM 2923 N N . THR A 1 368 ? 45.791 14.364 0.961 1.00 52.99 386 THR A N 1
ATOM 2924 C CA . THR A 1 368 ? 45.798 15.466 -0.026 1.00 53.88 386 THR A CA 1
ATOM 2925 C C . THR A 1 368 ? 46.859 16.585 0.227 1.00 57.64 386 THR A C 1
ATOM 2926 O O . THR A 1 368 ? 46.784 17.625 -0.426 1.00 58.06 386 THR A O 1
ATOM 2930 N N . GLY A 1 369 ? 47.827 16.362 1.118 1.00 53.25 387 GLY A N 1
ATOM 2931 C CA . GLY A 1 369 ? 48.846 17.362 1.439 1.00 52.91 387 GLY A CA 1
ATOM 2932 C C . GLY A 1 369 ? 48.708 17.967 2.821 1.00 56.24 387 GLY A C 1
ATOM 2933 O O . GLY A 1 369 ? 49.599 18.699 3.255 1.00 55.52 387 GLY A O 1
ATOM 2934 N N . GLU A 1 370 ? 47.585 17.661 3.530 1.00 52.29 388 GLU A N 1
ATOM 2935 C CA . GLU A 1 370 ? 47.327 18.114 4.901 1.00 50.89 388 GLU A CA 1
ATOM 2936 C C . GLU A 1 370 ? 48.386 17.564 5.839 1.00 54.46 388 GLU A C 1
ATOM 2937 O O . GLU A 1 370 ? 48.990 16.539 5.527 1.00 54.69 388 GLU A O 1
ATOM 2943 N N . LEU A 1 371 ? 48.613 18.204 6.983 1.00 50.55 389 LEU A N 1
ATOM 2944 C CA . LEU A 1 371 ? 49.567 17.644 7.943 1.00 49.87 389 LEU A CA 1
ATOM 2945 C C . LEU A 1 371 ? 48.850 16.609 8.743 1.00 53.75 389 LEU A C 1
ATOM 2946 O O . LEU A 1 371 ? 47.725 16.875 9.130 1.00 53.90 389 LEU A O 1
ATOM 2951 N N . VAL A 1 372 ? 49.454 15.428 8.974 1.00 49.76 390 VAL A N 1
ATOM 2952 C CA . VAL A 1 372 ? 48.845 14.399 9.821 1.00 48.44 390 VAL A CA 1
ATOM 2953 C C . VAL A 1 372 ? 49.731 14.321 11.051 1.00 52.44 390 VAL A C 1
ATOM 2954 O O . VAL A 1 372 ? 50.887 13.925 10.946 1.00 53.40 390 VAL A O 1
ATOM 2958 N N . ILE A 1 373 ? 49.218 14.796 12.191 1.00 47.36 391 ILE A N 1
ATOM 2959 C CA . ILE A 1 373 ? 49.949 14.900 13.449 1.00 45.85 391 ILE A CA 1
ATOM 2960 C C . ILE A 1 373 ? 49.382 13.916 14.471 1.00 49.60 391 ILE A C 1
ATOM 2961 O O . ILE A 1 373 ? 48.187 13.631 14.452 1.00 50.03 391 ILE A O 1
ATOM 2966 N N . SER A 1 374 ? 50.233 13.408 15.362 1.00 44.52 392 SER A N 1
ATOM 2967 C CA . SER A 1 374 ? 49.818 12.491 16.418 1.00 43.27 392 SER A CA 1
ATOM 2968 C C . SER A 1 374 ? 50.539 12.851 17.692 1.00 48.01 392 SER A C 1
ATOM 2969 O O . SER A 1 374 ? 51.716 13.195 17.641 1.00 48.16 392 SER A O 1
ATOM 2972 N N . THR A 1 375 ? 49.847 12.774 18.832 1.00 44.26 393 THR A N 1
ATOM 2973 C CA . THR A 1 375 ? 50.429 13.065 20.134 1.00 43.02 393 THR A CA 1
ATOM 2974 C C . THR A 1 375 ? 50.675 11.792 20.906 1.00 47.66 393 THR A C 1
ATOM 2975 O O . THR A 1 375 ? 50.378 10.702 20.439 1.00 48.18 393 THR A O 1
ATOM 2979 N N . ASN A 1 376 ? 51.279 11.945 22.067 1.00 43.56 394 ASN A N 1
ATOM 2980 C CA . ASN A 1 376 ? 51.434 10.946 23.109 1.00 42.22 394 ASN A CA 1
ATOM 2981 C C . ASN A 1 376 ? 50.970 11.659 24.352 1.00 46.16 394 ASN A C 1
ATOM 2982 O O . ASN A 1 376 ? 51.254 12.851 24.464 1.00 44.57 394 ASN A O 1
ATOM 2987 N N . THR A 1 377 ? 50.232 10.987 25.259 1.00 43.77 395 THR A N 1
ATOM 2988 C CA . THR A 1 377 ? 49.769 11.612 26.499 1.00 43.39 395 THR A CA 1
ATOM 2989 C C . THR A 1 377 ? 50.072 10.699 27.651 1.00 47.33 395 THR A C 1
ATOM 2990 O O . THR A 1 377 ? 50.347 9.523 27.456 1.00 47.75 395 THR A O 1
ATOM 2994 N N . ASP A 1 378 ? 50.047 11.275 28.850 1.00 43.66 396 ASP A N 1
ATOM 2995 C CA . ASP A 1 378 ? 50.472 10.717 30.142 1.00 43.02 396 ASP A CA 1
ATOM 2996 C C . ASP A 1 378 ? 49.491 11.045 31.242 1.00 48.07 396 ASP A C 1
ATOM 2997 O O . ASP A 1 378 ? 48.983 12.167 31.246 1.00 47.62 396 ASP A O 1
ATOM 3002 N N . CYS A 1 379 ? 49.363 10.193 32.275 1.00 44.89 397 CYS A N 1
ATOM 3003 C CA . CYS A 1 379 ? 48.639 10.570 33.506 1.00 44.50 397 CYS A CA 1
ATOM 3004 C C . CYS A 1 379 ? 49.700 10.603 34.626 1.00 47.12 397 CYS A C 1
ATOM 3005 O O . CYS A 1 379 ? 50.731 9.929 34.502 1.00 45.57 397 CYS A O 1
ATOM 3008 N N . SER A 1 380 ? 49.521 11.466 35.641 1.00 44.22 398 SER A N 1
ATOM 3009 C CA . SER A 1 380 ? 50.529 11.648 36.711 1.00 44.71 398 SER A CA 1
ATOM 3010 C C . SER A 1 380 ? 50.922 10.342 37.383 1.00 49.32 398 SER A C 1
ATOM 3011 O O . SER A 1 380 ? 52.112 10.050 37.521 1.00 48.64 398 SER A O 1
ATOM 3014 N N . ASN A 1 381 ? 49.922 9.540 37.755 1.00 46.88 399 ASN A N 1
ATOM 3015 C CA . ASN A 1 381 ? 50.129 8.278 38.448 1.00 47.13 399 ASN A CA 1
ATOM 3016 C C . ASN A 1 381 ? 50.043 7.087 37.485 1.00 50.36 399 ASN A C 1
ATOM 3017 O O . ASN A 1 381 ? 49.055 6.938 36.766 1.00 50.95 399 ASN A O 1
ATOM 3022 N N . PHE A 1 382 ? 51.081 6.238 37.471 1.00 45.47 400 PHE A N 1
ATOM 3023 C CA . PHE A 1 382 ? 51.161 5.115 36.532 1.00 44.21 400 PHE A CA 1
ATOM 3024 C C . PHE A 1 382 ? 50.045 4.093 36.690 1.00 46.74 400 PHE A C 1
ATOM 3025 O O . PHE A 1 382 ? 49.659 3.478 35.690 1.00 47.00 400 PHE A O 1
ATOM 3033 N N A TRP A 1 383 ? 49.516 3.916 37.933 0.50 41.21 401 TRP A N 1
ATOM 3034 N N B TRP A 1 383 ? 49.530 3.878 37.895 0.50 43.94 401 TRP A N 1
ATOM 3035 C CA A TRP A 1 383 ? 48.447 2.953 38.209 0.50 40.08 401 TRP A CA 1
ATOM 3036 C CA B TRP A 1 383 ? 48.519 2.848 38.080 0.50 44.08 401 TRP A CA 1
ATOM 3037 C C A TRP A 1 383 ? 47.144 3.319 37.530 0.50 46.42 401 TRP A C 1
ATOM 3038 C C B TRP A 1 383 ? 47.122 3.308 37.603 0.50 48.37 401 TRP A C 1
ATOM 3039 O O A TRP A 1 383 ? 46.320 2.435 37.292 0.50 47.42 401 TRP A O 1
ATOM 3040 O O B TRP A 1 383 ? 46.236 2.460 37.488 0.50 49.56 401 TRP A O 1
ATOM 3061 N N . ASP A 1 384 ? 46.964 4.607 37.174 1.00 43.06 402 ASP A N 1
ATOM 3062 C CA . ASP A 1 384 ? 45.730 5.084 36.550 1.00 42.68 402 ASP A CA 1
ATOM 3063 C C . ASP A 1 384 ? 45.626 4.643 35.066 1.00 46.41 402 ASP A C 1
ATOM 3064 O O . ASP A 1 384 ? 44.595 4.896 34.441 1.00 47.47 402 ASP A O 1
ATOM 3069 N N . ASN A 1 385 ? 46.650 3.924 34.533 1.00 40.92 403 ASN A N 1
ATOM 3070 C CA . ASN A 1 385 ? 46.626 3.296 33.221 1.00 39.26 403 ASN A CA 1
ATOM 3071 C C . ASN A 1 385 ? 45.909 1.940 33.303 1.00 42.80 403 ASN A C 1
ATOM 3072 O O . ASN A 1 385 ? 45.824 1.280 32.281 1.00 42.08 403 ASN A O 1
ATOM 3077 N N . PHE A 1 386 ? 45.391 1.515 34.514 1.00 40.15 404 PHE A N 1
ATOM 3078 C CA . PHE A 1 386 ? 44.696 0.225 34.702 1.00 40.33 404 PHE A CA 1
ATOM 3079 C C . PHE A 1 386 ? 43.455 0.284 35.589 1.00 46.64 404 PHE A C 1
ATOM 3080 O O . PHE A 1 386 ? 43.288 1.198 36.396 1.00 47.23 404 PHE A O 1
ATOM 3088 N N . ASN A 1 387 ? 42.636 -0.775 35.478 1.00 43.60 405 ASN A N 1
ATOM 3089 C CA . ASN A 1 387 ? 41.509 -1.142 36.329 1.00 44.73 405 ASN A CA 1
ATOM 3090 C C . ASN A 1 387 ? 40.401 -0.111 36.620 1.00 51.16 405 ASN A C 1
ATOM 3091 O O . ASN A 1 387 ? 39.597 -0.368 37.513 1.00 53.96 405 ASN A O 1
ATOM 3096 N N . ALA A 1 388 ? 40.312 0.986 35.903 1.00 46.59 406 ALA A N 1
ATOM 3097 C CA . ALA A 1 388 ? 39.227 1.954 36.102 1.00 46.90 406 ALA A CA 1
ATOM 3098 C C . ALA A 1 388 ? 38.611 2.229 34.781 1.00 52.28 406 ALA A C 1
ATOM 3099 O O . ALA A 1 388 ? 39.331 2.199 33.777 1.00 51.73 406 ALA A O 1
ATOM 3101 N N . PRO A 1 389 ? 37.318 2.581 34.709 1.00 49.71 407 PRO A N 1
ATOM 3102 C CA . PRO A 1 389 ? 36.735 2.908 33.398 1.00 49.08 407 PRO A CA 1
ATOM 3103 C C . PRO A 1 389 ? 37.535 3.988 32.650 1.00 51.57 407 PRO A C 1
ATOM 3104 O O . PRO A 1 389 ? 37.905 4.999 33.246 1.00 50.82 407 PRO A O 1
ATOM 3108 N N . GLY A 1 390 ? 37.858 3.728 31.381 1.00 46.99 408 GLY A N 1
ATOM 3109 C CA . GLY A 1 390 ? 38.602 4.673 30.556 1.00 45.23 408 GLY A CA 1
ATOM 3110 C C . GLY A 1 390 ? 40.096 4.740 30.766 1.00 47.57 408 GLY A C 1
ATOM 3111 O O . GLY A 1 390 ? 40.780 5.410 29.992 1.00 46.68 408 GLY A O 1
ATOM 3112 N N . SER A 1 391 ? 40.636 4.024 31.771 1.00 44.29 409 SER A N 1
ATOM 3113 C CA . SER A 1 391 ? 42.075 3.991 32.078 1.00 42.64 409 SER A CA 1
ATOM 3114 C C . SER A 1 391 ? 42.913 3.652 30.878 1.00 47.44 409 SER A C 1
ATOM 3115 O O . SER A 1 391 ? 44.045 4.142 30.767 1.00 49.28 409 SER A O 1
ATOM 3118 N N . ALA A 1 392 ? 42.366 2.843 29.950 1.00 42.56 410 ALA A N 1
ATOM 3119 C CA . ALA A 1 392 ? 43.079 2.473 28.732 1.00 41.35 410 ALA A CA 1
ATOM 3120 C C . ALA A 1 392 ? 43.512 3.687 27.871 1.00 45.93 410 ALA A C 1
ATOM 3121 O O . ALA A 1 392 ? 44.535 3.606 27.182 1.00 45.98 410 ALA A O 1
ATOM 3123 N N . ASP A 1 393 ? 42.747 4.806 27.923 1.00 41.76 411 ASP A N 1
ATOM 3124 C CA . ASP A 1 393 ? 42.901 5.927 27.000 1.00 40.52 411 ASP A CA 1
ATOM 3125 C C . ASP A 1 393 ? 43.745 7.159 27.457 1.00 42.19 411 ASP A C 1
ATOM 3126 O O . ASP A 1 393 ? 43.711 8.204 26.790 1.00 40.77 411 ASP A O 1
ATOM 3131 N N . PHE A 1 394 ? 44.600 7.001 28.465 1.00 36.85 412 PHE A N 1
ATOM 3132 C CA . PHE A 1 394 ? 45.532 8.072 28.805 1.00 35.18 412 PHE A CA 1
ATOM 3133 C C . PHE A 1 394 ? 46.748 7.919 27.930 1.00 41.63 412 PHE A C 1
ATOM 3134 O O . PHE A 1 394 ? 47.226 8.870 27.315 1.00 41.50 412 PHE A O 1
ATOM 3142 N N . TYR A 1 395 ? 47.249 6.685 27.881 1.00 39.73 413 TYR A N 1
ATOM 3143 C CA . TYR A 1 395 ? 48.465 6.316 27.214 1.00 39.00 413 TYR A CA 1
ATOM 3144 C C . TYR A 1 395 ? 48.271 5.704 25.821 1.00 44.44 413 TYR A C 1
ATOM 3145 O O . TYR A 1 395 ? 48.539 4.525 25.599 1.00 45.35 413 TYR A O 1
ATOM 3154 N N . ARG A 1 396 ? 47.900 6.537 24.867 1.00 40.74 414 ARG A N 1
ATOM 3155 C CA . ARG A 1 396 ? 47.753 6.128 23.474 1.00 40.42 414 ARG A CA 1
ATOM 3156 C C . ARG A 1 396 ? 47.760 7.363 22.600 1.00 45.37 414 ARG A C 1
ATOM 3157 O O . ARG A 1 396 ? 47.489 8.475 23.103 1.00 45.81 414 ARG A O 1
ATOM 3165 N N . PRO A 1 397 ? 48.098 7.216 21.292 1.00 40.63 415 PRO A N 1
ATOM 3166 C CA . PRO A 1 397 ? 48.137 8.395 20.438 1.00 39.37 415 PRO A CA 1
ATOM 3167 C C . PRO A 1 397 ? 46.766 8.901 20.064 1.00 40.55 415 PRO A C 1
ATOM 3168 O O . PRO A 1 397 ? 45.809 8.146 20.011 1.00 40.02 415 PRO A O 1
ATOM 3172 N N . TYR A 1 398 ? 46.683 10.191 19.837 1.00 36.27 416 TYR A N 1
ATOM 3173 C CA . TYR A 1 398 ? 45.481 10.861 19.364 1.00 36.19 416 TYR A CA 1
ATOM 3174 C C . TYR A 1 398 ? 45.912 11.561 18.091 1.00 40.48 416 TYR A C 1
ATOM 3175 O O . TYR A 1 398 ? 47.006 12.123 18.069 1.00 39.65 416 TYR A O 1
ATOM 3184 N N . PHE A 1 399 ? 45.128 11.433 17.011 1.00 37.16 417 PHE A N 1
ATOM 3185 C CA . PHE A 1 399 ? 45.493 11.950 15.701 1.00 37.39 417 PHE A CA 1
ATOM 3186 C C . PHE A 1 399 ? 44.731 13.230 15.309 1.00 41.48 417 PHE A C 1
ATOM 3187 O O . PHE A 1 399 ? 43.564 13.417 15.671 1.00 40.06 417 PHE A O 1
ATOM 3195 N N . TYR A 1 400 ? 45.427 14.113 14.564 1.00 39.24 418 TYR A N 1
ATOM 3196 C CA . TYR A 1 400 ? 44.887 15.379 14.054 1.00 39.94 418 TYR A CA 1
ATOM 3197 C C . TYR A 1 400 ? 45.296 15.583 12.607 1.00 43.70 418 TYR A C 1
ATOM 3198 O O . TYR A 1 400 ? 46.336 15.095 12.204 1.00 43.37 418 TYR A O 1
ATOM 3207 N N . ARG A 1 401 ? 44.503 16.323 11.841 1.00 40.53 419 ARG A N 1
ATOM 3208 C CA . ARG A 1 401 ? 44.829 16.705 10.461 1.00 40.46 419 ARG A CA 1
ATOM 3209 C C . ARG A 1 401 ? 44.691 18.219 10.365 1.00 44.92 419 ARG A C 1
ATOM 3210 O O . ARG A 1 401 ? 43.710 18.769 10.884 1.00 45.09 419 ARG A O 1
ATOM 3218 N N . VAL A 1 402 ? 45.696 18.896 9.791 1.00 40.54 420 VAL A N 1
ATOM 3219 C CA . VAL A 1 402 ? 45.694 20.345 9.620 1.00 40.54 420 VAL A CA 1
ATOM 3220 C C . VAL A 1 402 ? 45.630 20.614 8.136 1.00 47.93 420 VAL A C 1
ATOM 3221 O O . VAL A 1 402 ? 46.552 20.240 7.408 1.00 46.51 420 VAL A O 1
ATOM 3225 N N . PHE A 1 403 ? 44.539 21.239 7.674 1.00 48.79 421 PHE A N 1
ATOM 3226 C CA . PHE A 1 403 ? 44.386 21.611 6.266 1.00 51.20 421 PHE A CA 1
ATOM 3227 C C . PHE A 1 403 ? 44.649 23.093 6.104 1.00 58.18 421 PHE A C 1
ATOM 3228 O O . PHE A 1 403 ? 44.263 23.896 6.963 1.00 58.73 421 PHE A O 1
ATOM 3236 N N . ASN A 1 404 ? 45.320 23.457 5.016 1.00 55.94 422 ASN A N 1
ATOM 3237 C CA . ASN A 1 404 ? 45.636 24.838 4.701 1.00 56.79 422 ASN A CA 1
ATOM 3238 C C . ASN A 1 404 ? 46.644 25.452 5.727 1.00 61.29 422 ASN A C 1
ATOM 3239 O O . ASN A 1 404 ? 46.654 26.665 5.934 1.00 62.13 422 ASN A O 1
ATOM 3244 N N . TRP A 1 405 ? 47.517 24.598 6.322 1.00 57.33 423 TRP A N 1
ATOM 3245 C CA . TRP A 1 405 ? 48.619 25.000 7.230 1.00 56.82 423 TRP A CA 1
ATOM 3246 C C . TRP A 1 405 ? 49.562 26.024 6.557 1.00 63.14 423 TRP A C 1
ATOM 3247 O O . TRP A 1 405 ? 50.128 26.876 7.233 1.00 63.51 423 TRP A O 1
ATOM 3258 N N . GLU A 1 406 ? 49.710 25.926 5.217 1.00 61.35 424 GLU A N 1
ATOM 3259 C CA . GLU A 1 406 ? 50.522 26.822 4.366 1.00 62.77 424 GLU A CA 1
ATOM 3260 C C . GLU A 1 406 ? 50.144 28.319 4.531 1.00 66.77 424 GLU A C 1
ATOM 3261 O O . GLU A 1 406 ? 51.009 29.177 4.370 1.00 67.34 424 GLU A O 1
ATOM 3267 N N . SER A 1 407 ? 48.845 28.616 4.830 1.00 62.33 425 SER A N 1
ATOM 3268 C CA . SER A 1 407 ? 48.297 29.972 5.018 1.00 62.53 425 SER A CA 1
ATOM 3269 C C . SER A 1 407 ? 49.013 30.805 6.046 1.00 66.15 425 SER A C 1
ATOM 3270 O O . SER A 1 407 ? 49.002 32.018 5.919 1.00 67.29 425 SER A O 1
ATOM 3273 N N . LEU A 1 408 ? 49.611 30.185 7.080 1.00 60.82 426 LEU A N 1
ATOM 3274 C CA . LEU A 1 408 ? 50.284 30.915 8.157 1.00 60.02 426 LEU A CA 1
ATOM 3275 C C . LEU A 1 408 ? 51.245 32.007 7.667 1.00 65.22 426 LEU A C 1
ATOM 3276 O O . LEU A 1 408 ? 51.334 33.051 8.322 1.00 66.45 426 LEU A O 1
ATOM 3281 N N . TYR A 1 409 ? 51.915 31.802 6.513 1.00 61.28 427 TYR A N 1
ATOM 3282 C CA . TYR A 1 409 ? 52.851 32.780 5.956 1.00 62.32 427 TYR A CA 1
ATOM 3283 C C . TYR A 1 409 ? 52.244 33.591 4.774 1.00 69.73 427 TYR A C 1
ATOM 3284 O O . TYR A 1 409 ? 53.002 34.169 3.990 1.00 70.24 427 TYR A O 1
ATOM 3293 N N . ASP A 1 410 ? 50.880 33.686 4.690 1.00 68.29 428 ASP A N 1
ATOM 3294 C CA . ASP A 1 410 ? 50.160 34.449 3.645 1.00 70.58 428 ASP A CA 1
ATOM 3295 C C . ASP A 1 410 ? 50.519 35.908 3.682 1.00 78.26 428 ASP A C 1
ATOM 3296 O O . ASP A 1 410 ? 50.964 36.465 2.682 1.00 79.84 428 ASP A O 1
ATOM 3301 N N . ASN A 1 411 ? 50.293 36.536 4.848 1.00 75.77 429 ASN A N 1
ATOM 3302 C CA . ASN A 1 411 ? 50.474 37.975 5.045 1.00 77.50 429 ASN A CA 1
ATOM 3303 C C . ASN A 1 411 ? 51.889 38.336 5.623 1.00 81.17 429 ASN A C 1
ATOM 3304 O O . ASN A 1 411 ? 52.042 39.385 6.251 1.00 81.97 429 ASN A O 1
ATOM 3309 N N . ASP A 1 412 ? 52.916 37.497 5.345 1.00 76.39 430 ASP A N 1
ATOM 3310 C CA . ASP A 1 412 ? 54.307 37.719 5.744 1.00 76.28 430 ASP A CA 1
ATOM 3311 C C . ASP A 1 412 ? 55.153 37.866 4.487 1.00 81.39 430 ASP A C 1
ATOM 3312 O O . ASP A 1 412 ? 54.840 37.243 3.469 1.00 81.48 430 ASP A O 1
ATOM 3317 N N . ALA A 1 413 ? 56.241 38.646 4.549 1.00 78.47 431 ALA A N 1
ATOM 3318 C CA . ALA A 1 413 ? 57.141 38.804 3.398 1.00 79.86 431 ALA A CA 1
ATOM 3319 C C . ALA A 1 413 ? 57.837 37.468 3.057 1.00 83.85 431 ALA A C 1
ATOM 3320 O O . ALA A 1 413 ? 57.820 36.546 3.882 1.00 82.49 431 ALA A O 1
ATOM 3322 N N . PRO A 1 414 ? 58.448 37.310 1.863 1.00 81.38 432 PRO A N 1
ATOM 3323 C CA . PRO A 1 414 ? 59.142 36.040 1.572 1.00 80.12 432 PRO A CA 1
ATOM 3324 C C . PRO A 1 414 ? 60.509 35.972 2.271 1.00 82.99 432 PRO A C 1
ATOM 3325 O O . PRO A 1 414 ? 60.994 36.980 2.794 1.00 84.47 432 PRO A O 1
ATOM 3329 N N . LEU A 1 415 ? 61.131 34.792 2.278 1.00 76.40 433 LEU A N 1
ATOM 3330 C CA . LEU A 1 415 ? 62.434 34.614 2.921 1.00 71.83 433 LEU A CA 1
ATOM 3331 C C . LEU A 1 415 ? 63.572 35.210 2.083 1.00 95.89 433 LEU A C 1
ATOM 3332 O O . LEU A 1 415 ? 63.452 35.338 0.867 1.00 66.46 433 LEU A O 1
#